Protein AF-A0A942LHF2-F1 (afdb_monomer_lite)

Structure (mmCIF, N/CA/C/O backbone):
data_AF-A0A942LHF2-F1
#
_entry.id   AF-A0A942LHF2-F1
#
loop_
_atom_site.group_PDB
_atom_site.id
_atom_site.type_symbol
_atom_site.label_atom_id
_atom_site.label_alt_id
_atom_site.label_comp_id
_atom_site.label_asym_id
_atom_site.label_entity_id
_atom_site.label_seq_id
_atom_site.pdbx_PDB_ins_code
_atom_site.Cartn_x
_atom_site.Cartn_y
_atom_site.Cartn_z
_atom_site.occupancy
_atom_site.B_iso_or_equiv
_atom_site.auth_seq_id
_atom_site.auth_comp_id
_atom_site.auth_asym_id
_atom_site.auth_atom_id
_atom_site.pdbx_PDB_model_num
ATOM 1 N N . MET A 1 1 ? -79.479 13.205 89.781 1.00 36.03 1 MET A N 1
ATOM 2 C CA . MET A 1 1 ? -78.765 14.502 89.880 1.00 36.03 1 MET A CA 1
ATOM 3 C C . MET A 1 1 ? -77.293 14.163 90.062 1.00 36.03 1 MET A C 1
ATOM 5 O O . MET A 1 1 ? -77.019 13.463 91.015 1.00 36.03 1 MET A O 1
ATOM 9 N N . LYS A 1 2 ? -76.293 14.459 89.234 1.00 35.50 2 LYS A N 1
ATOM 10 C CA . LYS A 1 2 ? -76.011 15.293 88.049 1.00 35.50 2 LYS A CA 1
ATOM 11 C C . LYS A 1 2 ? -74.837 14.526 87.379 1.00 35.50 2 LYS A C 1
ATOM 13 O O . LYS A 1 2 ? -73.895 14.210 88.088 1.00 35.50 2 LYS A O 1
ATOM 18 N N . LYS A 1 3 ? -74.863 13.949 86.172 1.00 40.94 3 LYS A N 1
ATOM 19 C CA . LYS A 1 3 ? -74.930 14.523 84.814 1.00 40.94 3 LYS A CA 1
ATOM 20 C C . LYS A 1 3 ? -74.325 15.930 84.676 1.00 40.94 3 LYS A C 1
ATOM 22 O O . LYS A 1 3 ? -74.848 16.863 85.268 1.00 40.94 3 LYS A O 1
ATOM 27 N N . ILE A 1 4 ? -73.338 16.020 83.771 1.00 46.66 4 ILE A N 1
ATOM 28 C CA . ILE A 1 4 ? -72.829 17.214 83.062 1.00 46.66 4 ILE A CA 1
ATOM 29 C C . ILE A 1 4 ? -71.682 17.964 83.762 1.00 46.66 4 ILE A C 1
ATOM 31 O O . ILE A 1 4 ? -71.952 18.967 84.402 1.00 46.66 4 ILE A O 1
ATOM 35 N N . THR A 1 5 ? -70.434 17.489 83.585 1.00 41.34 5 THR A N 1
ATOM 36 C CA . THR A 1 5 ? -69.207 18.286 83.269 1.00 41.34 5 THR A CA 1
ATOM 37 C C . THR A 1 5 ? -67.936 17.412 83.279 1.00 41.34 5 THR A C 1
ATOM 39 O O . THR A 1 5 ? -66.993 17.652 84.021 1.00 41.34 5 THR A O 1
ATOM 42 N N . LEU A 1 6 ? -67.881 16.370 82.439 1.00 36.94 6 LEU A N 1
ATOM 43 C CA . LEU A 1 6 ? -66.626 15.630 82.173 1.00 36.94 6 LEU A CA 1
ATOM 44 C C . LEU A 1 6 ? -66.351 15.447 80.667 1.00 36.94 6 LEU A C 1
ATOM 46 O O . LEU A 1 6 ? -65.514 14.647 80.275 1.00 36.94 6 LEU A O 1
ATOM 50 N N . TYR A 1 7 ? -67.046 16.209 79.815 1.00 37.47 7 TYR A N 1
ATOM 51 C CA . TYR A 1 7 ? -66.886 16.163 78.354 1.00 37.47 7 TYR A CA 1
ATOM 52 C C . TYR A 1 7 ? -66.283 17.439 77.749 1.00 37.47 7 TYR A C 1
ATOM 54 O O . TYR A 1 7 ? -66.156 17.530 76.534 1.00 37.47 7 TYR A O 1
ATOM 62 N N . THR A 1 8 ? -65.856 18.407 78.566 1.00 40.94 8 THR A N 1
ATOM 63 C CA . THR A 1 8 ? -65.300 19.679 78.065 1.00 40.94 8 THR A CA 1
ATOM 64 C C . THR A 1 8 ? -63.773 19.770 78.162 1.00 40.94 8 THR A C 1
ATOM 66 O O . THR A 1 8 ? -63.185 20.657 77.554 1.00 40.94 8 THR A O 1
ATOM 69 N N . THR A 1 9 ? -63.107 18.835 78.849 1.00 40.41 9 THR A N 1
ATOM 70 C CA . THR A 1 9 ? -61.642 18.882 79.057 1.00 40.41 9 THR A CA 1
ATOM 71 C C . THR A 1 9 ? -60.857 17.920 78.156 1.00 40.41 9 THR A C 1
ATOM 73 O O . THR A 1 9 ? -59.652 18.078 78.004 1.00 40.41 9 THR A O 1
ATOM 76 N N . ILE A 1 10 ? -61.521 16.965 77.490 1.00 39.34 10 ILE A N 1
ATOM 77 C CA . ILE A 1 10 ? -60.867 16.042 76.536 1.00 39.34 10 ILE A CA 1
ATOM 78 C C . ILE A 1 10 ? -60.871 16.605 75.101 1.00 39.34 10 ILE A C 1
ATOM 80 O O . ILE A 1 10 ? -59.998 16.276 74.301 1.00 39.34 10 ILE A O 1
ATOM 84 N N . THR A 1 11 ? -61.755 17.555 74.786 1.00 36.84 11 THR A N 1
ATOM 85 C CA . THR A 1 11 ? -61.827 18.172 73.450 1.00 36.84 11 THR A CA 1
ATOM 86 C C . THR A 1 11 ? -60.779 19.272 73.228 1.00 36.84 11 THR A C 1
ATOM 88 O O . THR A 1 11 ? -60.462 19.575 72.085 1.00 36.84 11 THR A O 1
ATOM 91 N N . PHE A 1 12 ? -60.173 19.830 74.286 1.00 36.25 12 PHE A N 1
ATOM 92 C CA . PHE A 1 12 ? -59.134 20.868 74.154 1.00 36.25 12 PHE A CA 1
ATOM 93 C C . PHE A 1 12 ? -57.696 20.328 74.075 1.00 36.25 12 PHE A C 1
ATOM 95 O O . PHE A 1 12 ? -56.811 21.039 73.611 1.00 36.25 12 PHE A O 1
ATOM 102 N N . ILE A 1 13 ? -57.454 19.063 74.443 1.00 37.62 13 ILE A N 1
ATOM 103 C CA . ILE A 1 13 ? -56.135 18.420 74.271 1.00 37.62 13 ILE A CA 1
ATOM 104 C C . ILE A 1 13 ? -56.047 17.674 72.925 1.00 37.62 13 ILE A C 1
ATOM 106 O O . ILE A 1 13 ? -54.969 17.573 72.345 1.00 37.62 13 ILE A O 1
ATOM 110 N N . LEU A 1 14 ? -57.180 17.269 72.339 1.00 33.53 14 LEU A N 1
ATOM 111 C CA . LEU A 1 14 ? -57.230 16.715 70.978 1.00 33.53 14 LEU A CA 1
ATOM 112 C C . LEU A 1 14 ? -57.236 17.776 69.859 1.00 33.53 14 LEU A C 1
ATOM 114 O O . LEU A 1 14 ? -56.939 17.438 68.717 1.00 33.53 14 LEU A O 1
ATOM 118 N N . LEU A 1 15 ? -57.471 19.057 70.174 1.00 34.94 15 LEU A N 1
ATOM 119 C CA . LEU A 1 15 ? -57.353 20.170 69.215 1.00 34.94 15 LEU A CA 1
ATOM 120 C C . LEU A 1 15 ? -55.996 20.895 69.236 1.00 34.94 15 LEU A C 1
ATOM 122 O O . LEU A 1 15 ? -55.750 21.727 68.370 1.00 34.94 15 LEU A O 1
ATOM 126 N N . LEU A 1 16 ? -55.089 20.543 70.154 1.00 33.97 16 LEU A N 1
ATOM 127 C CA . LEU A 1 16 ? -53.717 21.077 70.193 1.00 33.97 16 LEU A CA 1
ATOM 128 C C . LEU A 1 16 ? -52.648 20.092 69.691 1.00 33.97 16 LEU A C 1
ATOM 130 O O . LEU A 1 16 ? -51.502 20.485 69.506 1.00 33.97 16 LEU A O 1
ATOM 134 N N . ILE A 1 17 ? -53.024 18.846 69.377 1.00 38.19 17 ILE A N 1
ATOM 135 C CA . ILE A 1 17 ? -52.145 17.863 68.709 1.00 38.19 17 ILE A CA 1
ATOM 136 C C . ILE A 1 17 ? -52.539 17.655 67.230 1.00 38.19 17 ILE A C 1
ATOM 138 O O . ILE A 1 17 ? -51.742 17.170 66.433 1.00 38.19 17 ILE A O 1
ATOM 142 N N . ALA A 1 18 ? -53.709 18.140 66.801 1.00 35.12 18 ALA A N 1
ATOM 143 C CA . ALA A 1 18 ? -54.131 18.147 65.394 1.00 35.12 18 ALA A CA 1
ATOM 144 C C . ALA A 1 18 ? -53.635 19.374 64.585 1.00 35.12 18 ALA A C 1
ATOM 146 O O . ALA A 1 18 ? -54.043 19.558 63.442 1.00 35.12 18 ALA A O 1
ATOM 147 N N . GLY A 1 19 ? -52.764 20.214 65.163 1.00 34.31 19 GLY A N 1
ATOM 148 C CA . GLY A 1 19 ? -52.288 21.472 64.564 1.00 34.31 19 GLY A CA 1
ATOM 149 C C . GLY A 1 19 ? -50.821 21.505 64.113 1.00 34.31 19 GLY A C 1
ATOM 150 O O . GLY A 1 19 ? -50.377 22.537 63.627 1.00 34.31 19 GLY A O 1
ATOM 151 N N . LEU A 1 20 ? -50.058 20.415 64.255 1.00 33.50 20 LEU A N 1
ATOM 152 C CA . LEU A 1 20 ? -48.628 20.365 63.879 1.00 33.50 20 LEU A CA 1
ATOM 153 C C . LEU A 1 20 ? -48.296 19.284 62.833 1.00 33.50 20 LEU A C 1
ATOM 155 O O . LEU A 1 20 ? -47.133 18.974 62.598 1.00 33.50 20 LEU A O 1
ATOM 159 N N . GLY A 1 21 ? -49.316 18.716 62.185 1.00 35.62 21 GLY A N 1
ATOM 160 C CA . GLY A 1 21 ? -49.168 17.690 61.145 1.00 35.62 21 GLY A CA 1
ATOM 161 C C . GLY A 1 21 ? -49.349 18.191 59.711 1.00 35.62 21 GLY A C 1
ATOM 162 O O . GLY A 1 21 ? -49.484 17.373 58.807 1.00 35.62 21 GLY A O 1
ATOM 163 N N . ALA A 1 22 ? -49.395 19.506 59.486 1.00 33.06 22 ALA A N 1
ATOM 164 C CA . ALA A 1 22 ? -49.555 20.082 58.157 1.00 33.06 22 ALA A CA 1
ATOM 165 C C . ALA A 1 22 ? -48.278 20.818 57.739 1.00 33.06 22 ALA A C 1
ATOM 167 O O . ALA A 1 22 ? -47.868 21.786 58.369 1.00 33.06 22 ALA A O 1
ATOM 168 N N . ASN A 1 23 ? -47.705 20.364 56.625 1.00 36.78 23 ASN A N 1
ATOM 169 C CA . ASN A 1 23 ? -46.767 21.111 55.791 1.00 36.78 23 ASN A CA 1
ATOM 170 C C . ASN A 1 23 ? -45.390 21.416 56.402 1.00 36.78 23 ASN A C 1
ATOM 172 O O . ASN A 1 23 ? -44.942 22.554 56.423 1.00 36.78 23 ASN A O 1
ATOM 176 N N . ALA A 1 24 ? -44.641 20.365 56.729 1.00 32.06 24 ALA A N 1
ATOM 177 C CA . ALA A 1 24 ? -43.242 20.323 56.300 1.00 32.06 24 ALA A CA 1
ATOM 178 C C . ALA A 1 24 ? -43.142 19.383 55.092 1.00 32.06 24 ALA A C 1
ATOM 180 O O . ALA A 1 24 ? -42.414 18.392 55.075 1.00 32.06 24 ALA A O 1
ATOM 181 N N . GLN A 1 25 ? -43.929 19.688 54.056 1.00 34.88 25 GLN A N 1
ATOM 182 C CA . GLN A 1 25 ? -43.488 19.394 52.706 1.00 34.88 25 GLN A CA 1
ATOM 183 C C . GLN A 1 25 ? -42.197 20.201 52.600 1.00 34.88 25 GLN A C 1
ATOM 185 O O . GLN A 1 25 ? -42.257 21.427 52.546 1.00 34.88 25 GLN A O 1
ATOM 190 N N . ASN A 1 26 ? -41.043 19.539 52.734 1.00 34.00 26 ASN A N 1
ATOM 191 C CA . ASN A 1 26 ? -39.771 20.150 52.385 1.00 34.00 26 ASN A CA 1
ATOM 192 C C . ASN A 1 26 ? -39.926 20.543 50.919 1.00 34.00 26 ASN A C 1
ATOM 194 O O . ASN A 1 26 ? -39.781 19.718 50.019 1.00 34.00 26 ASN A O 1
ATOM 198 N N . SER A 1 27 ? -40.364 21.783 50.719 1.00 33.72 27 SER A N 1
ATOM 199 C CA . SER A 1 27 ? -40.361 22.491 49.463 1.00 33.72 27 SER A CA 1
ATOM 200 C C . SER A 1 27 ? -38.899 22.539 49.083 1.00 33.72 27 SER A C 1
ATOM 202 O O . SER A 1 27 ? -38.141 23.362 49.590 1.00 33.72 27 SER A O 1
ATOM 204 N N . ILE A 1 28 ? -38.485 21.564 48.279 1.00 42.47 28 ILE A N 1
ATOM 205 C CA . ILE A 1 28 ? -37.205 21.622 47.602 1.00 42.47 28 ILE A CA 1
ATOM 206 C C . ILE A 1 28 ? -37.380 22.776 46.625 1.00 42.47 28 ILE A C 1
ATOM 208 O O . ILE A 1 28 ? -38.063 22.634 45.613 1.00 42.47 28 ILE A O 1
ATOM 212 N N . ASP A 1 29 ? -36.865 23.938 47.016 1.00 38.31 29 ASP A N 1
ATOM 213 C CA . ASP A 1 29 ? -36.745 25.112 46.165 1.00 38.31 29 ASP A CA 1
ATOM 214 C C . ASP A 1 29 ? -35.969 24.685 44.914 1.00 38.31 29 ASP A C 1
ATOM 216 O O . ASP A 1 29 ? -34.765 24.424 44.958 1.00 38.31 29 ASP A O 1
ATOM 220 N N . ASN A 1 30 ? -36.709 24.455 43.828 1.00 49.75 30 ASN A N 1
ATOM 221 C CA . ASN A 1 30 ? -36.185 23.949 42.570 1.00 49.75 30 ASN A CA 1
ATOM 222 C C . ASN A 1 30 ? -36.137 25.070 41.537 1.00 49.75 30 ASN A C 1
ATOM 224 O O . ASN A 1 30 ? -36.862 25.080 40.541 1.00 49.75 30 ASN A O 1
ATOM 228 N N . THR A 1 31 ? -35.241 26.011 41.795 1.00 41.28 31 THR A N 1
ATOM 229 C CA . THR A 1 31 ? -34.761 26.990 40.826 1.00 41.28 31 THR A CA 1
ATOM 230 C C . THR A 1 31 ? -33.403 26.528 40.279 1.00 41.28 31 THR A C 1
ATOM 232 O O . THR A 1 31 ? -32.370 27.126 40.549 1.00 41.28 31 THR A O 1
ATOM 235 N N . GLY A 1 32 ? -33.376 25.403 39.547 1.00 53.78 32 GLY A N 1
ATOM 236 C CA . GLY A 1 32 ? -32.216 24.994 38.728 1.00 53.78 32 GLY A CA 1
ATOM 237 C C . GLY A 1 32 ? -30.899 24.739 39.483 1.00 53.78 32 GLY A C 1
ATOM 238 O O . GLY A 1 32 ? -29.825 24.853 38.900 1.00 53.78 32 GLY A O 1
ATOM 239 N N . GLY A 1 33 ? -30.968 24.434 40.783 1.00 72.75 33 GLY A N 1
ATOM 240 C CA . GLY A 1 33 ? -29.803 24.281 41.660 1.00 72.75 33 GLY A CA 1
ATOM 241 C C . GLY A 1 33 ? -29.285 22.845 41.806 1.00 72.75 33 GLY A C 1
ATOM 242 O O . GLY A 1 33 ? -29.669 21.940 41.072 1.00 72.75 33 GLY A O 1
ATOM 243 N N . ALA A 1 34 ? -28.419 22.627 42.801 1.00 80.44 34 ALA A N 1
ATOM 244 C CA . ALA A 1 34 ? -27.945 21.309 43.224 1.00 80.44 34 ALA A CA 1
ATOM 245 C C . ALA A 1 34 ? -28.567 20.918 44.575 1.00 80.44 34 ALA A C 1
ATOM 247 O O . ALA A 1 34 ? -28.451 21.660 45.553 1.00 80.44 34 ALA A O 1
ATOM 248 N N . LEU A 1 35 ? -29.171 19.731 44.672 1.00 84.44 35 LEU A N 1
ATOM 249 C CA . LEU A 1 35 ? -29.637 19.185 45.946 1.00 84.44 35 LEU A CA 1
ATOM 250 C C . LEU A 1 35 ? -28.464 18.567 46.706 1.00 84.44 35 LEU A C 1
ATOM 252 O O . LEU A 1 35 ? -27.988 17.480 46.371 1.00 84.44 35 LEU A O 1
ATOM 256 N N . LYS A 1 36 ? -28.036 19.225 47.783 1.00 83.31 36 LYS A N 1
ATOM 257 C CA . LYS A 1 36 ? -27.069 18.653 48.726 1.00 83.31 36 LYS A CA 1
ATOM 258 C C . LYS A 1 36 ? -27.771 17.646 49.635 1.00 83.31 36 LYS A C 1
ATOM 260 O O . LYS A 1 36 ? -28.398 18.013 50.622 1.00 83.31 36 LYS A O 1
ATOM 265 N N . ASN A 1 37 ? -27.655 16.371 49.291 1.00 83.25 37 ASN A N 1
ATOM 266 C CA . ASN A 1 37 ? -28.136 15.242 50.079 1.00 83.25 37 ASN A CA 1
ATOM 267 C C . ASN A 1 37 ? -26.976 14.261 50.307 1.00 83.25 37 ASN A C 1
ATOM 269 O O . ASN A 1 37 ? -26.164 14.056 49.412 1.00 83.25 37 ASN A O 1
ATOM 273 N N . SER A 1 38 ? -26.893 13.656 51.490 1.00 87.44 38 SER A N 1
ATOM 274 C CA . SER A 1 38 ? -25.941 12.577 51.805 1.00 87.44 38 SER A CA 1
ATOM 275 C C . SER A 1 38 ? -26.630 11.228 52.044 1.00 87.44 38 SER A C 1
ATOM 277 O O . SER A 1 38 ? -25.958 10.211 52.186 1.00 87.44 38 SER A O 1
ATOM 279 N N . GLY A 1 39 ? -27.967 11.206 52.080 1.00 92.00 39 GLY A N 1
ATOM 280 C CA . GLY A 1 39 ? -28.779 10.010 52.282 1.00 92.00 39 GLY A CA 1
ATOM 281 C C . GLY A 1 39 ? -29.207 9.327 50.981 1.00 92.00 39 GLY A C 1
ATOM 282 O O . GLY A 1 39 ? -28.657 9.569 49.903 1.00 92.00 39 GLY A O 1
ATOM 283 N N . ILE A 1 40 ? -30.233 8.479 51.089 1.00 95.62 40 ILE A N 1
ATOM 284 C CA . ILE A 1 40 ? -30.789 7.701 49.975 1.00 95.62 40 ILE A CA 1
ATOM 285 C C . ILE A 1 40 ? -32.086 8.343 49.473 1.00 95.62 40 ILE A C 1
ATOM 287 O O . ILE A 1 40 ? -33.036 8.503 50.239 1.00 95.62 40 ILE A O 1
ATOM 291 N N . ILE A 1 41 ? -32.157 8.630 48.175 1.00 93.50 41 ILE A N 1
ATOM 292 C CA . ILE A 1 41 ? -33.367 9.065 47.473 1.00 93.50 41 ILE A CA 1
ATOM 293 C C . ILE A 1 41 ? -33.881 7.888 46.648 1.00 93.50 41 ILE A C 1
ATOM 295 O O . ILE A 1 41 ? -33.225 7.442 45.712 1.00 93.50 41 ILE A O 1
ATOM 299 N N . ARG A 1 42 ? -35.075 7.387 46.972 1.00 94.25 42 ARG A N 1
ATOM 300 C CA . ARG A 1 42 ? -35.744 6.345 46.179 1.00 94.25 42 ARG A CA 1
ATOM 301 C C . ARG A 1 42 ? -36.800 6.977 45.299 1.00 94.25 42 ARG A C 1
ATOM 303 O O . ARG A 1 42 ? -37.783 7.513 45.808 1.00 94.25 42 ARG A O 1
ATOM 310 N N . VAL A 1 43 ? -36.608 6.887 43.991 1.00 91.44 43 VAL A N 1
ATOM 311 C CA . VAL A 1 43 ? -37.509 7.493 43.013 1.00 91.44 43 VAL A CA 1
ATOM 312 C C . VAL A 1 43 ? -38.577 6.472 42.634 1.00 91.44 43 VAL A C 1
ATOM 314 O O . VAL A 1 43 ? -38.255 5.366 42.193 1.00 91.44 43 VAL A O 1
ATOM 317 N N . LYS A 1 44 ? -39.858 6.815 42.809 1.00 86.50 44 LYS A N 1
ATOM 318 C CA . LYS A 1 44 ? -40.969 6.004 42.282 1.00 86.50 44 LYS A CA 1
ATOM 319 C C . LYS A 1 44 ? -41.283 6.403 40.843 1.00 86.50 44 LYS A C 1
ATOM 321 O O . LYS A 1 44 ? -40.951 7.501 40.398 1.00 86.50 44 LYS A O 1
ATOM 326 N N . ASN A 1 45 ? -41.956 5.516 40.112 1.00 78.88 45 ASN A N 1
ATOM 327 C CA . ASN A 1 45 ? -42.407 5.828 38.760 1.00 78.88 45 ASN A CA 1
ATOM 328 C C . ASN A 1 45 ? -43.262 7.115 38.740 1.00 78.88 45 ASN A C 1
ATOM 330 O O . ASN A 1 45 ? -44.079 7.335 39.634 1.00 78.88 45 ASN A O 1
ATOM 334 N N . GLY A 1 46 ? -43.042 7.975 37.744 1.00 74.69 46 GLY A N 1
ATOM 335 C CA . GLY A 1 46 ? -43.718 9.269 37.599 1.00 74.69 46 GLY A CA 1
ATOM 336 C C . GLY A 1 46 ? -43.193 10.410 38.486 1.00 74.69 46 GLY A C 1
ATOM 337 O O . GLY A 1 46 ? -43.595 11.551 38.274 1.00 74.69 46 GLY A O 1
ATOM 338 N N . GLN A 1 47 ? -42.274 10.155 39.428 1.00 80.38 47 GLN A N 1
ATOM 339 C CA . GLN A 1 47 ? -41.720 11.174 40.342 1.00 80.38 47 GLN A CA 1
ATOM 340 C C . GLN A 1 47 ? -40.451 11.869 39.821 1.00 80.38 47 GLN A C 1
ATOM 342 O O . GLN A 1 47 ? -39.657 12.366 40.608 1.00 80.38 47 GLN A O 1
ATOM 347 N N . VAL A 1 48 ? -40.247 11.898 38.504 1.00 77.81 48 VAL A N 1
ATOM 348 C CA . VAL A 1 48 ? -39.067 12.518 37.868 1.00 77.81 48 VAL A CA 1
ATOM 349 C C . VAL A 1 48 ? -39.328 13.930 37.340 1.00 77.81 48 VAL A C 1
ATOM 351 O O . VAL A 1 48 ? -38.459 14.529 36.716 1.00 77.81 48 VAL A O 1
ATOM 354 N N . LYS A 1 49 ? -40.531 14.474 37.566 1.00 73.94 49 LYS A N 1
ATOM 355 C CA . LYS A 1 49 ? -40.858 15.856 37.196 1.00 73.94 49 LYS A CA 1
ATOM 356 C C . LYS A 1 49 ? -40.199 16.819 38.178 1.00 73.94 49 LYS A C 1
ATOM 358 O O . LYS A 1 49 ? -40.315 16.627 39.386 1.00 73.94 49 LYS A O 1
ATOM 363 N N . SER A 1 50 ? -39.570 17.866 37.648 1.00 75.81 50 SER A N 1
ATOM 364 C CA . SER A 1 50 ? -38.967 18.940 38.443 1.00 75.81 50 SER A CA 1
ATOM 365 C C . SER A 1 50 ? -37.882 18.438 39.400 1.00 75.81 50 SER A C 1
ATOM 367 O O . SER A 1 50 ? -37.904 18.759 40.588 1.00 75.81 50 SER A O 1
ATOM 369 N N . PHE A 1 51 ? -36.926 17.655 38.896 1.00 81.44 51 PHE A N 1
ATOM 370 C CA . PHE A 1 51 ? -35.661 17.456 39.603 1.00 81.44 51 PHE A CA 1
ATOM 371 C C . PHE A 1 51 ? -34.715 18.646 39.382 1.00 81.44 51 PHE A C 1
ATOM 373 O O . PHE A 1 51 ? -34.819 19.312 38.353 1.00 81.44 51 PHE A O 1
ATOM 380 N N . PRO A 1 52 ? -33.835 18.937 40.353 1.00 85.94 52 PRO A N 1
ATOM 381 C CA . PRO A 1 52 ? -32.714 19.848 40.157 1.00 85.94 52 PRO A CA 1
ATOM 382 C C . PRO A 1 52 ? -31.693 19.260 39.172 1.00 85.94 52 PRO A C 1
ATOM 384 O O . PRO A 1 52 ? -31.643 18.045 38.972 1.00 85.94 52 PRO A O 1
ATOM 387 N N . ASP A 1 53 ? -30.823 20.110 38.629 1.00 86.81 53 ASP A N 1
ATOM 388 C CA . ASP A 1 53 ? -29.766 19.721 37.683 1.00 86.81 53 ASP A CA 1
ATOM 389 C C . ASP A 1 53 ? -28.730 18.769 38.305 1.00 86.81 53 ASP A C 1
ATOM 391 O O . ASP A 1 53 ? -28.011 18.060 37.598 1.00 86.81 53 ASP A O 1
ATOM 395 N N . THR A 1 54 ? -28.616 18.754 39.637 1.00 91.06 54 THR A N 1
ATOM 396 C CA . THR A 1 54 ? -27.702 17.869 40.368 1.00 91.06 54 THR A CA 1
ATOM 397 C C . THR A 1 54 ? -28.352 17.294 41.623 1.00 91.06 54 THR A C 1
ATOM 399 O O . THR A 1 54 ? -28.914 18.030 42.436 1.00 91.06 54 THR A O 1
ATOM 402 N N . LEU A 1 55 ? -28.218 15.982 41.825 1.00 92.44 55 LEU A N 1
ATOM 403 C CA . LEU A 1 55 ? -28.672 15.253 43.008 1.00 92.44 55 LEU A CA 1
ATOM 404 C C . LEU A 1 55 ? -27.494 14.632 43.768 1.00 92.44 55 LEU A C 1
ATOM 406 O O . LEU A 1 55 ? -26.818 13.728 43.275 1.00 92.44 55 LEU A O 1
ATOM 410 N N . GLY A 1 56 ? -27.280 15.089 45.001 1.00 90.50 56 GLY A N 1
ATOM 411 C CA . GLY A 1 56 ? -26.324 14.500 45.935 1.00 90.50 56 GLY A CA 1
ATOM 412 C C . GLY A 1 56 ? -26.797 13.179 46.554 1.00 90.50 56 GLY A C 1
ATOM 413 O O . GLY A 1 56 ? -27.988 12.849 46.565 1.00 90.50 56 GLY A O 1
ATOM 414 N N . GLY A 1 57 ? -25.851 12.444 47.138 1.00 93.69 57 GLY A N 1
ATOM 415 C CA . GLY A 1 57 ? -26.112 11.203 47.865 1.00 93.69 57 GLY A CA 1
ATOM 416 C C . GLY A 1 57 ? -26.328 10.020 46.927 1.00 93.69 57 GLY A C 1
ATOM 417 O O . GLY A 1 57 ? -25.786 9.989 45.821 1.00 93.69 57 GLY A O 1
ATOM 418 N N . ARG A 1 58 ? -27.096 9.030 47.383 1.00 97.06 58 ARG A N 1
ATOM 419 C CA . ARG A 1 58 ? -27.423 7.819 46.620 1.00 97.06 58 ARG A CA 1
ATOM 420 C C . ARG A 1 58 ? -28.836 7.918 46.070 1.00 97.06 58 ARG A C 1
ATOM 422 O O . ARG A 1 58 ? -29.779 8.030 46.847 1.00 97.06 58 ARG A O 1
ATOM 429 N N . VAL A 1 59 ? -28.998 7.828 44.755 1.00 97.44 59 VAL A N 1
ATOM 430 C CA . VAL A 1 59 ? -30.310 7.844 44.099 1.00 97.44 59 VAL A CA 1
ATOM 431 C C . VAL A 1 59 ? -30.616 6.473 43.512 1.00 97.44 59 VAL A C 1
ATOM 433 O O . VAL A 1 59 ? -29.808 5.919 42.774 1.00 97.44 59 VAL A O 1
ATOM 436 N N . GLU A 1 60 ? -31.779 5.915 43.846 1.00 97.62 60 GLU A N 1
ATOM 437 C CA . GLU A 1 60 ? -32.170 4.558 43.464 1.00 97.62 60 GLU A CA 1
ATOM 438 C C . GLU A 1 60 ? -33.437 4.540 42.595 1.00 97.62 60 GLU A C 1
ATOM 440 O O . GLU A 1 60 ? -34.492 5.057 42.983 1.00 97.62 60 GLU A O 1
ATOM 445 N N . PHE A 1 61 ? -33.343 3.855 41.454 1.00 97.19 61 PHE A N 1
ATOM 446 C CA . PHE A 1 61 ? -34.434 3.551 40.527 1.00 97.19 61 PHE A CA 1
ATOM 447 C C . PHE A 1 61 ? -34.706 2.040 40.556 1.00 97.19 61 PHE A C 1
ATOM 449 O O . PHE A 1 61 ? -34.053 1.251 39.871 1.00 97.19 61 PHE A O 1
ATOM 456 N N . LEU A 1 62 ? -35.650 1.630 41.410 1.00 96.12 62 LEU A N 1
ATOM 457 C CA . LEU A 1 62 ? -35.855 0.229 41.814 1.00 96.12 62 LEU A CA 1
ATOM 458 C C . LEU A 1 62 ? -37.222 -0.340 41.404 1.00 96.12 62 LEU A C 1
ATOM 460 O O . LEU A 1 62 ? -37.719 -1.265 42.051 1.00 96.12 62 LEU A O 1
ATOM 464 N N . GLN A 1 63 ? -37.868 0.196 40.366 1.00 93.56 63 GLN A N 1
ATOM 465 C CA . GLN A 1 63 ? -39.168 -0.306 39.913 1.00 93.56 63 GLN A CA 1
ATOM 466 C C . GLN A 1 63 ? -39.090 -1.803 39.544 1.00 93.56 63 GLN A C 1
ATOM 468 O O . GLN A 1 63 ? -38.217 -2.214 38.775 1.00 93.56 63 GLN A O 1
ATOM 473 N N . LYS A 1 64 ? -40.003 -2.611 40.107 1.00 93.38 64 LYS A N 1
ATOM 474 C CA . LYS A 1 64 ? -39.937 -4.085 40.072 1.00 93.38 64 LYS A CA 1
ATOM 475 C C . LYS A 1 64 ? -40.691 -4.757 38.932 1.00 93.38 64 LYS A C 1
ATOM 477 O O . LYS A 1 64 ? -40.332 -5.862 38.559 1.00 93.38 64 LYS A O 1
ATOM 482 N N . VAL A 1 65 ? -41.740 -4.123 38.418 1.00 90.88 65 VAL A N 1
ATOM 483 C CA . VAL A 1 65 ? -42.649 -4.756 37.454 1.00 90.88 65 VAL A CA 1
ATOM 484 C C . VAL A 1 65 ? -41.996 -4.772 36.072 1.00 90.88 65 VAL A C 1
ATOM 486 O O . VAL A 1 65 ? -41.772 -3.704 35.509 1.00 90.88 65 VAL A O 1
ATOM 489 N N . GLU A 1 66 ? -41.705 -5.956 35.532 1.00 87.19 66 GLU A N 1
ATOM 490 C CA . GLU A 1 66 ? -41.029 -6.154 34.237 1.00 87.19 66 GLU A CA 1
ATOM 491 C C . GLU A 1 66 ? -41.726 -5.429 33.075 1.00 87.19 66 GLU A C 1
ATOM 493 O O . GLU A 1 66 ? -41.080 -4.742 32.290 1.00 87.19 66 GLU A O 1
ATOM 498 N N . SER A 1 67 ? -43.061 -5.485 33.023 1.00 88.12 67 SER A N 1
ATOM 499 C CA . SER A 1 67 ? -43.871 -4.791 32.009 1.00 88.12 67 SER A CA 1
ATOM 500 C C . SER A 1 67 ? -43.954 -3.274 32.202 1.00 88.12 67 SER A C 1
ATOM 502 O O . SER A 1 67 ? -44.548 -2.577 31.380 1.00 88.12 67 SER A O 1
ATOM 504 N N . SER A 1 68 ? -43.391 -2.743 33.291 1.00 91.62 68 SER A N 1
ATOM 505 C CA . SER A 1 68 ? -43.377 -1.310 33.563 1.00 91.62 68 SER A CA 1
ATOM 506 C C . SER A 1 68 ? -42.069 -0.663 33.128 1.00 91.62 68 SER A C 1
ATOM 508 O O . SER A 1 68 ? -41.027 -1.302 32.979 1.00 91.62 68 SER A O 1
ATOM 510 N N . GLN A 1 69 ? -42.130 0.653 32.982 1.00 92.44 69 GLN A N 1
ATOM 511 C CA . GLN A 1 69 ? -40.986 1.487 32.669 1.00 92.44 69 GLN A CA 1
ATOM 512 C C . GLN A 1 69 ? -40.753 2.508 33.772 1.00 92.44 69 GLN A C 1
ATOM 514 O O . GLN A 1 69 ? -41.686 2.929 34.462 1.00 92.44 69 GLN A O 1
ATOM 519 N N . GLN A 1 70 ? -39.503 2.922 33.912 1.00 94.75 70 GLN A N 1
ATOM 520 C CA . GLN A 1 70 ? -39.102 3.988 34.804 1.00 94.75 70 GLN A CA 1
ATOM 521 C C . GLN A 1 70 ? -38.130 4.904 34.068 1.00 94.75 70 GLN A C 1
ATOM 523 O O . GLN A 1 70 ? -37.070 4.477 33.624 1.00 94.75 70 GLN A O 1
ATOM 528 N N . VAL A 1 71 ? -38.500 6.170 33.927 1.00 94.06 71 VAL A N 1
ATOM 529 C CA . VAL A 1 71 ? -37.632 7.163 33.294 1.00 94.06 71 VAL A CA 1
ATOM 530 C C . VAL A 1 71 ? -36.554 7.600 34.285 1.00 94.06 71 VAL A C 1
ATOM 532 O O . VAL A 1 71 ? -36.835 7.751 35.474 1.00 94.06 71 VAL A O 1
ATOM 535 N N . ILE A 1 72 ? -35.333 7.790 33.796 1.00 95.69 72 ILE A N 1
ATOM 536 C CA . ILE A 1 72 ? -34.194 8.355 34.511 1.00 95.69 72 ILE A CA 1
ATOM 537 C C . ILE A 1 72 ? -33.863 9.695 33.843 1.00 95.69 72 ILE A C 1
ATOM 539 O O . ILE A 1 72 ? -33.511 9.702 32.663 1.00 95.69 72 ILE A O 1
ATOM 543 N N . PRO A 1 73 ? -33.981 10.830 34.549 1.00 93.56 73 PRO A N 1
ATOM 544 C CA . PRO A 1 73 ? -33.635 12.126 33.982 1.00 93.56 73 PRO A CA 1
ATOM 545 C C . PRO A 1 73 ? -32.125 12.219 33.721 1.00 93.56 73 PRO A C 1
ATOM 547 O O . PRO A 1 73 ? -31.317 11.764 34.530 1.00 93.56 73 PRO A O 1
ATOM 550 N N . ASN A 1 74 ? -31.747 12.829 32.604 1.00 93.50 74 ASN A N 1
ATOM 551 C CA . ASN A 1 74 ? -30.373 13.125 32.188 1.00 93.50 74 ASN A CA 1
ATOM 552 C C . ASN A 1 74 ? -29.808 14.351 32.924 1.00 93.50 74 ASN A C 1
ATOM 554 O O . ASN A 1 74 ? -29.569 15.411 32.352 1.00 93.50 74 ASN A O 1
ATOM 558 N N . ILE A 1 75 ? -29.629 14.182 34.230 1.00 93.50 75 ILE A N 1
ATOM 559 C CA . ILE A 1 75 ? -29.035 15.159 35.146 1.00 93.50 75 ILE A CA 1
ATOM 560 C C . ILE A 1 75 ? -27.760 14.585 35.774 1.00 93.50 75 ILE A C 1
ATOM 562 O O . ILE A 1 75 ? -27.335 13.469 35.456 1.00 93.50 75 ILE A O 1
ATOM 566 N N . VAL A 1 76 ? -27.152 15.337 36.692 1.00 95.94 76 VAL A N 1
ATOM 567 C CA . VAL A 1 76 ? -25.979 14.887 37.444 1.00 95.94 76 VAL A CA 1
ATOM 568 C C . VAL A 1 76 ? -26.411 14.162 38.719 1.00 95.94 76 VAL A C 1
ATOM 570 O O . VAL A 1 76 ? -27.075 14.730 39.584 1.00 95.94 76 VAL A O 1
ATOM 573 N N . PHE A 1 77 ? -25.989 12.915 38.881 1.00 97.25 77 PHE A N 1
ATOM 574 C CA . PHE A 1 77 ? -26.136 12.138 40.107 1.00 97.25 77 PHE A CA 1
ATOM 575 C C . PHE A 1 77 ? -24.782 12.000 40.795 1.00 97.25 77 PHE A C 1
ATOM 577 O O . PHE A 1 77 ? -23.770 11.744 40.146 1.00 97.25 77 PHE A O 1
ATOM 584 N N . ASN A 1 78 ? -24.751 12.094 42.123 1.00 96.12 78 ASN A N 1
ATOM 585 C CA . ASN A 1 78 ? -23.563 11.689 42.863 1.00 96.12 78 ASN A CA 1
ATOM 586 C C . ASN A 1 78 ? -23.364 10.166 42.754 1.00 96.12 78 ASN A C 1
ATOM 588 O O . ASN A 1 78 ? -22.427 9.721 42.104 1.00 96.12 78 ASN A O 1
ATOM 592 N N . GLN A 1 79 ? -24.286 9.363 43.290 1.00 97.94 79 GLN A N 1
ATOM 593 C CA . GLN A 1 79 ? -24.320 7.910 43.096 1.00 97.94 79 GLN A CA 1
ATOM 594 C C . GLN A 1 79 ? -25.679 7.493 42.521 1.00 97.94 79 GLN A C 1
ATOM 596 O O . GLN A 1 79 ? -26.720 7.903 43.041 1.00 97.94 79 GLN A O 1
ATOM 601 N N . LEU A 1 80 ? -25.674 6.663 41.475 1.00 98.50 80 LEU A N 1
ATOM 602 C CA . LEU A 1 80 ? -26.878 6.195 40.785 1.00 98.50 80 LEU A CA 1
ATOM 603 C C . LEU A 1 80 ? -26.976 4.669 40.846 1.00 98.50 80 LEU A C 1
ATOM 605 O O . LEU A 1 80 ? -26.079 3.965 40.387 1.00 98.50 80 LEU A O 1
ATOM 609 N N . VAL A 1 81 ? -28.087 4.165 41.382 1.00 98.44 81 VAL A N 1
ATOM 610 C CA . VAL A 1 81 ? -28.383 2.733 41.499 1.00 98.44 81 VAL A CA 1
ATOM 611 C C . VAL A 1 81 ? -29.626 2.384 40.696 1.00 98.44 81 VAL A C 1
ATOM 613 O O . VAL A 1 81 ? -30.701 2.951 40.898 1.00 98.44 81 VAL A O 1
ATOM 616 N N . ILE A 1 82 ? -29.486 1.408 39.811 1.00 98.06 82 ILE A N 1
ATOM 617 C CA . ILE A 1 82 ? -30.528 0.909 38.923 1.00 98.06 82 ILE A CA 1
ATOM 618 C C . ILE A 1 82 ? -30.683 -0.587 39.184 1.00 98.06 82 ILE A C 1
ATOM 620 O O . ILE A 1 82 ? -29.730 -1.349 39.043 1.00 98.06 82 ILE A O 1
ATOM 624 N N . GLY A 1 83 ? -31.881 -1.005 39.587 1.00 96.38 83 GLY A N 1
ATOM 625 C CA . GLY A 1 83 ? -32.150 -2.383 40.009 1.00 96.38 83 GLY A CA 1
ATOM 626 C C . GLY A 1 83 ? -33.535 -2.866 39.594 1.00 96.38 83 GLY A C 1
ATOM 627 O O . GLY A 1 83 ? -34.387 -2.066 39.201 1.00 96.38 83 GLY A O 1
ATOM 628 N N . ASN A 1 84 ? -33.783 -4.168 39.742 1.00 95.69 84 ASN A N 1
ATOM 629 C CA . ASN A 1 84 ? -35.033 -4.870 39.406 1.00 95.69 84 ASN A CA 1
ATOM 630 C C . ASN A 1 84 ? -35.475 -4.805 37.923 1.00 95.69 84 ASN A C 1
ATOM 632 O O . ASN A 1 84 ? -34.994 -3.992 37.143 1.00 95.69 84 ASN A O 1
ATOM 636 N N . GLN A 1 85 ? -36.461 -5.630 37.553 1.00 92.94 85 GLN A N 1
ATOM 637 C CA . GLN A 1 85 ? -36.798 -5.989 36.163 1.00 92.94 85 GLN A CA 1
ATOM 638 C C . GLN A 1 85 ? -37.409 -4.896 35.276 1.00 92.94 85 GLN A C 1
ATOM 640 O O . GLN A 1 85 ? -37.382 -5.034 34.058 1.00 92.94 85 GLN A O 1
ATOM 645 N N . ALA A 1 86 ? -37.974 -3.818 35.832 1.00 93.31 86 ALA A N 1
ATOM 646 C CA . ALA A 1 86 ? -38.570 -2.779 34.985 1.00 93.31 86 ALA A CA 1
ATOM 647 C C . ALA A 1 86 ? -37.522 -2.158 34.051 1.00 93.31 86 ALA A C 1
ATOM 649 O O . ALA A 1 86 ? -36.361 -2.008 34.443 1.00 93.31 86 ALA A O 1
ATOM 650 N N . LYS A 1 87 ? -37.926 -1.718 32.861 1.00 94.62 87 LYS A N 1
ATOM 651 C CA . LYS A 1 87 ? -37.021 -1.025 31.938 1.00 94.62 87 LYS A CA 1
ATOM 652 C C . LYS A 1 87 ? -36.727 0.391 32.439 1.00 94.62 87 LYS A C 1
ATOM 654 O O . LYS A 1 87 ? -37.653 1.141 32.752 1.00 94.62 87 LYS A O 1
ATOM 659 N N . LYS A 1 88 ? -35.449 0.758 32.538 1.00 96.88 88 LYS A N 1
ATOM 660 C CA . LYS A 1 88 ? -34.980 2.073 32.990 1.00 96.88 88 LYS A CA 1
ATOM 661 C C . LYS A 1 88 ? -34.503 2.867 31.787 1.00 96.88 88 LYS A C 1
ATOM 663 O O . LYS A 1 88 ? -33.522 2.489 31.160 1.00 96.88 88 LYS A O 1
ATOM 668 N N . ILE A 1 89 ? -35.219 3.929 31.452 1.00 96.56 89 ILE A N 1
ATOM 669 C CA . ILE A 1 89 ? -35.036 4.671 30.204 1.00 96.56 89 ILE A CA 1
ATOM 670 C C . ILE A 1 89 ? -34.350 5.993 30.515 1.00 96.56 89 ILE A C 1
ATOM 672 O O . ILE A 1 89 ? -34.894 6.778 31.289 1.00 96.56 89 ILE A O 1
ATOM 676 N N . VAL A 1 90 ? -33.196 6.257 29.912 1.00 97.06 90 VAL A N 1
ATOM 677 C CA . VAL A 1 90 ? -32.548 7.572 30.007 1.00 97.06 90 VAL A CA 1
ATOM 678 C C . VAL A 1 90 ? -33.355 8.590 29.194 1.00 97.06 90 VAL A C 1
ATOM 680 O O . VAL A 1 90 ? -33.684 8.337 28.037 1.00 97.06 90 VAL A O 1
ATOM 683 N N . HIS A 1 91 ? -33.706 9.714 29.816 1.00 94.00 91 HIS A N 1
ATOM 684 C CA . HIS A 1 91 ? -34.399 10.832 29.171 1.00 94.00 91 HIS A CA 1
ATOM 685 C C . HIS A 1 91 ? -33.415 11.712 28.384 1.00 94.00 91 HIS A C 1
ATOM 687 O O . HIS A 1 91 ? -32.213 11.683 28.610 1.00 94.00 91 HIS A O 1
ATOM 693 N N . ASP A 1 92 ? -33.947 12.543 27.502 1.00 93.75 92 ASP A N 1
ATOM 694 C CA . ASP A 1 92 ? -33.284 13.585 26.718 1.00 93.75 92 ASP A CA 1
ATOM 695 C C . ASP A 1 92 ? -33.736 15.022 27.078 1.00 93.75 92 ASP A C 1
ATOM 697 O O . ASP A 1 92 ? -33.938 15.865 26.202 1.00 93.75 92 ASP A O 1
ATOM 701 N N . LEU A 1 93 ? -33.930 15.326 28.369 1.00 89.69 93 LEU A N 1
ATOM 702 C CA . LEU A 1 93 ? -34.295 16.675 28.821 1.00 89.69 93 LEU A CA 1
ATOM 703 C C . LEU A 1 93 ? -33.312 17.711 28.273 1.00 89.69 93 LEU A C 1
ATOM 705 O O . LEU A 1 93 ? -32.090 17.539 28.331 1.00 89.69 93 LEU A O 1
ATOM 709 N N . ARG A 1 94 ? -33.879 18.801 27.765 1.00 89.06 94 ARG A N 1
ATOM 710 C CA . ARG A 1 94 ? -33.133 19.904 27.173 1.00 89.06 94 ARG A CA 1
ATOM 711 C C . ARG A 1 94 ? -32.922 21.006 28.194 1.00 89.06 94 ARG A C 1
ATOM 713 O O . ARG A 1 94 ? -33.796 21.274 29.018 1.00 89.06 94 ARG A O 1
ATOM 720 N N . ASP A 1 95 ? -31.760 21.633 28.135 1.00 84.31 95 ASP A N 1
ATOM 721 C CA . ASP A 1 95 ? -31.461 22.809 28.937 1.00 84.31 95 ASP A CA 1
ATOM 722 C C . ASP A 1 95 ? -32.098 24.086 28.357 1.00 84.31 95 ASP A C 1
ATOM 724 O O . ASP A 1 95 ? -32.821 24.057 27.357 1.00 84.31 95 ASP A O 1
ATOM 728 N N . ALA A 1 96 ? -31.824 25.230 28.990 1.00 85.75 96 ALA A N 1
ATOM 729 C CA . ALA A 1 96 ? -32.332 26.531 28.550 1.00 85.75 96 ALA A CA 1
ATOM 730 C C . ALA A 1 96 ? -31.878 26.926 27.129 1.00 85.75 96 ALA A C 1
ATOM 732 O O . ALA A 1 96 ? -32.522 27.764 26.502 1.00 85.75 96 ALA A O 1
ATOM 733 N N . ASN A 1 97 ? -30.809 26.309 26.614 1.00 88.44 97 ASN A N 1
ATOM 734 C CA . ASN A 1 97 ? -30.271 26.527 25.272 1.00 88.44 97 ASN A CA 1
ATOM 735 C C . ASN A 1 97 ? -30.754 25.468 24.267 1.00 88.44 97 ASN A C 1
ATOM 737 O O . ASN A 1 97 ? -30.229 25.390 23.158 1.00 88.44 97 ASN A O 1
ATOM 741 N N . ASN A 1 98 ? -31.756 24.660 24.632 1.00 90.81 98 ASN A N 1
ATOM 742 C CA . ASN A 1 98 ? -32.318 23.592 23.807 1.00 90.81 98 ASN A CA 1
ATOM 743 C C . ASN A 1 98 ? -31.337 22.432 23.516 1.00 90.81 98 ASN A C 1
ATOM 745 O O . ASN A 1 98 ? -31.576 21.634 22.601 1.00 90.81 98 ASN A O 1
ATOM 749 N N . LEU A 1 99 ? -30.264 22.302 24.304 1.00 91.75 99 LEU A N 1
ATOM 750 C CA . LEU A 1 99 ? -29.278 21.227 24.187 1.00 91.75 99 LEU A CA 1
ATOM 751 C C . LEU A 1 99 ? -29.625 20.073 25.128 1.00 91.75 99 LEU A C 1
ATOM 753 O O . LEU A 1 99 ? -29.992 20.284 26.285 1.00 91.75 99 LEU A O 1
ATOM 757 N N . ILE A 1 100 ? -29.501 18.841 24.634 1.00 92.44 100 ILE A N 1
ATOM 758 C CA . ILE A 1 100 ? -29.683 17.637 25.448 1.00 92.44 100 ILE A CA 1
ATOM 759 C C . ILE A 1 100 ? -28.427 17.462 26.301 1.00 92.44 100 ILE A C 1
ATOM 761 O O . ILE A 1 100 ? -27.319 17.369 25.779 1.00 92.44 100 ILE A O 1
ATOM 765 N N . LYS A 1 101 ? -28.589 17.430 27.625 1.00 91.44 101 LYS A N 1
ATOM 766 C CA . LYS A 1 101 ? -27.475 17.155 28.543 1.00 91.44 101 LYS A CA 1
ATOM 767 C C . LYS A 1 101 ? -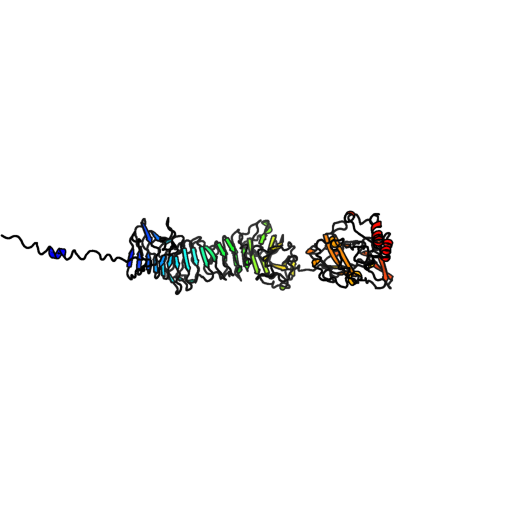27.224 15.643 28.651 1.00 91.44 101 LYS A C 1
ATOM 769 O O . LYS A 1 101 ? -28.179 14.869 28.586 1.00 91.44 101 LYS A O 1
ATOM 774 N N . PRO A 1 102 ? -25.978 15.195 28.863 1.00 95.50 102 PRO A N 1
ATOM 775 C CA . PRO A 1 102 ? -25.706 13.804 29.209 1.00 95.50 102 PRO A CA 1
ATOM 776 C C . PRO A 1 102 ? -26.189 13.483 30.626 1.00 95.50 102 PRO A C 1
ATOM 778 O O . PRO A 1 102 ? -26.205 14.342 31.509 1.00 95.50 102 PRO A O 1
ATOM 781 N N . LEU A 1 103 ? -26.519 12.214 30.868 1.00 97.56 103 LEU A N 1
ATOM 782 C CA . LEU A 1 103 ? -26.639 11.704 32.232 1.00 97.56 103 LEU A CA 1
ATOM 783 C C . LEU A 1 103 ? -25.229 11.554 32.810 1.00 97.56 103 LEU A C 1
ATOM 785 O O . LEU A 1 103 ? -24.404 10.853 32.226 1.00 97.56 103 LEU A O 1
ATOM 789 N N . VAL A 1 104 ? -24.949 12.179 33.954 1.00 98.12 104 VAL A N 1
ATOM 790 C CA . VAL A 1 104 ? -23.611 12.158 34.571 1.00 98.12 104 VAL A CA 1
ATOM 791 C C . VAL A 1 104 ? -23.679 11.521 35.953 1.00 98.12 104 VAL A C 1
ATOM 793 O O . VAL A 1 104 ? -24.543 11.868 36.752 1.00 98.12 104 VAL A O 1
ATOM 796 N N . VAL A 1 105 ? -22.750 10.619 36.263 1.00 98.50 105 VAL A N 1
ATOM 797 C CA . VAL A 1 105 ? -22.621 9.973 37.574 1.00 98.50 105 VAL A CA 1
ATOM 798 C C . VAL A 1 105 ? -21.227 10.223 38.138 1.00 98.50 105 VAL A C 1
ATOM 800 O O . VAL A 1 105 ? -20.232 9.831 37.528 1.00 98.50 105 VAL A O 1
ATOM 803 N N . LEU A 1 106 ? -21.145 10.889 39.290 1.00 97.25 106 LEU A N 1
ATOM 804 C CA . LEU A 1 106 ? -19.877 11.387 39.836 1.00 97.25 106 LEU A CA 1
ATOM 805 C C . LEU A 1 106 ? -19.071 10.321 40.596 1.00 97.25 106 LEU A C 1
ATOM 807 O O . LEU A 1 106 ? -17.857 10.245 40.431 1.00 97.25 106 LEU A O 1
ATOM 811 N N . ASP A 1 107 ? -19.734 9.513 41.424 1.00 96.69 107 ASP A N 1
ATOM 812 C CA . ASP A 1 107 ? -19.108 8.588 42.381 1.00 96.69 107 ASP A CA 1
ATOM 813 C C . ASP A 1 107 ? -19.241 7.114 41.982 1.00 96.69 107 ASP A C 1
ATOM 815 O O . ASP A 1 107 ? -18.251 6.386 41.947 1.00 96.69 107 ASP A O 1
ATOM 819 N N . SER A 1 108 ? -20.451 6.640 41.686 1.00 97.44 108 SER A N 1
ATOM 820 C CA . SER A 1 108 ? -20.652 5.249 41.263 1.00 97.44 108 SER A CA 1
ATOM 821 C C . SER A 1 108 ? -21.939 5.068 40.468 1.00 97.44 108 SER A C 1
ATOM 823 O O . SER A 1 108 ? -23.020 5.432 40.943 1.00 97.44 108 SER A O 1
ATOM 825 N N . LEU A 1 109 ? -21.825 4.459 39.285 1.00 98.62 109 LEU A N 1
ATOM 826 C CA . LEU A 1 109 ? -22.952 3.953 38.498 1.00 98.62 109 LEU A CA 1
ATOM 827 C C . LEU A 1 109 ? -23.103 2.456 38.772 1.00 98.62 109 LEU A C 1
ATOM 829 O O . LEU A 1 109 ? -22.207 1.675 38.465 1.00 98.62 109 LEU A O 1
ATOM 833 N N . ILE A 1 110 ? -24.230 2.058 39.355 1.00 98.44 110 ILE A N 1
ATOM 834 C CA . ILE A 1 110 ? -24.475 0.687 39.808 1.00 98.44 110 ILE A CA 1
ATOM 835 C C . ILE A 1 110 ? -25.735 0.155 39.122 1.00 98.44 110 ILE A C 1
ATOM 837 O O . ILE A 1 110 ? -26.840 0.603 39.418 1.00 98.44 110 ILE A O 1
ATOM 841 N N . VAL A 1 111 ? -25.579 -0.825 38.235 1.00 97.75 111 VAL A N 1
ATOM 842 C CA . VAL A 1 111 ? -26.668 -1.518 37.531 1.00 97.75 111 VAL A CA 1
ATOM 843 C C . VAL A 1 111 ? -26.666 -2.979 37.983 1.00 97.75 111 VAL A C 1
ATOM 845 O O . VAL A 1 111 ? -25.684 -3.693 37.787 1.00 97.75 111 VAL A O 1
ATOM 848 N N . ILE A 1 112 ? -27.721 -3.413 38.672 1.00 95.69 112 ILE A N 1
ATOM 849 C CA . ILE A 1 112 ? -27.744 -4.678 39.429 1.00 95.69 112 ILE A CA 1
ATOM 850 C C . ILE A 1 112 ? -29.057 -5.448 39.262 1.00 95.69 112 ILE A C 1
ATOM 852 O O . ILE A 1 112 ? -30.011 -4.974 38.643 1.00 95.69 112 ILE A O 1
ATOM 856 N N . ASP A 1 113 ? -29.102 -6.640 39.859 1.00 90.31 113 ASP A N 1
ATOM 857 C CA . ASP A 1 113 ? -30.220 -7.580 39.797 1.00 90.31 113 ASP A CA 1
ATOM 858 C C . ASP A 1 113 ? -30.571 -7.915 38.335 1.00 90.31 113 ASP A C 1
ATOM 860 O O . ASP A 1 113 ? -29.694 -8.085 37.497 1.00 90.31 113 ASP A O 1
ATOM 864 N N . SER A 1 114 ? -31.858 -7.990 38.004 1.00 90.62 114 SER A N 1
ATOM 865 C CA . SER A 1 114 ? -32.347 -8.175 36.633 1.00 90.62 114 SER A CA 1
ATOM 866 C C . SER A 1 114 ? -32.623 -6.845 35.918 1.00 90.62 114 SER A C 1
ATOM 868 O O . SER A 1 114 ? -33.576 -6.754 35.146 1.00 90.62 114 SER A O 1
ATOM 870 N N . ALA A 1 115 ? -31.878 -5.778 36.222 1.00 94.56 115 ALA A N 1
ATOM 871 C CA . ALA A 1 115 ? -32.155 -4.471 35.635 1.00 94.56 115 ALA A CA 1
ATOM 872 C C . ALA A 1 115 ? -31.902 -4.398 34.126 1.00 94.56 115 ALA A C 1
ATOM 874 O O . ALA A 1 115 ? -30.983 -5.007 33.583 1.00 94.56 115 ALA A O 1
ATOM 875 N N . HIS A 1 116 ? -32.706 -3.569 33.460 1.00 96.31 116 HIS A N 1
ATOM 876 C CA . HIS A 1 116 ? -32.520 -3.209 32.060 1.00 96.31 116 HIS A CA 1
ATOM 877 C C . HIS A 1 116 ? -32.422 -1.690 31.929 1.00 96.31 116 HIS A C 1
ATOM 879 O O . HIS A 1 116 ? -33.443 -1.010 31.846 1.00 96.31 116 HIS A O 1
ATOM 885 N N . LEU A 1 117 ? -31.202 -1.153 31.925 1.00 97.94 117 LEU A N 1
ATOM 886 C CA . LEU A 1 117 ? -30.932 0.248 31.596 1.00 97.94 117 LEU A CA 1
ATOM 887 C C . LEU A 1 117 ? -30.880 0.417 30.076 1.00 97.94 117 LEU A C 1
ATOM 889 O O . LEU A 1 117 ? -30.248 -0.374 29.376 1.00 97.94 117 LEU A O 1
ATOM 893 N N . THR A 1 118 ? -31.524 1.453 29.545 1.00 97.88 118 THR A N 1
ATOM 894 C CA . THR A 1 118 ? -31.500 1.714 28.113 1.00 97.88 118 THR A CA 1
ATOM 895 C C . THR A 1 118 ? -31.520 3.186 27.732 1.00 97.88 118 THR A C 1
ATOM 897 O O . THR A 1 118 ? -32.216 3.999 28.336 1.00 97.88 118 THR A O 1
ATOM 900 N N . THR A 1 119 ? -30.783 3.497 26.669 1.00 97.88 119 THR A N 1
ATOM 901 C CA . THR A 1 119 ? -30.806 4.775 25.941 1.00 97.88 119 THR A CA 1
ATOM 902 C C . THR A 1 119 ? -31.634 4.693 24.653 1.00 97.88 119 THR A C 1
ATOM 904 O O . THR A 1 119 ? -31.632 5.619 23.853 1.00 97.88 119 THR A O 1
ATOM 907 N N . ARG A 1 120 ? -32.356 3.582 24.428 1.00 96.19 120 ARG A N 1
ATOM 908 C CA . ARG A 1 120 ? -33.239 3.381 23.272 1.00 96.19 120 ARG A CA 1
ATOM 909 C C . ARG A 1 120 ? -34.699 3.419 23.709 1.00 96.19 120 ARG A C 1
ATOM 911 O O . ARG A 1 120 ? -35.191 2.476 24.335 1.00 96.19 120 ARG A O 1
ATOM 918 N N . TRP A 1 121 ? -35.407 4.472 23.317 1.00 94.94 121 TRP A N 1
ATOM 919 C CA . TRP A 1 121 ? -36.843 4.593 23.539 1.00 94.94 121 TRP A CA 1
ATOM 920 C C . TRP A 1 121 ? -37.510 5.441 22.460 1.00 94.94 121 TRP A C 1
ATOM 922 O O . TRP A 1 121 ? -36.918 6.389 21.956 1.00 94.94 121 TRP A O 1
ATOM 932 N N . ILE A 1 122 ? -38.746 5.095 22.096 1.00 93.06 122 ILE A N 1
ATOM 933 C CA . ILE A 1 122 ? -39.501 5.845 21.088 1.00 93.06 122 ILE A CA 1
ATOM 934 C C . ILE A 1 122 ? -39.721 7.273 21.594 1.00 93.06 122 ILE A C 1
ATOM 936 O O . ILE A 1 122 ? -40.289 7.473 22.667 1.00 93.06 122 ILE A O 1
ATOM 940 N N . GLY A 1 123 ? -39.294 8.247 20.791 1.00 92.56 123 GLY A N 1
ATOM 941 C CA . GLY A 1 123 ? -39.455 9.669 21.083 1.00 92.56 123 GLY A CA 1
ATOM 942 C C . GLY A 1 123 ? -38.393 10.273 22.001 1.00 92.56 123 GLY A C 1
ATOM 943 O O . GLY A 1 123 ? -38.551 11.440 22.337 1.00 92.56 123 GLY A O 1
ATOM 944 N N . TYR A 1 124 ? -37.349 9.524 22.388 1.00 93.81 124 TYR A N 1
ATOM 945 C CA . TYR A 1 124 ? -36.194 10.066 23.111 1.00 93.81 124 TYR A CA 1
ATOM 946 C C . TYR A 1 124 ? -34.888 9.848 22.352 1.00 93.81 124 TYR A C 1
ATOM 948 O O . TYR A 1 124 ? -34.633 8.754 21.843 1.00 93.81 124 TYR A O 1
ATOM 956 N N . GLU A 1 125 ? -34.031 10.866 22.370 1.00 95.56 125 GLU A N 1
ATOM 957 C CA . GLU A 1 125 ? -32.684 10.830 21.788 1.00 95.56 125 GLU A CA 1
ATOM 958 C C . GLU A 1 125 ? -31.625 11.251 22.821 1.00 95.56 125 GLU A C 1
ATOM 960 O O . GLU A 1 125 ? -30.952 12.265 22.641 1.00 95.56 125 GLU A O 1
ATOM 965 N N . PRO A 1 126 ? -31.465 10.508 23.935 1.00 96.81 126 PRO A N 1
ATOM 966 C CA . PRO A 1 126 ? -30.543 10.903 24.995 1.00 96.81 126 PRO A CA 1
ATOM 967 C C . PRO A 1 126 ? -29.100 10.959 24.483 1.00 96.81 126 PRO A C 1
ATOM 969 O O . PRO A 1 126 ? -28.747 10.272 23.522 1.00 96.81 126 PRO A O 1
ATOM 972 N N . GLU A 1 127 ? -28.262 11.737 25.163 1.00 97.50 127 GLU A N 1
ATOM 973 C CA . GLU A 1 127 ? -26.805 11.702 25.002 1.00 97.50 127 GLU A CA 1
ATOM 974 C C . GLU A 1 127 ? -26.177 10.499 25.731 1.00 97.50 127 GLU A C 1
ATOM 976 O O . GLU A 1 127 ? -26.863 9.709 26.390 1.00 97.50 127 GLU A O 1
ATOM 981 N N . ASP A 1 128 ? -24.857 10.352 25.610 1.00 97.94 128 ASP A N 1
ATOM 982 C CA . ASP A 1 128 ? -24.093 9.318 26.309 1.00 97.94 128 ASP A CA 1
ATOM 983 C C . ASP A 1 128 ? -24.190 9.414 27.844 1.00 97.94 128 ASP A C 1
ATOM 985 O O . ASP A 1 128 ? -24.369 10.485 28.435 1.00 97.94 128 ASP A O 1
ATOM 989 N N . VAL A 1 129 ? -24.036 8.265 28.506 1.00 98.56 129 VAL A N 1
ATOM 990 C CA . VAL A 1 129 ? -24.011 8.152 29.968 1.00 98.56 129 VAL A CA 1
ATOM 991 C C . VAL A 1 129 ? -22.570 8.293 30.449 1.00 98.56 129 VAL A C 1
ATOM 993 O O . VAL A 1 129 ? -21.744 7.417 30.208 1.00 98.56 129 VAL A O 1
ATOM 996 N N . GLN A 1 130 ? -22.261 9.371 31.163 1.00 98.62 130 GLN A N 1
ATOM 997 C CA . GLN A 1 130 ? -20.914 9.645 31.662 1.00 98.62 130 GLN A CA 1
ATOM 998 C C . GLN A 1 130 ? -20.744 9.175 33.106 1.00 98.62 130 GLN A C 1
ATOM 1000 O O . GLN A 1 130 ? -21.382 9.698 34.018 1.00 98.62 130 GLN A O 1
ATOM 1005 N N . ALA A 1 131 ? -19.830 8.240 33.339 1.00 98.50 131 ALA A N 1
ATOM 1006 C CA . ALA A 1 131 ? -19.387 7.838 34.665 1.00 98.50 131 ALA A CA 1
ATOM 1007 C C . ALA A 1 131 ? -18.008 8.448 34.957 1.00 98.50 131 ALA A C 1
ATOM 1009 O O . ALA A 1 131 ? -17.042 8.208 34.232 1.00 98.50 131 ALA A O 1
ATOM 1010 N N . LYS A 1 132 ? -17.903 9.219 36.045 1.00 98.06 132 LYS A N 1
ATOM 1011 C CA . LYS A 1 132 ? -16.662 9.885 36.493 1.00 98.06 132 LYS A CA 1
ATOM 1012 C C . LYS A 1 132 ? -15.881 9.094 37.549 1.00 98.06 132 LYS A C 1
ATOM 1014 O O . LYS A 1 132 ? -14.857 9.556 38.049 1.00 98.06 132 LYS A O 1
ATOM 1019 N N . SER A 1 133 ? -16.373 7.916 37.919 1.00 97.69 133 SER A N 1
ATOM 1020 C CA . SER A 1 133 ? -15.773 7.027 38.915 1.00 97.69 133 SER A CA 1
ATOM 1021 C C . SER A 1 133 ? -16.237 5.583 38.641 1.00 97.69 133 SER A C 1
ATOM 1023 O O . SER A 1 133 ? -16.421 5.239 37.472 1.00 97.69 133 SER A O 1
ATOM 1025 N N . THR A 1 134 ? -16.389 4.724 39.647 1.00 97.75 134 THR A N 1
ATOM 1026 C CA . THR A 1 134 ? -16.649 3.287 39.473 1.00 97.75 134 THR A CA 1
ATOM 1027 C C . THR A 1 134 ? -17.935 2.983 38.696 1.00 97.75 134 THR A C 1
ATOM 1029 O O . THR A 1 134 ? -19.004 3.534 38.976 1.00 97.75 134 THR A O 1
ATOM 1032 N N . VAL A 1 135 ? -17.854 2.037 37.759 1.00 98.56 135 VAL A N 1
ATOM 1033 C CA . VAL A 1 135 ? -19.015 1.429 37.099 1.00 98.56 135 VAL A CA 1
ATOM 1034 C C . VAL A 1 135 ? -19.132 -0.020 37.552 1.00 98.56 135 VAL A C 1
ATOM 1036 O O . VAL A 1 135 ? -18.245 -0.835 37.308 1.00 98.56 135 VAL A O 1
ATOM 1039 N N . LYS A 1 136 ? -20.253 -0.355 38.193 1.00 98.06 136 LYS A N 1
ATOM 1040 C CA . LYS A 1 136 ? -20.631 -1.729 38.521 1.00 98.06 136 LYS A CA 1
ATOM 1041 C C . LYS A 1 136 ? -21.833 -2.140 37.684 1.00 98.06 136 LYS A C 1
ATOM 1043 O O . LYS A 1 136 ? -22.918 -1.605 37.896 1.00 98.06 136 LYS A O 1
ATOM 1048 N N . ASN A 1 137 ? -21.670 -3.102 36.784 1.00 97.94 137 ASN A N 1
ATOM 1049 C CA . ASN A 1 137 ? -22.755 -3.608 35.945 1.00 97.94 137 ASN A CA 1
ATOM 1050 C C . ASN A 1 137 ? -22.861 -5.134 36.046 1.00 97.94 137 ASN A C 1
ATOM 1052 O O . ASN A 1 137 ? -22.051 -5.855 35.476 1.00 97.94 137 ASN A O 1
ATOM 1056 N N . ASN A 1 138 ? -23.893 -5.614 36.739 1.00 96.94 138 ASN A N 1
ATOM 1057 C CA . ASN A 1 138 ? -24.261 -7.032 36.855 1.00 96.94 138 ASN A CA 1
ATOM 1058 C C . ASN A 1 138 ? -25.546 -7.361 36.073 1.00 96.94 138 ASN A C 1
ATOM 1060 O O . ASN A 1 138 ? -26.199 -8.367 36.334 1.00 96.94 138 ASN A O 1
ATOM 1064 N N . ALA A 1 139 ? -25.972 -6.462 35.188 1.00 96.81 139 ALA A N 1
ATOM 1065 C CA . ALA A 1 139 ? -27.283 -6.489 34.558 1.00 96.81 139 ALA A CA 1
ATOM 1066 C C . ALA A 1 139 ? -27.170 -6.025 33.095 1.00 96.81 139 ALA A C 1
ATOM 1068 O O . ALA A 1 139 ? -26.112 -6.161 32.482 1.00 96.81 139 ALA A O 1
ATOM 1069 N N . LYS A 1 140 ? -28.252 -5.535 32.483 1.00 97.44 140 LYS A N 1
ATOM 1070 C CA . LYS A 1 140 ? -28.276 -5.230 31.047 1.00 97.44 140 LYS A CA 1
ATOM 1071 C C . LYS A 1 140 ? -28.270 -3.729 30.768 1.00 97.44 140 LYS A C 1
ATOM 1073 O O . LYS A 1 140 ? -29.175 -3.019 31.213 1.00 97.44 140 LYS A O 1
ATOM 1078 N N . TYR A 1 141 ? -27.316 -3.269 29.959 1.00 98.19 141 TYR A N 1
ATOM 1079 C CA . TYR A 1 141 ? -27.326 -1.955 29.314 1.00 98.19 141 TYR A CA 1
ATOM 1080 C C . TYR A 1 141 ? -27.520 -2.098 27.798 1.00 98.19 141 TYR A C 1
ATOM 1082 O O . TYR A 1 141 ? -26.749 -2.796 27.147 1.00 98.19 141 TYR A O 1
ATOM 1090 N N . THR A 1 142 ? -28.523 -1.423 27.221 1.00 97.94 142 THR A N 1
ATOM 1091 C CA . THR A 1 142 ? -28.738 -1.411 25.759 1.00 97.94 142 THR A CA 1
ATOM 1092 C C . THR A 1 142 ? -29.041 -0.036 25.192 1.00 97.94 142 THR A C 1
ATOM 1094 O O . THR A 1 142 ? -29.845 0.707 25.751 1.00 97.94 142 THR A O 1
ATOM 1097 N N . GLY A 1 143 ? -28.592 0.229 23.978 1.00 96.75 143 GLY A N 1
ATOM 1098 C CA . GLY A 1 143 ? -29.009 1.382 23.194 1.00 96.75 143 GLY A CA 1
ATOM 1099 C C . GLY A 1 143 ? -27.873 1.932 22.340 1.00 96.75 143 GLY A C 1
ATOM 1100 O O . GLY A 1 143 ? -26.763 1.408 22.391 1.00 96.75 143 GLY A O 1
ATOM 1101 N N . PRO A 1 144 ? -28.161 2.967 21.534 1.00 96.56 144 PRO A N 1
ATOM 1102 C CA . PRO A 1 144 ? -27.210 3.499 20.559 1.00 96.56 144 PRO A CA 1
ATOM 1103 C C . PRO A 1 144 ? -26.091 4.346 21.185 1.00 96.56 144 PRO A C 1
ATOM 1105 O O . PRO A 1 144 ? -25.152 4.711 20.484 1.00 96.56 144 PRO A O 1
ATOM 1108 N N . ARG A 1 145 ? -26.200 4.680 22.475 1.00 98.12 145 ARG A N 1
ATOM 1109 C CA . ARG A 1 145 ? -25.263 5.538 23.209 1.00 98.12 145 ARG A CA 1
ATOM 1110 C C . ARG A 1 145 ? -24.288 4.732 24.056 1.00 98.12 145 ARG A C 1
ATOM 1112 O O . ARG A 1 145 ? -24.593 3.603 24.444 1.00 98.12 145 ARG A O 1
ATOM 1119 N N . TYR A 1 146 ? -23.155 5.322 24.400 1.00 98.69 146 TYR A N 1
ATOM 1120 C CA . TYR A 1 146 ? -22.138 4.708 25.246 1.00 98.69 146 TYR A CA 1
ATOM 1121 C C . TYR A 1 146 ? -22.448 4.881 26.733 1.00 98.69 146 TYR A C 1
ATOM 1123 O O . TYR A 1 146 ? -22.963 5.915 27.165 1.00 98.69 146 TYR A O 1
ATOM 1131 N N . ILE A 1 147 ? -22.043 3.893 27.532 1.00 98.62 147 ILE A N 1
ATOM 1132 C CA . ILE A 1 147 ? -21.544 4.188 28.879 1.00 98.62 147 ILE A CA 1
ATOM 1133 C C . ILE A 1 147 ? -20.072 4.574 28.728 1.00 98.62 147 ILE A C 1
ATOM 1135 O O . ILE A 1 147 ? -19.287 3.808 28.175 1.00 98.62 147 ILE A O 1
ATOM 1139 N N . ILE A 1 148 ? -19.709 5.762 29.204 1.00 98.75 148 ILE A N 1
ATOM 1140 C CA . ILE A 1 148 ? -18.363 6.322 29.094 1.00 98.75 148 ILE A CA 1
ATOM 1141 C C . ILE A 1 148 ? -17.714 6.351 30.472 1.00 98.75 148 ILE A C 1
ATOM 1143 O O . ILE A 1 148 ? -18.277 6.928 31.404 1.00 98.75 148 ILE A O 1
ATOM 1147 N N . LEU A 1 149 ? -16.507 5.804 30.588 1.00 98.75 149 LEU A N 1
ATOM 1148 C CA . LEU A 1 149 ? -15.621 6.054 31.724 1.00 98.75 149 LEU A CA 1
ATOM 1149 C C . LEU A 1 149 ? -14.635 7.166 31.344 1.00 98.75 149 LEU A C 1
ATOM 1151 O O . LEU A 1 149 ? -13.710 6.916 30.573 1.00 98.75 149 LEU A O 1
ATOM 1155 N N . ASN A 1 150 ? -14.876 8.389 31.835 1.00 98.25 150 ASN A N 1
ATOM 1156 C CA . ASN A 1 150 ? -14.119 9.594 31.464 1.00 98.25 150 ASN A CA 1
ATOM 1157 C C . ASN A 1 150 ? -13.751 10.514 32.642 1.00 98.25 150 ASN A C 1
ATOM 1159 O O . ASN A 1 150 ? -14.051 11.716 32.653 1.00 98.25 150 ASN A O 1
ATOM 1163 N N . ALA A 1 151 ? -13.128 9.949 33.675 1.00 97.25 151 ALA A N 1
ATOM 1164 C CA . ALA A 1 151 ? -12.430 10.740 34.682 1.00 97.25 151 ALA A CA 1
ATOM 1165 C C . ALA A 1 151 ? -11.134 11.336 34.100 1.00 97.25 151 ALA A C 1
ATOM 1167 O O . ALA A 1 151 ? -10.385 10.657 33.408 1.00 97.25 151 ALA A O 1
ATOM 1168 N N . GLU A 1 152 ? -10.855 12.601 34.420 1.00 96.75 152 GLU A N 1
ATOM 1169 C CA . GLU A 1 152 ? -9.727 13.367 33.850 1.00 96.75 152 GLU A CA 1
ATOM 1170 C C . GLU A 1 152 ? -8.528 13.490 34.803 1.00 96.75 152 GLU A C 1
ATOM 1172 O O . GLU A 1 152 ? -7.589 14.226 34.527 1.00 96.75 152 GLU A O 1
ATOM 1177 N N . ASN A 1 153 ? -8.565 12.847 35.972 1.00 96.62 153 ASN A N 1
ATOM 1178 C CA . ASN A 1 153 ? -7.553 13.049 37.017 1.00 96.62 153 ASN A CA 1
ATOM 1179 C C . ASN A 1 153 ? -7.208 11.796 37.834 1.00 96.62 153 ASN A C 1
ATOM 1181 O O . ASN A 1 153 ? -6.451 11.892 38.800 1.00 96.62 153 ASN A O 1
ATOM 1185 N N . LYS A 1 154 ? -7.789 10.639 37.501 1.00 97.50 154 LYS A N 1
ATOM 1186 C CA . LYS A 1 154 ? -7.577 9.375 38.216 1.00 97.50 154 LYS A CA 1
ATOM 1187 C C . LYS A 1 154 ? -8.019 8.176 37.371 1.00 97.50 154 LYS A C 1
ATOM 1189 O O . LYS A 1 154 ? -8.928 8.331 36.549 1.00 97.50 154 LYS A O 1
ATOM 1194 N N . PRO A 1 155 ? -7.449 6.981 37.604 1.00 98.12 155 PRO A N 1
ATOM 1195 C CA . PRO A 1 155 ? -7.996 5.757 37.034 1.00 98.12 155 PRO A CA 1
ATOM 1196 C C . PRO A 1 155 ? -9.412 5.485 37.565 1.00 98.12 155 PRO A C 1
ATOM 1198 O O . PRO A 1 155 ? -9.781 5.938 38.655 1.00 98.12 155 PRO A O 1
ATOM 1201 N N . GLN A 1 156 ? -10.207 4.743 36.795 1.00 98.31 156 GLN A N 1
ATOM 1202 C CA . GLN A 1 156 ? -11.539 4.279 37.201 1.00 98.31 156 GLN A CA 1
ATOM 1203 C C . GLN A 1 156 ? -11.602 2.763 37.290 1.00 98.31 156 GLN A C 1
ATOM 1205 O O . GLN A 1 156 ? -10.850 2.068 36.617 1.00 98.31 156 GLN A O 1
ATOM 1210 N N . ASP A 1 157 ? -12.565 2.265 38.057 1.00 98.44 157 ASP A N 1
ATOM 1211 C CA . ASP A 1 157 ? -12.811 0.836 38.181 1.00 98.44 157 ASP A CA 1
ATOM 1212 C C . ASP A 1 157 ? -14.079 0.433 37.427 1.00 98.44 157 ASP A C 1
ATOM 1214 O O . ASP A 1 157 ? -15.128 1.077 37.536 1.00 98.44 157 ASP A O 1
ATOM 1218 N N . LEU A 1 158 ? -13.985 -0.672 36.699 1.00 98.50 158 LEU A N 1
ATOM 1219 C CA . LEU A 1 158 ? -15.086 -1.358 36.043 1.00 98.50 158 LEU A CA 1
ATOM 1220 C C . LEU A 1 158 ? -15.230 -2.751 36.659 1.00 98.50 158 LEU A C 1
ATOM 1222 O O . LEU A 1 158 ? -14.249 -3.474 36.836 1.00 98.50 158 LEU A O 1
ATOM 1226 N N . MET A 1 159 ? -16.453 -3.131 37.016 1.00 97.25 159 MET A N 1
ATOM 1227 C CA . MET A 1 159 ? -16.710 -4.427 37.636 1.00 97.25 159 MET A CA 1
ATOM 1228 C C . MET A 1 159 ? -18.089 -4.987 37.297 1.00 97.25 159 MET A C 1
ATOM 1230 O O . MET A 1 159 ? -19.065 -4.243 37.182 1.00 97.25 159 MET A O 1
ATOM 1234 N N . GLY A 1 160 ? -18.176 -6.312 37.231 1.00 94.31 160 GLY A N 1
ATOM 1235 C CA . GLY A 1 160 ? -19.429 -7.051 37.146 1.00 94.31 160 GLY A CA 1
ATOM 1236 C C . GLY A 1 160 ? -19.527 -7.972 35.936 1.00 94.31 160 GLY A C 1
ATOM 1237 O O . GLY A 1 160 ? -18.645 -8.009 35.086 1.00 94.31 160 GLY A O 1
ATOM 1238 N N . ASN A 1 161 ? -20.626 -8.720 35.877 1.00 95.44 161 ASN A N 1
ATOM 1239 C CA . ASN A 1 161 ? -20.896 -9.762 34.879 1.00 95.44 161 ASN A CA 1
ATOM 1240 C C . ASN A 1 161 ? -22.093 -9.440 33.964 1.00 95.44 161 ASN A C 1
ATOM 1242 O O . ASN A 1 161 ? -22.742 -10.336 33.427 1.00 95.44 161 ASN A O 1
ATOM 1246 N N . GLY A 1 162 ? -22.438 -8.157 33.852 1.00 97.00 162 GLY A N 1
ATOM 1247 C CA . GLY A 1 162 ? -23.531 -7.667 33.022 1.00 97.00 162 GLY A CA 1
ATOM 1248 C C . GLY A 1 162 ? -23.196 -7.607 31.530 1.00 97.00 162 GLY A C 1
ATOM 1249 O O . GLY A 1 162 ? -22.214 -8.163 31.056 1.00 97.00 162 GLY A O 1
ATOM 1250 N N . SER A 1 163 ? -24.013 -6.886 30.773 1.00 97.94 163 SER A N 1
ATOM 1251 C CA . SER A 1 163 ? -23.802 -6.621 29.344 1.00 97.94 163 SER A CA 1
ATOM 1252 C C . SER A 1 163 ? -23.865 -5.129 29.052 1.00 97.94 163 SER A C 1
ATOM 1254 O O . SER A 1 163 ? -24.647 -4.394 29.669 1.00 97.94 163 SER A O 1
ATOM 1256 N N . PHE A 1 164 ? -23.047 -4.698 28.099 1.00 98.56 164 PHE A N 1
ATOM 1257 C CA . PHE A 1 164 ? -23.044 -3.363 27.525 1.00 98.56 164 PHE A CA 1
ATOM 1258 C C . PHE A 1 164 ? -23.287 -3.479 26.023 1.00 98.56 164 PHE A C 1
ATOM 1260 O O . PHE A 1 164 ? -22.504 -4.131 25.342 1.00 98.56 164 PHE A O 1
ATOM 1267 N N . SER A 1 165 ? -24.306 -2.809 25.476 1.00 98.38 165 SER A N 1
ATOM 1268 C CA . SER A 1 165 ? -24.361 -2.617 24.019 1.00 98.38 165 SER A CA 1
ATOM 1269 C C . SER A 1 165 ? -23.131 -1.862 23.539 1.00 98.38 165 SER A C 1
ATOM 1271 O O . SER A 1 165 ? -22.405 -2.350 22.681 1.00 98.38 165 SER A O 1
ATOM 1273 N N . LYS A 1 166 ? -22.859 -0.707 24.154 1.00 98.81 166 LYS A N 1
ATOM 1274 C CA . LYS A 1 166 ? -21.717 0.138 23.822 1.00 98.81 166 LYS A CA 1
ATOM 1275 C C . LYS A 1 166 ? -20.995 0.637 25.068 1.00 98.81 166 LYS A C 1
ATOM 1277 O O . LYS A 1 166 ? -21.622 1.224 25.956 1.00 98.81 166 LYS A O 1
ATOM 1282 N N . LEU A 1 167 ? -19.682 0.434 25.112 1.00 98.81 167 LEU A N 1
ATOM 1283 C CA . LEU A 1 167 ? -18.796 0.875 26.191 1.00 98.81 167 LEU A CA 1
ATOM 1284 C C . LEU A 1 167 ? -17.663 1.722 25.608 1.00 98.81 167 LEU A C 1
ATOM 1286 O O . LEU A 1 167 ? -17.041 1.320 24.627 1.00 98.81 167 LEU A O 1
ATOM 1290 N N . MET A 1 168 ? -17.386 2.881 26.206 1.00 98.88 168 MET A N 1
ATOM 1291 C CA . MET A 1 168 ? -16.254 3.723 25.821 1.00 98.88 168 MET A CA 1
ATOM 1292 C C . MET A 1 168 ? -15.309 3.961 26.997 1.00 98.88 168 MET A C 1
ATOM 1294 O O . MET A 1 168 ? -15.721 4.390 28.077 1.00 98.88 168 MET A O 1
ATOM 1298 N N . ILE A 1 169 ? -14.025 3.724 26.745 1.00 98.75 169 ILE A N 1
ATOM 1299 C CA . ILE A 1 169 ? -12.916 4.034 27.640 1.00 98.75 169 ILE A CA 1
ATOM 1300 C C . ILE A 1 169 ? -12.293 5.340 27.161 1.00 98.75 169 ILE A C 1
ATOM 1302 O O . ILE A 1 169 ? -11.667 5.392 26.104 1.00 98.75 169 ILE A O 1
ATOM 1306 N N . ASP A 1 170 ? -12.512 6.409 27.916 1.00 98.62 170 ASP A N 1
ATOM 1307 C CA . ASP A 1 170 ? -12.040 7.749 27.584 1.00 98.62 170 ASP A CA 1
ATOM 1308 C C . ASP A 1 170 ? -11.373 8.392 28.803 1.00 98.62 170 ASP A C 1
ATOM 1310 O O . ASP A 1 170 ? -11.754 9.467 29.259 1.00 98.62 170 ASP A O 1
ATOM 1314 N N . ASN A 1 171 ? -10.396 7.685 29.372 1.00 98.44 171 ASN A N 1
ATOM 1315 C CA . ASN A 1 171 ? -9.727 8.076 30.605 1.00 98.44 171 ASN A CA 1
ATOM 1316 C C . ASN A 1 171 ? -8.204 8.012 30.408 1.00 98.44 171 ASN A C 1
ATOM 1318 O O . ASN A 1 171 ? -7.660 6.910 30.336 1.00 98.44 171 ASN A O 1
ATOM 1322 N N . PRO A 1 172 ? -7.486 9.151 30.388 1.00 98.06 172 PRO A N 1
ATOM 1323 C CA . PRO A 1 172 ? -6.037 9.166 30.167 1.00 98.06 172 PRO A CA 1
ATOM 1324 C C . PRO A 1 172 ? -5.222 8.434 31.252 1.00 98.06 172 PRO A C 1
ATOM 1326 O O . PRO A 1 172 ? -4.077 8.068 31.008 1.00 98.06 172 PRO A O 1
ATOM 1329 N N . TYR A 1 173 ? -5.799 8.172 32.429 1.00 98.19 173 TYR A N 1
ATOM 1330 C CA . TYR A 1 173 ? -5.183 7.400 33.517 1.00 98.19 173 TYR A CA 1
ATOM 1331 C C . TYR A 1 173 ? -5.559 5.905 33.489 1.00 98.19 173 TYR A C 1
ATOM 1333 O O . TYR A 1 173 ? -5.030 5.113 34.280 1.00 98.19 173 TYR A O 1
ATOM 1341 N N . GLY A 1 174 ? -6.432 5.505 32.563 1.00 98.44 174 GLY A N 1
ATOM 1342 C CA . GLY A 1 174 ? -6.875 4.132 32.331 1.00 98.44 174 GLY A CA 1
ATOM 1343 C C . GLY A 1 174 ? -8.060 3.680 33.189 1.00 98.44 174 GLY A C 1
ATOM 1344 O O . GLY A 1 174 ? -8.521 4.372 34.101 1.00 98.44 174 GLY A O 1
ATOM 1345 N N . VAL A 1 175 ? -8.555 2.484 32.881 1.00 98.75 175 VAL A N 1
ATOM 1346 C CA . VAL A 1 175 ? -9.686 1.831 33.553 1.00 98.75 175 VAL A CA 1
ATOM 1347 C C . VAL A 1 175 ? -9.281 0.426 33.978 1.00 98.75 175 VAL A C 1
ATOM 1349 O O . VAL A 1 175 ? -8.843 -0.357 33.145 1.00 98.75 175 VAL A O 1
ATOM 1352 N N . ASN A 1 176 ? -9.452 0.087 35.253 1.00 98.62 176 ASN A N 1
ATOM 1353 C CA . ASN A 1 176 ? -9.127 -1.227 35.799 1.00 98.62 176 ASN A CA 1
ATOM 1354 C C . ASN A 1 176 ? -10.368 -2.122 35.811 1.00 98.62 176 ASN A C 1
ATOM 1356 O O . ASN A 1 176 ? -11.398 -1.753 36.381 1.00 98.62 176 ASN A O 1
ATOM 1360 N N . VAL A 1 177 ? -10.269 -3.322 35.243 1.00 98.44 177 VAL A N 1
ATOM 1361 C CA . VAL A 1 177 ? -11.306 -4.347 35.390 1.00 98.44 177 VAL A CA 1
ATOM 1362 C C . VAL A 1 177 ? -11.055 -5.108 36.691 1.00 98.44 177 VAL A C 1
ATOM 1364 O O . VAL A 1 177 ? -10.211 -5.996 36.761 1.00 98.44 177 VAL A O 1
ATOM 1367 N N . ILE A 1 178 ? -11.784 -4.739 37.744 1.00 96.94 178 ILE A N 1
ATOM 1368 C CA . ILE A 1 178 ? -11.617 -5.310 39.094 1.00 96.94 178 ILE A CA 1
ATOM 1369 C C . ILE A 1 178 ? -12.342 -6.655 39.235 1.00 96.94 178 ILE A C 1
ATOM 1371 O O . ILE A 1 178 ? -11.928 -7.518 40.005 1.00 96.94 178 ILE A O 1
ATOM 1375 N N . SER A 1 179 ? -13.438 -6.828 38.496 1.00 93.56 179 SER A N 1
ATOM 1376 C CA . SER A 1 179 ? -14.172 -8.087 38.384 1.00 93.56 179 SER A CA 1
ATOM 1377 C C . SER A 1 179 ? -14.696 -8.205 36.959 1.00 93.56 179 SER A C 1
ATOM 1379 O O . SER A 1 179 ? -15.502 -7.375 36.536 1.00 93.56 179 SER A O 1
ATOM 1381 N N . GLY A 1 180 ? -14.190 -9.198 36.229 1.00 84.75 180 GLY A N 1
ATOM 1382 C CA . GLY A 1 180 ? -14.575 -9.471 34.845 1.00 84.75 180 GLY A CA 1
ATOM 1383 C C . GLY A 1 180 ? -15.895 -10.238 34.698 1.00 84.75 180 GLY A C 1
ATOM 1384 O O . GLY A 1 180 ? -16.678 -10.378 35.638 1.00 84.75 180 GLY A O 1
ATOM 1385 N N . GLY A 1 181 ? -16.112 -10.769 33.497 1.00 90.12 181 GLY A N 1
ATOM 1386 C CA . GLY A 1 181 ? -17.258 -11.593 33.116 1.00 90.12 181 GLY A CA 1
ATOM 1387 C C . GLY A 1 181 ? -18.371 -10.833 32.399 1.00 90.12 181 GLY A C 1
ATOM 1388 O O . GLY A 1 181 ? -19.391 -11.437 32.078 1.00 90.12 181 GLY A O 1
ATOM 1389 N N . PHE A 1 182 ? -18.210 -9.529 32.156 1.00 97.44 182 PHE A N 1
ATOM 1390 C CA . PHE A 1 182 ? -19.183 -8.764 31.383 1.00 97.44 182 PHE A CA 1
ATOM 1391 C C . PHE A 1 182 ? -19.051 -9.007 29.875 1.00 97.44 182 PHE A C 1
ATOM 1393 O O . PHE A 1 182 ? -18.009 -9.435 29.370 1.00 97.44 182 PHE A O 1
ATOM 1400 N N . LEU A 1 183 ? -20.131 -8.703 29.161 1.00 98.25 183 LEU A N 1
ATOM 1401 C CA . LEU A 1 183 ? -20.252 -8.832 27.712 1.00 98.25 183 LEU A CA 1
ATOM 1402 C C . LEU A 1 183 ? -20.285 -7.452 27.048 1.00 98.25 183 LEU A C 1
ATOM 1404 O O . LEU A 1 183 ? -20.950 -6.540 27.549 1.00 98.25 183 LEU A O 1
ATOM 1408 N N . ILE A 1 184 ? -19.634 -7.325 25.897 1.00 98.69 184 ILE A N 1
ATOM 1409 C CA . ILE A 1 184 ? -19.831 -6.222 24.955 1.00 98.69 184 ILE A CA 1
ATOM 1410 C C . ILE A 1 184 ? -20.647 -6.758 23.779 1.00 98.69 184 ILE A C 1
ATOM 1412 O O . ILE A 1 184 ? -20.160 -7.590 23.016 1.00 98.69 184 ILE A O 1
ATOM 1416 N N . ASP A 1 185 ? -21.897 -6.309 23.659 1.00 97.88 185 ASP A N 1
ATOM 1417 C CA . ASP A 1 185 ? -22.841 -6.817 22.660 1.00 97.88 185 ASP A CA 1
ATOM 1418 C C . ASP A 1 185 ? -22.632 -6.189 21.269 1.00 97.88 185 ASP A C 1
ATOM 1420 O O . ASP A 1 185 ? -22.845 -6.877 20.277 1.00 97.88 185 ASP A O 1
ATOM 1424 N N . GLU A 1 186 ? -22.258 -4.904 21.174 1.00 98.62 186 GLU A N 1
ATOM 1425 C CA . GLU A 1 186 ? -22.132 -4.199 19.884 1.00 98.62 186 GLU A CA 1
ATOM 1426 C C . GLU A 1 186 ? -20.748 -3.564 19.691 1.00 98.62 186 GLU A C 1
ATOM 1428 O O . GLU A 1 186 ? -20.084 -3.850 18.698 1.00 98.62 186 GLU A O 1
ATOM 1433 N N . GLU A 1 187 ? -20.301 -2.692 20.604 1.00 98.88 187 GLU A N 1
ATOM 1434 C CA . GLU A 1 187 ? -19.106 -1.868 20.370 1.00 98.88 187 GLU A CA 1
ATOM 1435 C C . GLU A 1 187 ? -18.309 -1.549 21.644 1.00 98.88 187 GLU A C 1
ATOM 1437 O O . GLU A 1 187 ? -18.852 -1.047 22.635 1.00 98.88 187 GLU A O 1
ATOM 1442 N N . LEU A 1 188 ? -16.995 -1.776 21.589 1.00 98.88 188 LEU A N 1
ATOM 1443 C CA . LEU A 1 188 ? -16.016 -1.261 22.544 1.00 98.88 188 LEU A CA 1
ATOM 1444 C C . LEU A 1 188 ? -15.197 -0.160 21.870 1.00 98.88 188 LEU A C 1
ATOM 1446 O O . LEU A 1 188 ? -14.478 -0.414 20.906 1.00 98.88 188 LEU A O 1
ATOM 1450 N N . LYS A 1 189 ? -15.252 1.057 22.410 1.00 98.88 189 LYS A N 1
ATOM 1451 C CA . LYS A 1 189 ? -14.427 2.172 21.945 1.00 98.88 189 LYS A CA 1
ATOM 1452 C C . LYS A 1 189 ? -13.324 2.496 22.949 1.00 98.88 189 LYS A C 1
ATOM 1454 O O . LYS A 1 189 ? -13.599 2.900 24.075 1.00 98.88 189 LYS A O 1
ATOM 1459 N N . LEU A 1 190 ? -12.073 2.366 22.528 1.00 98.88 190 LEU A N 1
ATOM 1460 C CA . LEU A 1 190 ? -10.884 2.771 23.273 1.00 98.88 190 LEU A CA 1
ATOM 1461 C C . LEU A 1 190 ? -10.445 4.140 22.746 1.00 98.88 190 LEU A C 1
ATOM 1463 O O . LEU A 1 190 ? -9.862 4.231 21.669 1.00 98.88 190 LEU A O 1
ATOM 1467 N N . ASN A 1 191 ? -10.789 5.212 23.459 1.00 98.44 191 ASN A N 1
ATOM 1468 C CA . ASN A 1 191 ? -10.560 6.584 23.007 1.00 98.44 191 ASN A CA 1
ATOM 1469 C C . ASN A 1 191 ? -9.305 7.220 23.616 1.00 98.44 191 ASN A C 1
ATOM 1471 O O . ASN A 1 191 ? -8.557 7.874 22.897 1.00 98.44 191 ASN A O 1
ATOM 1475 N N . ARG A 1 192 ? -9.071 7.035 24.921 1.00 97.81 192 ARG A N 1
ATOM 1476 C CA . ARG A 1 192 ? -7.874 7.511 25.636 1.00 97.81 192 ARG A CA 1
ATOM 1477 C C . ARG A 1 192 ? -7.517 6.553 26.770 1.00 97.81 192 ARG A C 1
ATOM 1479 O O . ARG A 1 192 ? -8.413 6.092 27.480 1.00 97.81 192 ARG A O 1
ATOM 1486 N N . GLY A 1 193 ? -6.216 6.336 26.965 1.00 98.19 193 GLY A N 1
ATOM 1487 C CA . GLY A 1 193 ? -5.662 5.495 28.025 1.00 98.19 193 GLY A CA 1
ATOM 1488 C C . GLY A 1 193 ? -5.876 3.997 27.807 1.00 98.19 193 GLY A C 1
ATOM 1489 O O . GLY A 1 193 ? -6.258 3.547 26.729 1.00 98.19 193 GLY A O 1
ATOM 1490 N N . GLU A 1 194 ? -5.594 3.221 28.848 1.00 98.62 194 GLU A N 1
ATOM 1491 C CA . GLU A 1 194 ? -5.561 1.760 28.786 1.00 98.62 194 GLU A CA 1
ATOM 1492 C C . GLU A 1 194 ? -6.760 1.129 29.504 1.00 98.62 194 GLU A C 1
ATOM 1494 O O . GLU A 1 194 ? -7.052 1.471 30.656 1.00 98.62 194 GLU A O 1
ATOM 1499 N N . LEU A 1 195 ? -7.418 0.163 28.858 1.00 98.75 195 LEU A N 1
ATOM 1500 C CA . LEU A 1 195 ? -8.322 -0.770 29.533 1.00 98.75 195 LEU A CA 1
ATOM 1501 C C . LEU A 1 195 ? -7.509 -1.934 30.118 1.00 98.75 195 LEU A C 1
ATOM 1503 O O . LEU A 1 195 ? -7.009 -2.786 29.388 1.00 98.75 195 LEU A O 1
ATOM 1507 N N . ARG A 1 196 ? -7.381 -1.968 31.445 1.00 98.69 196 ARG A N 1
ATOM 1508 C CA . ARG A 1 196 ? -6.563 -2.928 32.198 1.00 98.69 196 ARG A CA 1
ATOM 1509 C C . ARG A 1 196 ? -7.401 -4.101 32.696 1.00 98.69 196 ARG A C 1
ATOM 1511 O O . ARG A 1 196 ? -7.884 -4.093 33.829 1.00 98.69 196 ARG A O 1
ATOM 1518 N N . ASN A 1 197 ? -7.593 -5.094 31.836 1.00 98.38 197 ASN A N 1
ATOM 1519 C CA . ASN A 1 197 ? -8.107 -6.421 32.179 1.00 98.38 197 ASN A CA 1
ATOM 1520 C C . ASN A 1 197 ? -6.968 -7.407 32.497 1.00 98.38 197 ASN A C 1
ATOM 1522 O O . ASN A 1 197 ? -5.809 -7.160 32.171 1.00 98.38 197 ASN A O 1
ATOM 1526 N N . THR A 1 198 ? -7.301 -8.529 33.140 1.00 98.06 198 THR A N 1
ATOM 1527 C CA . THR A 1 198 ? -6.381 -9.666 33.350 1.00 98.06 198 THR A CA 1
ATOM 1528 C C . THR A 1 198 ? -6.986 -10.943 32.772 1.00 98.06 198 THR A C 1
ATOM 1530 O O . THR A 1 198 ? -8.131 -10.928 32.322 1.00 98.06 198 THR A O 1
ATOM 1533 N N . GLN A 1 199 ? -6.251 -12.060 32.788 1.00 96.19 199 GLN A N 1
ATOM 1534 C CA . GLN A 1 199 ? -6.811 -13.355 32.381 1.00 96.19 199 GLN A CA 1
ATOM 1535 C C . GLN A 1 199 ? -7.992 -13.771 33.278 1.00 96.19 199 GLN A C 1
ATOM 1537 O O . GLN A 1 199 ? -8.990 -14.281 32.776 1.00 96.19 199 GLN A O 1
ATOM 1542 N N . GLU A 1 200 ? -7.911 -13.503 34.585 1.00 96.31 200 GLU A N 1
ATOM 1543 C CA . GLU A 1 200 ? -8.971 -13.793 35.558 1.00 96.31 200 GLU A CA 1
ATOM 1544 C C . GLU A 1 200 ? -10.129 -12.794 35.463 1.00 96.31 200 GLU A C 1
ATOM 1546 O O . GLU A 1 200 ? -11.298 -13.173 35.527 1.00 96.31 200 GLU A O 1
ATOM 1551 N N . ASN A 1 201 ? -9.809 -11.510 35.298 1.00 97.62 201 ASN A N 1
ATOM 1552 C CA . ASN A 1 201 ? -10.772 -10.418 35.213 1.00 97.62 201 ASN A CA 1
ATOM 1553 C C . ASN A 1 201 ? -10.898 -9.924 33.771 1.00 97.62 201 ASN A C 1
ATOM 1555 O O . ASN A 1 201 ? -10.575 -8.775 33.460 1.00 97.62 201 ASN A O 1
ATOM 1559 N N . ASN A 1 202 ? -11.363 -10.815 32.897 1.00 97.75 202 ASN A N 1
ATOM 1560 C CA . ASN A 1 202 ? -11.530 -10.549 31.471 1.00 97.75 202 ASN A CA 1
ATOM 1561 C C . ASN A 1 202 ? -12.999 -10.299 31.086 1.00 97.75 202 ASN A C 1
ATOM 1563 O O . ASN A 1 202 ? -13.898 -10.425 31.913 1.00 97.75 202 ASN A O 1
ATOM 1567 N N . PHE A 1 203 ? -13.263 -9.953 29.831 1.00 98.31 203 PHE A N 1
ATOM 1568 C CA . PHE A 1 203 ? -14.601 -9.743 29.281 1.00 98.31 203 PHE A CA 1
ATOM 1569 C C . PHE A 1 203 ? -14.756 -10.456 27.939 1.00 98.31 203 PHE A C 1
ATOM 1571 O O . PHE A 1 203 ? -13.774 -10.922 27.361 1.00 98.31 203 PHE A O 1
ATOM 1578 N N . THR A 1 204 ? -15.998 -10.573 27.466 1.00 98.62 204 THR A N 1
ATOM 1579 C CA . THR A 1 204 ? -16.299 -11.206 26.175 1.00 98.62 204 THR A CA 1
ATOM 1580 C C . THR A 1 204 ? -16.844 -10.192 25.178 1.00 98.62 204 THR A C 1
ATOM 1582 O O . THR A 1 204 ? -17.772 -9.444 25.486 1.00 98.62 204 THR A O 1
ATOM 1585 N N . MET A 1 205 ? -16.286 -10.197 23.975 1.00 98.69 205 MET A N 1
ATOM 1586 C CA . MET A 1 205 ? -16.817 -9.533 22.790 1.00 98.69 205 MET A CA 1
ATOM 1587 C C . MET A 1 205 ? -17.778 -10.497 22.086 1.00 98.69 205 MET A C 1
ATOM 1589 O O . MET A 1 205 ? -17.390 -11.621 21.748 1.00 98.69 205 MET A O 1
ATOM 1593 N N . LYS A 1 206 ? -19.032 -10.081 21.887 1.00 98.31 206 LYS A N 1
ATOM 1594 C CA . LYS A 1 206 ? -20.018 -10.889 21.159 1.00 98.31 206 LYS A CA 1
ATOM 1595 C C . LYS A 1 206 ? -19.664 -11.064 19.690 1.00 98.31 206 LYS A C 1
ATOM 1597 O O . LYS A 1 206 ? -18.899 -10.278 19.129 1.00 98.31 206 LYS A O 1
ATOM 1602 N N . ASP A 1 207 ? -20.277 -12.066 19.069 1.00 98.06 207 ASP A N 1
ATOM 1603 C CA . ASP A 1 207 ? -20.149 -12.288 17.631 1.00 98.06 207 ASP A CA 1
ATOM 1604 C C . ASP A 1 207 ? -20.467 -11.019 16.821 1.00 98.06 207 ASP A C 1
ATOM 1606 O O . ASP A 1 207 ? -21.470 -10.342 17.058 1.00 98.06 207 ASP A O 1
ATOM 1610 N N . THR A 1 208 ? -19.605 -10.703 15.853 1.00 96.81 208 THR A N 1
ATOM 1611 C CA . THR A 1 208 ? -19.662 -9.539 14.948 1.00 96.81 208 THR A CA 1
ATOM 1612 C C . THR A 1 208 ? -19.542 -8.163 15.612 1.00 96.81 208 THR A C 1
ATOM 1614 O O . THR A 1 208 ? -19.731 -7.140 14.948 1.00 96.81 208 THR A O 1
ATOM 1617 N N . SER A 1 209 ? -19.198 -8.112 16.901 1.00 98.62 209 SER A N 1
ATOM 1618 C CA . SER A 1 209 ? -18.968 -6.851 17.612 1.00 98.62 209 SER A CA 1
ATOM 1619 C C . SER A 1 209 ? -17.764 -6.077 17.055 1.00 98.62 209 SER A C 1
ATOM 1621 O O . SER A 1 209 ? -16.915 -6.612 16.337 1.00 98.62 209 SER A O 1
ATOM 1623 N N . LEU A 1 210 ? -17.706 -4.782 17.365 1.00 98.88 210 LEU A N 1
ATOM 1624 C CA . LEU A 1 210 ? -16.691 -3.854 16.871 1.00 98.88 210 LEU A CA 1
ATOM 1625 C C . LEU A 1 210 ? -15.795 -3.357 18.009 1.00 98.88 210 LEU A C 1
ATOM 1627 O O . LEU A 1 210 ? -16.279 -2.897 19.043 1.00 98.88 210 LEU A O 1
ATOM 1631 N N . ILE A 1 211 ? -14.485 -3.366 17.780 1.00 98.94 211 ILE A N 1
ATOM 1632 C CA . ILE A 1 211 ? -13.519 -2.613 18.578 1.00 98.94 211 ILE A CA 1
ATOM 1633 C C . ILE A 1 211 ? -13.054 -1.409 17.759 1.00 98.94 211 ILE A C 1
ATOM 1635 O O . ILE A 1 211 ? -12.470 -1.565 16.687 1.00 98.94 211 ILE A O 1
ATOM 1639 N N . VAL A 1 212 ? -13.286 -0.202 18.271 1.00 98.94 212 VAL A N 1
ATOM 1640 C CA . VAL A 1 212 ? -12.714 1.034 17.720 1.00 98.94 212 VAL A CA 1
ATOM 1641 C C . VAL A 1 212 ? -11.597 1.495 18.638 1.00 98.94 212 VAL A C 1
ATOM 1643 O O . VAL A 1 212 ? -11.855 1.834 19.793 1.00 98.94 212 VAL A O 1
ATOM 1646 N N . ARG A 1 213 ? -10.364 1.547 18.140 1.00 98.75 213 ARG A N 1
ATOM 1647 C CA . ARG A 1 213 ? -9.204 1.997 18.913 1.00 98.75 213 ARG A CA 1
ATOM 1648 C C . ARG A 1 213 ? -8.626 3.271 18.309 1.00 98.75 213 ARG A C 1
ATOM 1650 O O . ARG A 1 213 ? -8.265 3.313 17.137 1.00 98.75 213 ARG A O 1
ATOM 1657 N N . ASN A 1 214 ? -8.577 4.313 19.129 1.00 98.50 214 ASN A N 1
ATOM 1658 C CA . ASN A 1 214 ? -7.969 5.592 18.797 1.00 98.50 214 ASN A CA 1
ATOM 1659 C C . ASN A 1 214 ? -6.463 5.562 19.112 1.00 98.50 214 ASN A C 1
ATOM 1661 O O . ASN A 1 214 ? -6.033 4.855 20.031 1.00 98.50 214 ASN A O 1
ATOM 1665 N N . VAL A 1 215 ? -5.670 6.345 18.382 1.00 98.19 215 VAL A N 1
ATOM 1666 C CA . VAL A 1 215 ? -4.249 6.561 18.692 1.00 98.19 215 VAL A CA 1
ATOM 1667 C C . VAL A 1 215 ? -4.104 7.052 20.140 1.00 98.19 215 VAL A C 1
ATOM 1669 O O . VAL A 1 215 ? -4.847 7.920 20.598 1.00 98.19 215 VAL A O 1
ATOM 1672 N N . GLY A 1 216 ? -3.161 6.465 20.883 1.00 96.06 216 GLY A N 1
ATOM 1673 C CA . GLY A 1 216 ? -2.933 6.763 22.304 1.00 96.06 216 GLY A CA 1
ATOM 1674 C C . GLY A 1 216 ? -3.827 5.999 23.294 1.00 96.06 216 GLY A C 1
ATOM 1675 O O . GLY A 1 216 ? -3.690 6.191 24.504 1.00 96.06 216 GLY A O 1
ATOM 1676 N N . ALA A 1 217 ? -4.721 5.127 22.820 1.00 98.56 217 ALA A N 1
ATOM 1677 C CA . ALA A 1 217 ? -5.451 4.178 23.660 1.00 98.56 217 ALA A CA 1
ATOM 1678 C C . ALA A 1 217 ? -4.889 2.752 23.523 1.00 98.56 217 ALA A C 1
ATOM 1680 O O . ALA A 1 217 ? -4.237 2.422 22.527 1.00 98.56 217 ALA A O 1
ATOM 1681 N N . SER A 1 218 ? -5.152 1.885 24.500 1.00 98.50 218 SER A N 1
ATOM 1682 C CA . SER A 1 218 ? -4.702 0.485 24.482 1.00 98.50 218 SER A CA 1
ATOM 1683 C C . SER A 1 218 ? -5.604 -0.451 25.293 1.00 98.50 218 SER A C 1
ATOM 1685 O O . SER A 1 218 ? -6.467 -0.024 26.066 1.00 98.50 218 SER A O 1
ATOM 1687 N N . LEU A 1 219 ? -5.397 -1.751 25.091 1.00 98.56 219 LEU A N 1
ATOM 1688 C CA . LEU A 1 219 ? -6.000 -2.845 25.844 1.00 98.56 219 LEU A CA 1
ATOM 1689 C C . LEU A 1 219 ? -4.874 -3.693 26.442 1.00 98.56 219 LEU A C 1
ATOM 1691 O O . LEU A 1 219 ? -3.896 -3.958 25.750 1.00 98.56 219 LEU A O 1
ATOM 1695 N N . ALA A 1 220 ? -4.997 -4.111 27.701 1.00 98.31 220 ALA A N 1
ATOM 1696 C CA . ALA A 1 220 ? -3.922 -4.834 28.381 1.00 98.31 220 ALA A CA 1
ATOM 1697 C C . ALA A 1 220 ? -3.876 -6.331 28.030 1.00 98.31 220 ALA A C 1
ATOM 1699 O O . ALA A 1 220 ? -2.794 -6.894 27.869 1.00 98.31 220 ALA A O 1
ATOM 1700 N N . VAL A 1 221 ? -5.034 -6.993 27.921 1.00 98.31 221 VAL A N 1
ATOM 1701 C CA . VAL A 1 221 ? -5.133 -8.441 27.665 1.00 98.31 221 VAL A CA 1
ATOM 1702 C C . VAL A 1 221 ? -6.197 -8.728 26.608 1.00 98.31 221 VAL A C 1
ATOM 1704 O O . VAL A 1 221 ? -7.219 -8.049 26.537 1.00 98.31 221 VAL A O 1
ATOM 1707 N N . GLU A 1 222 ? -5.962 -9.755 25.790 1.00 98.56 222 GLU A N 1
ATOM 1708 C CA . GLU A 1 222 ? -6.873 -10.168 24.721 1.00 98.56 222 GLU A CA 1
ATOM 1709 C C . GLU A 1 222 ? -8.233 -10.557 25.320 1.00 98.56 222 GLU A C 1
ATOM 1711 O O . GLU A 1 222 ? -8.276 -11.364 26.261 1.00 98.56 222 GLU A O 1
ATOM 1716 N N . PRO A 1 223 ? -9.348 -9.970 24.849 1.00 98.25 223 PRO A N 1
ATOM 1717 C CA . PRO A 1 223 ? -10.657 -10.316 25.364 1.00 98.25 223 PRO A CA 1
ATOM 1718 C C . PRO A 1 223 ? -11.064 -11.696 24.851 1.00 98.25 223 PRO A C 1
ATOM 1720 O O . PRO A 1 223 ? -10.514 -12.220 23.886 1.00 98.25 223 PRO A O 1
ATOM 1723 N N . GLN A 1 224 ? -12.050 -12.304 25.498 1.00 98.25 224 GLN A N 1
ATOM 1724 C CA . GLN A 1 224 ? -12.660 -13.505 24.940 1.00 98.25 224 GLN A CA 1
ATOM 1725 C C . GLN A 1 224 ? -13.532 -13.099 23.751 1.00 98.25 224 GLN A C 1
ATOM 1727 O O . GLN A 1 224 ? -14.300 -12.145 23.843 1.00 98.25 224 GLN A O 1
ATOM 1732 N N . PHE A 1 225 ? -13.439 -13.817 22.640 1.00 98.44 225 PHE A N 1
ATOM 1733 C CA . PHE A 1 225 ? -14.294 -13.593 21.477 1.00 98.44 225 PHE A CA 1
ATOM 1734 C C . PHE A 1 225 ? -15.267 -14.760 21.348 1.00 98.44 225 PHE A C 1
ATOM 1736 O O . PHE A 1 225 ? -14.847 -15.914 21.395 1.00 98.44 225 PHE A O 1
ATOM 1743 N N . GLU A 1 226 ? -16.560 -14.473 21.198 1.00 97.44 226 GLU A N 1
ATOM 1744 C CA . GLU A 1 226 ? -17.577 -15.521 21.046 1.00 97.44 226 GLU A CA 1
ATOM 1745 C C . GLU A 1 226 ? -17.416 -16.283 19.721 1.00 97.44 226 GLU A C 1
ATOM 1747 O O . GLU A 1 226 ? -17.417 -17.512 19.711 1.00 97.44 226 GLU A O 1
ATOM 1752 N N . ALA A 1 227 ? -17.246 -15.556 18.613 1.00 96.88 227 ALA A N 1
ATOM 1753 C CA . ALA A 1 227 ? -16.986 -16.142 17.300 1.00 96.88 227 ALA A CA 1
ATOM 1754 C C . ALA A 1 227 ? -16.146 -15.208 16.421 1.00 96.88 227 ALA A C 1
ATOM 1756 O O . ALA A 1 227 ? -15.018 -15.556 16.077 1.00 96.88 227 ALA A O 1
ATOM 1757 N N . SER A 1 228 ? -16.664 -14.017 16.099 1.00 97.75 228 SER A N 1
ATOM 1758 C CA . SER A 1 228 ? -15.963 -13.034 15.265 1.00 97.75 228 SER A CA 1
ATOM 1759 C C . SER A 1 228 ? -15.937 -11.621 15.851 1.00 97.75 228 SER A C 1
ATOM 1761 O O . SER A 1 228 ? -16.805 -11.254 16.643 1.00 97.75 228 SER A O 1
ATOM 1763 N N . VAL A 1 229 ? -14.951 -10.820 15.436 1.00 98.75 229 VAL A N 1
ATOM 1764 C CA . VAL A 1 229 ? -14.824 -9.397 15.791 1.00 98.75 229 VAL A CA 1
ATOM 1765 C C . VAL A 1 229 ? -14.361 -8.574 14.593 1.00 98.75 229 VAL A C 1
ATOM 1767 O O . VAL A 1 229 ? -13.641 -9.071 13.725 1.00 98.75 229 VAL A O 1
ATOM 1770 N N . ASN A 1 230 ? -14.740 -7.300 14.579 1.00 98.88 230 ASN A N 1
ATOM 1771 C CA . ASN A 1 230 ? -14.240 -6.294 13.650 1.00 98.88 230 ASN A CA 1
ATOM 1772 C C . ASN A 1 230 ? -13.368 -5.285 14.397 1.00 98.88 230 ASN A C 1
ATOM 1774 O O . ASN A 1 230 ? -13.683 -4.913 15.530 1.00 98.88 230 ASN A O 1
ATOM 1778 N N . ILE A 1 231 ? -12.307 -4.799 13.760 1.00 98.88 231 ILE A N 1
ATOM 1779 C CA . ILE A 1 231 ? -11.395 -3.816 14.355 1.00 98.88 231 ILE A CA 1
ATOM 1780 C C . ILE A 1 231 ? -11.287 -2.595 13.452 1.00 98.88 231 ILE A C 1
ATOM 1782 O O . ILE A 1 231 ? -11.144 -2.707 12.233 1.00 98.88 231 ILE A O 1
ATOM 1786 N N . ARG A 1 232 ? -11.325 -1.411 14.064 1.00 98.88 232 ARG A N 1
ATOM 1787 C CA . ARG A 1 232 ? -11.073 -0.138 13.393 1.00 98.88 232 ARG A CA 1
ATOM 1788 C C . ARG A 1 232 ? -10.074 0.708 14.174 1.00 98.88 232 ARG A C 1
ATOM 1790 O O . ARG A 1 232 ? -10.351 1.102 15.308 1.00 98.88 232 ARG A O 1
ATOM 1797 N N . TYR A 1 233 ? -8.963 1.046 13.532 1.00 98.75 233 TYR A N 1
ATOM 1798 C CA . TYR A 1 233 ? -7.980 2.008 14.020 1.00 98.75 233 TYR A CA 1
ATOM 1799 C C . TYR A 1 233 ? -8.277 3.397 13.460 1.00 98.75 233 TYR A C 1
ATOM 1801 O O . TYR A 1 233 ? -8.486 3.549 12.259 1.00 98.75 233 TYR A O 1
ATOM 1809 N N . ILE A 1 234 ? -8.328 4.404 14.330 1.00 98.31 234 ILE A N 1
ATOM 1810 C CA . ILE A 1 234 ? -8.586 5.810 13.979 1.00 98.31 234 ILE A CA 1
ATOM 1811 C C . ILE A 1 234 ? -7.654 6.733 14.764 1.00 98.31 234 ILE A C 1
ATOM 1813 O O . ILE A 1 234 ? -7.028 6.306 15.729 1.00 98.31 234 ILE A O 1
ATOM 1817 N N . GLY A 1 235 ? -7.627 8.015 14.403 1.00 97.44 235 GLY A N 1
ATOM 1818 C CA . GLY A 1 235 ? -6.909 9.046 15.154 1.00 97.44 235 GLY A CA 1
ATOM 1819 C C . GLY A 1 235 ? -5.665 9.557 14.451 1.00 97.44 235 GLY A C 1
ATOM 1820 O O . GLY A 1 235 ? -5.326 9.127 13.353 1.00 97.44 235 GLY A O 1
ATOM 1821 N N . THR A 1 236 ? -4.993 10.507 15.092 1.00 96.81 236 THR A N 1
ATOM 1822 C CA . THR A 1 236 ? -3.797 11.146 14.540 1.00 96.81 236 THR A CA 1
ATOM 1823 C C . THR A 1 236 ? -2.543 10.573 15.182 1.00 96.81 236 THR A C 1
ATOM 1825 O O . THR A 1 236 ? -2.418 10.622 16.403 1.00 96.81 236 THR A O 1
ATOM 1828 N N . GLY A 1 237 ? -1.616 10.090 14.354 1.00 96.50 237 GLY A N 1
ATOM 1829 C CA . GLY A 1 237 ? -0.320 9.551 14.776 1.00 96.50 237 GLY A CA 1
ATOM 1830 C C . GLY A 1 237 ? -0.195 8.036 14.628 1.00 96.50 237 GLY A C 1
ATOM 1831 O O . GLY A 1 237 ? -1.071 7.376 14.056 1.00 96.50 237 GLY A O 1
ATOM 1832 N N . ASP A 1 238 ? 0.921 7.523 15.137 1.00 97.25 238 ASP A N 1
ATOM 1833 C CA . ASP A 1 238 ? 1.323 6.125 14.992 1.00 97.25 238 ASP A CA 1
ATOM 1834 C C . ASP A 1 238 ? 0.667 5.229 16.050 1.00 97.25 238 ASP A C 1
ATOM 1836 O O . ASP A 1 238 ? 0.319 5.667 17.154 1.00 97.25 238 ASP A O 1
ATOM 1840 N N . LEU A 1 239 ? 0.488 3.954 15.714 1.00 97.06 239 LEU A N 1
ATOM 1841 C CA . LEU A 1 239 ? -0.153 2.958 16.563 1.00 97.06 239 LEU A CA 1
ATOM 1842 C C . LEU A 1 239 ? 0.545 1.606 16.416 1.00 97.06 239 LEU A C 1
ATOM 1844 O O . LEU A 1 239 ? 0.789 1.144 15.314 1.00 97.06 239 LEU A O 1
ATOM 1848 N N . VAL A 1 240 ? 0.777 0.918 17.531 1.00 98.12 240 VAL A N 1
ATOM 1849 C CA . VAL A 1 240 ? 1.144 -0.505 17.523 1.00 98.12 240 VAL A CA 1
ATOM 1850 C C . VAL A 1 240 ? -0.107 -1.312 17.844 1.00 98.12 240 VAL A C 1
ATOM 1852 O O . VAL A 1 240 ? -0.769 -1.044 18.857 1.00 98.12 240 VAL A O 1
ATOM 1855 N N . THR A 1 241 ? -0.463 -2.270 16.989 1.00 98.38 241 THR A N 1
ATOM 1856 C CA . THR A 1 241 ? -1.598 -3.180 17.223 1.00 98.38 241 THR A CA 1
ATOM 1857 C C . THR A 1 241 ? -1.427 -3.922 18.549 1.00 98.38 241 THR A C 1
ATOM 1859 O O . THR A 1 241 ? -0.314 -4.231 18.966 1.00 98.38 241 THR A O 1
ATOM 1862 N N . GLY A 1 242 ? -2.521 -4.174 19.262 1.00 97.81 242 GLY A N 1
ATOM 1863 C CA . GLY A 1 242 ? -2.475 -4.701 20.624 1.00 97.81 242 GLY A CA 1
ATOM 1864 C C . GLY A 1 242 ? -3.294 -5.975 20.821 1.00 97.81 242 GLY A C 1
ATOM 1865 O O . GLY A 1 242 ? -3.683 -6.636 19.854 1.00 97.81 242 GLY A O 1
ATOM 1866 N N . PRO A 1 243 ? -3.585 -6.326 22.082 1.00 98.19 243 PRO A N 1
ATOM 1867 C CA . PRO A 1 243 ? -4.406 -7.475 22.449 1.00 98.19 243 PRO A CA 1
ATOM 1868 C C . PRO A 1 243 ? -5.822 -7.483 21.862 1.00 98.19 243 PRO A C 1
ATOM 1870 O O . PRO A 1 243 ? -6.473 -8.521 21.872 1.00 98.19 243 PRO A O 1
ATOM 1873 N N . GLU A 1 244 ? -6.312 -6.364 21.324 1.00 98.31 244 GLU A N 1
ATOM 1874 C CA . GLU A 1 244 ? -7.568 -6.336 20.574 1.00 98.31 244 GLU A CA 1
ATOM 1875 C C . GLU A 1 244 ? -7.530 -7.172 19.288 1.00 98.31 244 GLU A C 1
ATOM 1877 O O . GLU A 1 244 ? -8.588 -7.571 18.811 1.00 98.31 244 GLU A O 1
ATOM 1882 N N . THR A 1 245 ? -6.342 -7.456 18.739 1.00 98.12 245 THR A N 1
ATOM 1883 C CA . THR A 1 245 ? -6.171 -8.357 17.593 1.00 98.12 245 THR A CA 1
ATOM 1884 C C . THR A 1 245 ? -6.245 -9.814 18.068 1.00 98.12 245 THR A C 1
ATOM 1886 O O . THR A 1 245 ? -5.455 -10.218 18.912 1.00 98.12 245 THR A O 1
ATOM 1889 N N . PRO A 1 246 ? -7.189 -10.643 17.603 1.00 97.94 246 PRO A N 1
ATOM 1890 C CA . PRO A 1 246 ? -7.299 -12.020 18.076 1.00 97.94 246 PRO A CA 1
ATOM 1891 C C . PRO A 1 246 ? -6.064 -12.865 17.743 1.00 97.94 246 PRO A C 1
ATOM 1893 O O . PRO A 1 246 ? -5.587 -12.869 16.609 1.00 97.94 246 PRO A O 1
ATOM 1896 N N . SER A 1 247 ? -5.599 -13.658 18.706 1.00 96.81 247 SER A N 1
ATOM 1897 C CA . SER A 1 247 ? -4.570 -14.686 18.501 1.00 96.81 247 SER A CA 1
ATOM 1898 C C . SER A 1 247 ? -5.067 -15.855 17.642 1.00 96.81 247 SER A C 1
ATOM 1900 O O . SER A 1 247 ? -4.291 -16.487 16.922 1.00 96.81 247 SER A O 1
ATOM 1902 N N . ASN A 1 248 ? -6.371 -16.146 17.692 1.00 97.94 248 ASN A N 1
ATOM 1903 C CA . ASN A 1 248 ? -7.001 -17.144 16.840 1.00 97.94 248 ASN A CA 1
ATOM 1904 C C . ASN A 1 248 ? -7.277 -16.569 15.440 1.00 97.94 248 ASN A C 1
ATOM 1906 O O . ASN A 1 248 ? -8.092 -15.660 15.269 1.00 97.94 248 ASN A O 1
ATOM 1910 N N . LYS A 1 249 ? -6.652 -17.179 14.427 1.00 97.94 249 LYS A N 1
ATOM 1911 C CA . LYS A 1 249 ? -6.704 -16.763 13.019 1.00 97.94 249 LYS A CA 1
ATOM 1912 C C . LYS A 1 249 ? -8.104 -16.753 12.398 1.00 97.94 249 LYS A C 1
ATOM 1914 O O . LYS A 1 249 ? -8.267 -16.151 11.346 1.00 97.94 249 LYS A O 1
ATOM 1919 N N . THR A 1 250 ? -9.104 -17.395 13.007 1.00 97.88 250 THR A N 1
ATOM 1920 C CA . THR A 1 250 ? -10.475 -17.459 12.464 1.00 97.88 250 THR A CA 1
ATOM 1921 C C . THR A 1 250 ? -11.407 -16.360 12.983 1.00 97.88 250 THR A C 1
ATOM 1923 O O . THR A 1 250 ? -12.565 -16.319 12.581 1.00 97.88 250 THR A O 1
ATOM 1926 N N . VAL A 1 251 ? -10.952 -15.524 13.923 1.00 98.56 251 VAL A N 1
ATOM 1927 C CA . VAL A 1 251 ? -11.834 -14.627 14.693 1.00 98.56 251 VAL A CA 1
ATOM 1928 C C . VAL A 1 251 ? -11.921 -13.225 14.091 1.00 98.56 251 VAL A C 1
ATOM 1930 O O . VAL A 1 251 ? -13.002 -12.639 14.052 1.00 98.56 251 VAL A O 1
ATOM 1933 N N . LEU A 1 252 ? -10.806 -12.659 13.620 1.00 98.81 252 LEU A N 1
ATOM 1934 C CA . LEU A 1 252 ? -10.823 -11.314 13.045 1.00 98.81 252 LEU A CA 1
ATOM 1935 C C . LEU A 1 252 ? -11.479 -11.347 11.667 1.00 98.81 252 LEU A C 1
ATOM 1937 O O . LEU A 1 252 ? -10.956 -11.944 10.724 1.00 98.81 252 LEU A O 1
ATOM 1941 N N . LYS A 1 253 ? -12.636 -10.702 11.560 1.00 98.62 253 LYS A N 1
ATOM 1942 C CA . LYS A 1 253 ? -13.412 -10.657 10.328 1.00 98.62 253 LYS A CA 1
ATOM 1943 C C . LYS A 1 253 ? -12.974 -9.486 9.458 1.00 98.62 253 LYS A C 1
ATOM 1945 O O . LYS A 1 253 ? -12.401 -9.723 8.397 1.00 98.62 253 LYS A O 1
ATOM 1950 N N . ASP A 1 254 ? -13.166 -8.263 9.947 1.00 98.81 254 ASP A N 1
ATOM 1951 C CA . ASP A 1 254 ? -12.778 -7.045 9.238 1.00 98.81 254 ASP A CA 1
ATOM 1952 C C . ASP A 1 254 ? -11.701 -6.250 9.987 1.00 98.81 254 ASP A C 1
ATOM 1954 O O . ASP A 1 254 ? -11.767 -6.084 11.211 1.00 98.81 254 ASP A O 1
ATOM 1958 N N . LEU A 1 255 ? -10.747 -5.695 9.234 1.00 98.88 255 LEU A N 1
ATOM 1959 C CA . LEU A 1 255 ? -9.726 -4.773 9.733 1.00 98.88 255 LEU A CA 1
ATOM 1960 C C . LEU A 1 255 ? -9.741 -3.471 8.927 1.00 98.88 255 LEU A C 1
ATOM 1962 O O . LEU A 1 255 ? -9.513 -3.469 7.718 1.00 98.88 255 LEU A O 1
ATOM 1966 N N . TYR A 1 256 ? -9.971 -2.356 9.619 1.00 98.75 256 TYR A N 1
ATOM 1967 C CA . TYR A 1 256 ? -9.937 -1.011 9.053 1.00 98.75 256 TYR A CA 1
ATOM 1968 C C . TYR A 1 256 ? -8.809 -0.199 9.684 1.00 98.75 256 TYR A C 1
ATOM 1970 O O . TYR A 1 256 ? -8.896 0.176 10.853 1.00 98.75 256 TYR A O 1
ATOM 1978 N N . VAL A 1 257 ? -7.782 0.123 8.904 1.00 98.50 257 VAL A N 1
ATOM 1979 C CA . VAL A 1 257 ? -6.685 1.003 9.327 1.00 98.50 257 VAL A CA 1
ATOM 1980 C C . VAL A 1 257 ? -6.952 2.403 8.785 1.00 98.50 257 VAL A C 1
ATOM 1982 O O . VAL A 1 257 ? -6.883 2.617 7.581 1.00 98.50 257 VAL A O 1
ATOM 1985 N N . GLN A 1 258 ? -7.352 3.339 9.647 1.00 97.38 258 GLN A N 1
ATOM 1986 C CA . GLN A 1 258 ? -7.790 4.692 9.261 1.00 97.38 258 GLN A CA 1
ATOM 1987 C C . GLN A 1 258 ? -7.207 5.789 10.167 1.00 97.38 258 GLN A C 1
ATOM 1989 O O . GLN A 1 258 ? -7.735 6.903 10.216 1.00 97.38 258 GLN A O 1
ATOM 1994 N N . ASN A 1 259 ? -6.161 5.482 10.937 1.00 96.75 259 ASN A N 1
ATOM 1995 C CA . ASN A 1 259 ? -5.352 6.509 11.583 1.00 96.75 259 ASN A CA 1
ATOM 1996 C C . ASN A 1 259 ? -4.508 7.250 10.529 1.00 96.75 259 ASN A C 1
ATOM 1998 O O . ASN A 1 259 ? -4.410 6.812 9.387 1.00 96.75 259 ASN A O 1
ATOM 2002 N N . THR A 1 260 ? -3.925 8.393 10.887 1.00 93.88 260 THR A N 1
ATOM 2003 C CA . THR A 1 260 ? -3.126 9.190 9.937 1.00 93.88 260 THR A CA 1
ATOM 2004 C C . THR A 1 260 ? -1.633 8.853 9.934 1.00 93.88 260 THR A C 1
ATOM 2006 O O . THR A 1 260 ? -0.929 9.344 9.060 1.00 93.88 260 THR A O 1
ATOM 2009 N N . GLY A 1 261 ? -1.137 8.120 10.935 1.00 93.31 261 GLY A N 1
ATOM 2010 C CA . GLY A 1 261 ? 0.262 7.686 11.030 1.00 93.31 261 GLY A CA 1
ATOM 2011 C C . GLY A 1 261 ? 0.437 6.207 10.690 1.00 93.31 261 GLY A C 1
ATOM 2012 O O . GLY A 1 261 ? -0.469 5.565 10.157 1.00 93.31 261 GLY A O 1
ATOM 2013 N N . GLU A 1 262 ? 1.590 5.653 11.032 1.00 95.81 262 GLU A N 1
ATOM 2014 C CA . GLU A 1 262 ? 1.916 4.248 10.787 1.00 95.81 262 GLU A CA 1
ATOM 2015 C C . GLU A 1 262 ? 1.182 3.320 11.768 1.00 95.81 262 GLU A C 1
ATOM 2017 O O . GLU A 1 262 ? 1.061 3.623 12.956 1.00 95.81 262 GLU A O 1
ATOM 2022 N N . THR A 1 263 ? 0.669 2.187 11.281 1.00 98.25 263 THR A N 1
ATOM 2023 C CA . THR A 1 263 ? 0.184 1.087 12.127 1.00 98.25 263 THR A CA 1
ATOM 2024 C C . THR A 1 263 ? 1.164 -0.080 12.076 1.00 98.25 263 THR A C 1
ATOM 2026 O O . THR A 1 263 ? 1.220 -0.796 11.080 1.00 98.25 263 THR A O 1
ATOM 2029 N N . GLU A 1 264 ? 1.895 -0.303 13.162 1.00 98.56 264 GLU A N 1
ATOM 2030 C CA . GLU A 1 264 ? 2.829 -1.419 13.314 1.00 98.56 264 GLU A CA 1
ATOM 2031 C C . GLU A 1 264 ? 2.109 -2.672 13.839 1.00 98.56 264 GLU A C 1
ATOM 2033 O O . GLU A 1 264 ? 1.329 -2.627 14.805 1.00 98.56 264 GLU A O 1
ATOM 2038 N N . LEU A 1 265 ? 2.369 -3.819 13.215 1.00 98.44 265 LEU A N 1
ATOM 2039 C CA . LEU A 1 265 ? 1.914 -5.107 13.722 1.00 98.44 265 LEU A CA 1
ATOM 2040 C C . LEU A 1 265 ? 2.785 -5.569 14.892 1.00 98.44 265 LEU A C 1
ATOM 2042 O O . LEU A 1 265 ? 4.002 -5.555 14.805 1.00 98.44 265 LEU A O 1
ATOM 2046 N N . SER A 1 266 ? 2.155 -6.019 15.979 1.00 96.81 266 SER A N 1
ATOM 2047 C CA . SER A 1 266 ? 2.857 -6.626 17.124 1.00 96.81 266 SER A CA 1
ATOM 2048 C C . SER A 1 266 ? 2.942 -8.152 17.052 1.00 96.81 266 SER A C 1
ATOM 2050 O O . SER A 1 266 ? 3.496 -8.785 17.954 1.00 96.81 266 SER A O 1
ATOM 2052 N N . ARG A 1 267 ? 2.284 -8.742 16.049 1.00 97.25 267 ARG A N 1
ATOM 2053 C CA . ARG A 1 267 ? 2.228 -10.176 15.752 1.00 97.25 267 ARG A CA 1
ATOM 2054 C C . ARG A 1 267 ? 1.607 -10.401 14.377 1.00 97.25 267 ARG A C 1
ATOM 2056 O O . ARG A 1 267 ? 0.917 -9.531 13.848 1.00 97.25 267 ARG A O 1
ATOM 2063 N N . ASN A 1 268 ? 1.734 -11.621 13.864 1.00 98.44 268 ASN A N 1
ATOM 2064 C CA . ASN A 1 268 ? 0.946 -12.104 12.730 1.00 98.44 268 ASN A CA 1
ATOM 2065 C C . ASN A 1 268 ? -0.566 -11.897 12.940 1.00 98.44 268 ASN A C 1
ATOM 2067 O O . ASN A 1 268 ? -1.115 -12.303 13.969 1.00 98.44 268 ASN A O 1
ATOM 2071 N N . ILE A 1 269 ? -1.249 -11.352 11.932 1.00 98.56 269 ILE A N 1
ATOM 2072 C CA . ILE A 1 269 ? -2.698 -11.105 11.944 1.00 98.56 269 ILE A CA 1
ATOM 2073 C C . ILE A 1 269 ? -3.341 -11.770 10.731 1.00 98.56 269 ILE A C 1
ATOM 2075 O O . ILE A 1 269 ? -2.846 -11.655 9.616 1.00 98.56 269 ILE A O 1
ATOM 2079 N N . THR A 1 270 ? -4.483 -12.430 10.927 1.00 98.75 270 THR A N 1
ATOM 2080 C CA . THR A 1 270 ? -5.285 -13.007 9.839 1.00 98.75 270 THR A CA 1
ATOM 2081 C C . THR A 1 270 ? -6.655 -12.342 9.782 1.00 98.75 270 THR A C 1
ATOM 2083 O O . THR A 1 270 ? -7.404 -12.406 10.750 1.00 98.75 270 THR A O 1
ATOM 2086 N N . VAL A 1 271 ? -6.979 -11.722 8.648 1.00 98.88 271 VAL A N 1
ATOM 2087 C CA . VAL A 1 271 ? -8.258 -11.062 8.357 1.00 98.88 271 VAL A CA 1
ATOM 2088 C C . VAL A 1 271 ? -9.082 -11.964 7.442 1.00 98.88 271 VAL A C 1
ATOM 2090 O O . VAL A 1 271 ? -8.585 -12.416 6.408 1.00 98.88 271 VAL A O 1
ATOM 2093 N N . ASN A 1 272 ? -10.333 -12.235 7.819 1.00 98.69 272 ASN A N 1
ATOM 2094 C CA . ASN A 1 272 ? -11.139 -13.273 7.169 1.00 98.69 272 ASN A CA 1
ATOM 2095 C C . ASN A 1 272 ? -12.191 -12.777 6.170 1.00 98.69 272 ASN A C 1
ATOM 2097 O O . ASN A 1 272 ? -12.744 -13.596 5.439 1.00 98.69 272 ASN A O 1
ATOM 2101 N N . ASP A 1 273 ? -12.476 -11.474 6.106 1.00 98.38 273 ASP A N 1
ATOM 2102 C CA . ASP A 1 273 ? -13.489 -10.936 5.189 1.00 98.38 273 ASP A CA 1
ATOM 2103 C C . ASP A 1 273 ? -13.020 -9.665 4.464 1.00 98.38 273 ASP A C 1
ATOM 2105 O O . ASP A 1 273 ? -12.762 -9.725 3.258 1.00 98.38 273 ASP A O 1
ATOM 2109 N N . SER A 1 274 ? -12.868 -8.535 5.164 1.00 98.56 274 SER A N 1
ATOM 2110 C CA . SER A 1 274 ? -12.527 -7.250 4.530 1.00 98.56 274 SER A CA 1
ATOM 2111 C C . SER A 1 274 ? -11.316 -6.574 5.173 1.00 98.56 274 SER A C 1
ATOM 2113 O O . SER A 1 274 ? -11.234 -6.430 6.392 1.00 98.56 274 SER A O 1
ATOM 2115 N N . LEU A 1 275 ? -10.397 -6.088 4.337 1.00 98.88 275 LEU A N 1
ATOM 2116 C CA . LEU A 1 275 ? -9.228 -5.314 4.752 1.00 98.88 275 LEU A CA 1
ATOM 2117 C C . LEU A 1 275 ? -9.260 -3.937 4.085 1.00 98.88 275 LEU A C 1
ATOM 2119 O O . LEU A 1 275 ? -9.259 -3.840 2.858 1.00 98.88 275 LEU A O 1
ATOM 2123 N N . PHE A 1 276 ? -9.279 -2.881 4.893 1.00 98.69 276 PHE A N 1
ATOM 2124 C CA . PHE A 1 276 ? -9.128 -1.502 4.437 1.00 98.69 276 PHE A CA 1
ATOM 2125 C C . PHE A 1 276 ? -7.820 -0.920 4.969 1.00 98.69 276 PHE A C 1
ATOM 2127 O O . PHE A 1 276 ? -7.593 -0.897 6.182 1.00 98.69 276 PHE A O 1
ATOM 2134 N N . VAL A 1 277 ? -6.995 -0.409 4.060 1.00 98.44 277 VAL A N 1
ATOM 2135 C CA . VAL A 1 277 ? -5.684 0.178 4.335 1.00 98.44 277 VAL A CA 1
ATOM 2136 C C . VAL A 1 277 ? -5.737 1.656 3.964 1.00 98.44 277 VAL A C 1
ATOM 2138 O O . VAL A 1 277 ? -5.647 2.039 2.800 1.00 98.44 277 VAL A O 1
ATOM 2141 N N . GLY A 1 278 ? -5.946 2.494 4.973 1.00 96.44 278 GLY A N 1
ATOM 2142 C CA . GLY A 1 278 ? -6.007 3.946 4.838 1.00 96.44 278 GLY A CA 1
ATOM 2143 C C . GLY A 1 278 ? -4.718 4.671 5.195 1.00 96.44 278 GLY A C 1
ATOM 2144 O O . GLY A 1 278 ? -4.679 5.878 5.010 1.00 96.44 278 GLY A O 1
ATOM 2145 N N . ALA A 1 279 ? -3.705 3.969 5.701 1.00 94.31 279 ALA A N 1
ATOM 2146 C CA . ALA A 1 279 ? -2.375 4.470 6.053 1.00 94.31 279 ALA A CA 1
ATOM 2147 C C . ALA A 1 279 ? -1.356 3.322 5.951 1.00 94.31 279 ALA A C 1
ATOM 2149 O O . ALA A 1 279 ? -1.746 2.203 5.609 1.00 94.31 279 ALA A O 1
ATOM 2150 N N . VAL A 1 280 ? -0.079 3.581 6.248 1.00 96.19 280 VAL A N 1
ATOM 2151 C CA . VAL A 1 280 ? 0.954 2.535 6.243 1.00 96.19 280 VAL A CA 1
ATOM 2152 C C . VAL A 1 280 ? 0.622 1.488 7.303 1.00 96.19 280 VAL A C 1
ATOM 2154 O O . VAL A 1 280 ? 0.446 1.819 8.477 1.00 96.19 280 VAL A O 1
ATOM 2157 N N . VAL A 1 281 ? 0.572 0.221 6.897 1.00 98.50 281 VAL A N 1
ATOM 2158 C CA . VAL A 1 281 ? 0.603 -0.925 7.809 1.00 98.50 281 VAL A CA 1
ATOM 2159 C C . VAL A 1 281 ? 1.986 -1.542 7.731 1.00 98.50 281 VAL A C 1
ATOM 2161 O O . VAL A 1 281 ? 2.316 -2.173 6.729 1.00 98.50 281 VAL A O 1
ATOM 2164 N N . ASN A 1 282 ? 2.793 -1.355 8.768 1.00 98.06 282 ASN A N 1
ATOM 2165 C CA . ASN A 1 282 ? 4.122 -1.936 8.844 1.00 98.06 282 ASN A CA 1
ATOM 2166 C C . ASN A 1 282 ? 4.047 -3.294 9.533 1.00 98.06 282 ASN A C 1
ATOM 2168 O O . ASN A 1 282 ? 3.622 -3.401 10.684 1.00 98.06 282 ASN A O 1
ATOM 2172 N N . THR A 1 283 ? 4.434 -4.345 8.821 1.00 97.88 283 THR A N 1
ATOM 2173 C CA . THR A 1 283 ? 4.425 -5.697 9.375 1.00 97.88 283 THR A CA 1
ATOM 2174 C C . THR A 1 283 ? 5.769 -6.094 9.970 1.00 97.88 283 THR A C 1
ATOM 2176 O O . THR A 1 283 ? 5.818 -7.122 10.627 1.00 97.88 283 THR A O 1
ATOM 2179 N N . LEU A 1 284 ? 6.845 -5.325 9.763 1.00 92.38 284 LEU A N 1
ATOM 2180 C CA . LEU A 1 284 ? 8.206 -5.692 10.169 1.00 92.38 284 LEU A CA 1
ATOM 2181 C C . LEU A 1 284 ? 8.552 -7.137 9.741 1.00 92.38 284 LEU A C 1
ATOM 2183 O O . LEU A 1 284 ? 8.609 -7.434 8.545 1.00 92.38 284 LEU A O 1
ATOM 2187 N N . ASP A 1 285 ? 8.755 -8.030 10.713 1.00 92.12 285 ASP A N 1
ATOM 2188 C CA . ASP A 1 285 ? 8.995 -9.464 10.516 1.00 92.12 285 ASP A CA 1
ATOM 2189 C C . ASP A 1 285 ? 7.709 -10.315 10.626 1.00 92.12 285 ASP A C 1
ATOM 2191 O O . ASP A 1 285 ? 7.712 -11.499 10.281 1.00 92.12 285 ASP A O 1
ATOM 2195 N N . ASP A 1 286 ? 6.596 -9.728 11.070 1.00 97.88 286 ASP A N 1
ATOM 2196 C CA . ASP A 1 286 ? 5.272 -10.347 11.093 1.00 97.88 286 ASP A CA 1
ATOM 2197 C C . ASP A 1 286 ? 4.607 -10.335 9.707 1.00 97.88 286 ASP A C 1
ATOM 2199 O O . ASP A 1 286 ? 5.096 -9.751 8.736 1.00 97.88 286 ASP A O 1
ATOM 2203 N N . THR A 1 287 ? 3.471 -11.026 9.607 1.00 98.38 287 THR A N 1
ATOM 2204 C CA . THR A 1 287 ? 2.672 -11.198 8.392 1.00 98.38 287 THR A CA 1
ATOM 2205 C C . THR A 1 287 ? 1.231 -10.755 8.610 1.00 98.38 287 THR A C 1
ATOM 2207 O O . THR A 1 287 ? 0.557 -11.202 9.546 1.00 98.38 287 THR A O 1
ATOM 2210 N N . LEU A 1 288 ? 0.732 -9.928 7.692 1.00 98.88 288 LEU A N 1
ATOM 2211 C CA . LEU A 1 288 ? -0.696 -9.679 7.533 1.00 98.88 288 LEU A CA 1
ATOM 2212 C C . LEU A 1 288 ? -1.263 -10.658 6.500 1.00 98.88 288 LEU A C 1
ATOM 2214 O O . LEU A 1 288 ? -0.881 -10.612 5.337 1.00 98.88 288 LEU A O 1
ATOM 2218 N N . SER A 1 289 ? -2.187 -11.528 6.893 1.00 98.75 289 SER A N 1
ATOM 2219 C CA . SER A 1 289 ? -2.851 -12.469 5.985 1.00 98.75 289 SER A CA 1
ATOM 2220 C C . SER A 1 289 ? -4.279 -12.025 5.692 1.00 98.75 289 SER A C 1
ATOM 2222 O O . SER A 1 289 ? -5.041 -11.755 6.620 1.00 98.75 289 SER A O 1
ATOM 2224 N N . LEU A 1 290 ? -4.679 -12.033 4.421 1.00 98.75 290 LEU A N 1
ATOM 2225 C CA . LEU A 1 290 ? -6.072 -11.897 3.998 1.00 98.75 290 LEU A CA 1
ATOM 2226 C C . LEU A 1 290 ? -6.548 -13.214 3.375 1.00 98.75 290 LEU A C 1
ATOM 2228 O O . LEU A 1 290 ? -6.085 -13.622 2.306 1.00 98.75 290 LEU A O 1
ATOM 2232 N N . THR A 1 291 ? -7.487 -13.878 4.048 1.00 97.81 291 THR A N 1
ATOM 2233 C CA . THR A 1 291 ? -8.051 -15.161 3.592 1.00 97.81 291 THR A CA 1
ATOM 2234 C C . THR A 1 291 ? -9.300 -14.975 2.738 1.00 97.81 291 THR A C 1
ATOM 2236 O O . THR A 1 291 ? -9.828 -15.940 2.214 1.00 97.81 291 THR A O 1
ATOM 2239 N N . SER A 1 292 ? -9.790 -13.754 2.548 1.00 96.81 292 SER A N 1
ATOM 2240 C CA . SER A 1 292 ? -10.923 -13.486 1.662 1.00 96.81 292 SER A CA 1
ATOM 2241 C C . SER A 1 292 ? -10.514 -13.491 0.185 1.00 96.81 292 SER A C 1
ATOM 2243 O O . SER A 1 292 ? -9.371 -13.188 -0.168 1.00 96.81 292 SER A O 1
ATOM 2245 N N . THR A 1 293 ? -11.471 -13.790 -0.697 1.00 96.19 293 THR A N 1
ATOM 2246 C CA . THR A 1 293 ? -11.320 -13.578 -2.146 1.00 96.19 293 THR A CA 1
ATOM 2247 C C . THR A 1 293 ? -11.400 -12.099 -2.519 1.00 96.19 293 THR A C 1
ATOM 2249 O O . THR A 1 293 ? -10.913 -11.707 -3.576 1.00 96.19 293 THR A O 1
ATOM 2252 N N . LYS A 1 294 ? -11.985 -11.258 -1.653 1.00 97.44 294 LYS A N 1
ATOM 2253 C CA . LYS A 1 294 ? -12.015 -9.805 -1.841 1.00 97.44 294 LYS A CA 1
ATOM 2254 C C . LYS A 1 294 ? -10.595 -9.250 -1.787 1.00 97.44 294 LYS A C 1
ATOM 2256 O O . LYS A 1 294 ? -9.795 -9.649 -0.943 1.00 97.44 294 LYS A O 1
ATOM 2261 N N . ASN A 1 295 ? -10.299 -8.295 -2.657 1.00 97.94 295 ASN A N 1
ATOM 2262 C CA . ASN A 1 295 ? -9.060 -7.540 -2.555 1.00 97.94 295 ASN A CA 1
ATOM 2263 C C . ASN A 1 295 ? -9.081 -6.572 -1.364 1.00 97.94 295 ASN A C 1
ATOM 2265 O O . ASN A 1 295 ? -10.159 -6.098 -0.985 1.00 97.94 295 ASN A O 1
ATOM 2269 N N . PRO A 1 296 ? -7.905 -6.250 -0.793 1.00 98.06 296 PRO A N 1
ATOM 2270 C CA . PRO A 1 296 ? -7.792 -5.112 0.104 1.00 98.06 296 PRO A CA 1
ATOM 2271 C C . PRO A 1 296 ? -8.216 -3.826 -0.613 1.00 98.06 296 PRO A C 1
ATOM 2273 O O . PRO A 1 296 ? -7.989 -3.660 -1.813 1.00 98.06 296 PRO A O 1
ATOM 2276 N N . VAL A 1 297 ? -8.815 -2.908 0.140 1.00 98.12 297 VAL A N 1
ATOM 2277 C CA . VAL A 1 297 ? -9.143 -1.563 -0.339 1.00 98.12 297 VAL A CA 1
ATOM 2278 C C . VAL A 1 297 ? -8.094 -0.598 0.195 1.00 98.12 297 VAL A C 1
ATOM 2280 O O . VAL A 1 297 ? -8.003 -0.397 1.406 1.00 98.12 297 VAL A O 1
ATOM 2283 N N . PHE A 1 298 ? -7.323 0.005 -0.705 1.00 96.81 298 PHE A N 1
ATOM 2284 C CA . PHE A 1 298 ? -6.394 1.088 -0.385 1.00 96.81 298 PHE A CA 1
ATOM 2285 C C . PHE A 1 298 ? -7.097 2.438 -0.557 1.00 96.81 298 PHE A C 1
ATOM 2287 O O . PHE A 1 298 ? -7.889 2.608 -1.483 1.00 96.81 298 PHE A O 1
ATOM 2294 N N . ALA A 1 299 ? -6.842 3.399 0.330 1.00 93.44 299 ALA A N 1
ATOM 2295 C CA . ALA A 1 299 ? -7.445 4.726 0.218 1.00 93.44 299 ALA A CA 1
ATOM 2296 C C . ALA A 1 299 ? -6.928 5.483 -1.023 1.00 93.44 299 ALA A C 1
ATOM 2298 O O . ALA A 1 299 ? -5.758 5.846 -1.083 1.00 93.44 299 ALA A O 1
ATOM 2299 N N . GLU A 1 300 ? -7.826 5.782 -1.969 1.00 78.88 300 GLU A N 1
ATOM 2300 C CA . GLU A 1 300 ? -7.526 6.357 -3.299 1.00 78.88 300 GLU A CA 1
ATOM 2301 C C . GLU A 1 300 ? -6.847 7.740 -3.287 1.00 78.88 300 GLU A C 1
ATOM 2303 O O . GLU A 1 300 ? -6.314 8.163 -4.303 1.00 78.88 300 GLU A O 1
ATOM 2308 N N . TYR A 1 301 ? -6.841 8.446 -2.153 1.00 78.00 301 TYR A N 1
ATOM 2309 C CA . TYR A 1 301 ? -6.249 9.787 -2.022 1.00 78.00 301 TYR A CA 1
ATOM 2310 C C . TYR A 1 301 ? -5.217 9.889 -0.898 1.00 78.00 301 TYR A C 1
ATOM 2312 O O . TYR A 1 301 ? -4.876 10.994 -0.478 1.00 78.00 301 TYR A O 1
ATOM 2320 N N . ASN A 1 302 ? -4.759 8.753 -0.366 1.00 83.06 302 ASN A N 1
ATOM 2321 C CA . ASN A 1 302 ? -3.675 8.743 0.605 1.00 83.06 302 ASN A CA 1
ATOM 2322 C C . ASN A 1 302 ? -2.429 8.106 -0.010 1.00 83.06 302 ASN A C 1
ATOM 2324 O O . ASN A 1 302 ? -2.336 6.885 -0.145 1.00 83.06 302 ASN A O 1
ATOM 2328 N N . ASP A 1 303 ? -1.436 8.943 -0.296 1.00 81.38 303 ASP A N 1
ATOM 2329 C CA . ASP A 1 303 ? -0.113 8.532 -0.743 1.00 81.38 303 ASP A CA 1
ATOM 2330 C C . ASP A 1 303 ? 0.745 7.926 0.385 1.00 81.38 303 ASP A C 1
ATOM 2332 O O . ASP A 1 303 ? 1.954 7.817 0.242 1.00 81.38 303 ASP A O 1
ATOM 2336 N N . ALA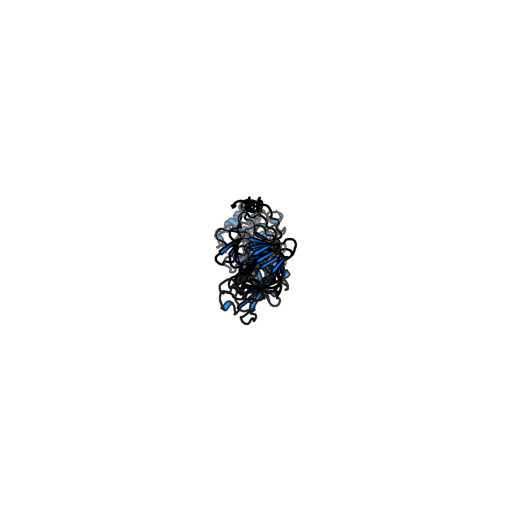 A 1 304 ? 0.156 7.457 1.475 1.00 86.62 304 ALA A N 1
ATOM 2337 C CA . ALA A 1 304 ? 0.805 6.602 2.463 1.00 86.62 304 ALA A CA 1
ATOM 2338 C C . ALA A 1 304 ? 0.106 5.234 2.590 1.00 86.62 304 ALA A C 1
ATOM 2340 O O . ALA A 1 304 ? 0.579 4.367 3.312 1.00 86.62 304 ALA A O 1
ATOM 2341 N N . ALA A 1 305 ? -1.018 5.000 1.899 1.00 93.75 305 ALA A N 1
ATOM 2342 C CA . ALA A 1 305 ? -1.769 3.749 2.015 1.00 93.75 305 ALA A CA 1
ATOM 2343 C C . ALA A 1 305 ? -1.045 2.573 1.332 1.00 93.75 305 ALA A C 1
ATOM 2345 O O . ALA A 1 305 ? -1.167 2.368 0.125 1.00 93.75 305 ALA A O 1
ATOM 2346 N N . GLU A 1 306 ? -0.311 1.784 2.115 1.00 96.50 306 GLU A N 1
ATOM 2347 C CA . GLU A 1 306 ? 0.320 0.533 1.687 1.00 96.50 306 GLU A CA 1
ATOM 2348 C C . GLU A 1 306 ? 0.585 -0.403 2.875 1.00 96.50 306 GLU A C 1
ATOM 2350 O O . GLU A 1 306 ? 0.593 0.013 4.033 1.00 96.50 306 GLU A O 1
ATOM 2355 N N . ILE A 1 307 ? 0.806 -1.681 2.586 1.00 98.62 307 ILE A N 1
ATOM 2356 C CA . ILE A 1 307 ? 1.297 -2.675 3.541 1.00 98.62 307 ILE A CA 1
ATOM 2357 C C . ILE A 1 307 ? 2.808 -2.794 3.329 1.00 98.62 307 ILE A C 1
ATOM 2359 O O . ILE A 1 307 ? 3.257 -3.427 2.370 1.00 98.62 307 ILE A O 1
ATOM 2363 N N . ALA A 1 308 ? 3.591 -2.181 4.212 1.00 97.81 308 ALA A N 1
ATOM 2364 C CA . ALA A 1 308 ? 5.045 -2.268 4.216 1.00 97.81 308 ALA A CA 1
ATOM 2365 C C . ALA A 1 308 ? 5.475 -3.530 4.982 1.00 97.81 308 ALA A C 1
ATOM 2367 O O . ALA A 1 308 ? 5.351 -3.607 6.200 1.00 97.81 308 ALA A O 1
ATOM 2368 N N . GLY A 1 309 ? 5.961 -4.538 4.264 1.00 98.06 309 GLY A N 1
ATOM 2369 C CA . GLY A 1 309 ? 6.390 -5.825 4.804 1.00 98.06 309 GLY A CA 1
ATOM 2370 C C . GLY A 1 309 ? 5.664 -7.004 4.158 1.00 98.06 309 GLY A C 1
ATOM 2371 O O . GLY A 1 309 ? 5.334 -6.965 2.972 1.00 98.06 309 GLY A O 1
ATOM 2372 N N . ASN A 1 310 ? 5.466 -8.072 4.927 1.00 98.56 310 ASN A N 1
ATOM 2373 C CA . ASN A 1 310 ? 4.913 -9.346 4.477 1.00 98.56 310 ASN A CA 1
ATOM 2374 C C . ASN A 1 310 ? 3.380 -9.305 4.427 1.00 98.56 310 ASN A C 1
ATOM 2376 O O . ASN A 1 310 ? 2.702 -9.162 5.450 1.00 98.56 310 ASN A O 1
ATOM 2380 N N . PHE A 1 311 ? 2.831 -9.527 3.238 1.00 98.81 311 PHE A N 1
ATOM 2381 C CA . PHE A 1 311 ? 1.401 -9.669 3.007 1.00 98.81 311 PHE A CA 1
ATOM 2382 C C . PHE A 1 311 ? 1.085 -11.024 2.371 1.00 98.81 311 PHE A C 1
ATOM 2384 O O . PHE A 1 311 ? 1.663 -11.396 1.351 1.00 98.81 311 PHE A O 1
ATOM 2391 N N . GLU A 1 312 ? 0.159 -11.768 2.968 1.00 98.75 312 GLU A N 1
ATOM 2392 C CA . GLU A 1 312 ? -0.209 -13.118 2.544 1.00 98.75 312 GLU A CA 1
ATOM 2393 C C . GLU A 1 312 ? -1.638 -13.180 1.983 1.00 98.75 312 GLU A C 1
ATOM 2395 O O . GLU A 1 312 ? -2.586 -12.647 2.566 1.00 98.75 312 GLU A O 1
ATOM 2400 N N . ARG A 1 313 ? -1.809 -13.912 0.875 1.00 98.19 313 ARG A N 1
ATOM 2401 C CA . ARG A 1 313 ? -3.103 -14.247 0.253 1.00 98.19 313 ARG A CA 1
ATOM 2402 C C . ARG A 1 313 ? -3.249 -15.771 0.137 1.00 98.19 313 ARG A C 1
ATOM 2404 O O . ARG A 1 313 ? -2.324 -16.431 -0.325 1.00 98.19 313 ARG A O 1
ATOM 2411 N N . THR A 1 314 ? -4.401 -16.341 0.511 1.00 94.94 314 THR A N 1
ATOM 2412 C CA . THR A 1 314 ? -4.650 -17.811 0.491 1.00 94.94 314 THR A CA 1
ATOM 2413 C C . THR A 1 314 ? -5.872 -18.265 -0.318 1.00 94.94 314 THR A C 1
ATOM 2415 O O . THR A 1 314 ? -5.922 -19.411 -0.745 1.00 94.94 314 THR A O 1
ATOM 2418 N N . ASN A 1 315 ? -6.852 -17.395 -0.576 1.00 92.56 315 ASN A N 1
ATOM 2419 C CA . ASN A 1 315 ? -8.005 -17.700 -1.437 1.00 92.56 315 ASN A CA 1
ATOM 2420 C C . ASN A 1 315 ? -7.891 -16.919 -2.749 1.00 92.56 315 ASN A C 1
ATOM 2422 O O . ASN A 1 315 ? -8.559 -15.907 -2.966 1.00 92.56 315 ASN A O 1
ATOM 2426 N N . LEU A 1 316 ? -6.962 -17.375 -3.586 1.00 95.56 316 LEU A N 1
ATOM 2427 C CA . LEU A 1 316 ? -6.600 -16.744 -4.853 1.00 95.56 316 LEU A CA 1
ATOM 2428 C C . LEU A 1 316 ? -7.723 -16.915 -5.888 1.00 95.56 316 LEU A C 1
ATOM 2430 O O . LEU A 1 316 ? -8.324 -17.985 -5.986 1.00 95.56 316 LEU A O 1
ATOM 2434 N N . VAL A 1 317 ? -7.994 -15.867 -6.667 1.00 94.62 317 VAL A N 1
ATOM 2435 C CA . VAL A 1 317 ? -9.045 -15.857 -7.696 1.00 94.62 317 VAL A CA 1
ATOM 2436 C C . VAL A 1 317 ? -8.399 -15.930 -9.079 1.00 94.62 317 VAL A C 1
ATOM 2438 O O . VAL A 1 317 ? -7.450 -15.206 -9.361 1.00 94.62 317 VAL A O 1
ATOM 2441 N N . ILE A 1 318 ? -8.904 -16.819 -9.935 1.00 95.75 318 ILE A N 1
ATOM 2442 C CA . ILE A 1 318 ? -8.459 -16.965 -11.329 1.00 95.75 318 ILE A CA 1
ATOM 2443 C C . ILE A 1 318 ? -9.249 -16.010 -12.215 1.00 95.75 318 ILE A C 1
ATOM 2445 O O . ILE A 1 318 ? -10.462 -15.876 -12.052 1.00 95.75 318 ILE A O 1
ATOM 2449 N N . GLY A 1 319 ? -8.572 -15.398 -13.183 1.00 95.44 319 GLY A N 1
ATOM 2450 C CA . GLY A 1 319 ? -9.174 -14.468 -14.136 1.00 95.44 319 GLY A CA 1
ATOM 2451 C C . GLY A 1 319 ? -9.495 -13.094 -13.547 1.00 95.44 319 GLY A C 1
ATOM 2452 O O . GLY A 1 319 ? -10.101 -12.282 -14.239 1.00 95.44 319 GLY A O 1
ATOM 2453 N N . ASP A 1 320 ? -9.090 -12.834 -12.302 1.00 96.00 320 ASP A N 1
ATOM 2454 C CA . ASP A 1 320 ? -9.217 -11.540 -11.637 1.00 96.00 320 ASP A CA 1
ATOM 2455 C C . ASP A 1 320 ? -7.894 -11.146 -10.973 1.00 96.00 320 ASP A C 1
ATOM 2457 O O . ASP A 1 320 ? -7.051 -11.988 -10.648 1.00 96.00 320 ASP A O 1
ATOM 2461 N N . THR A 1 321 ? -7.706 -9.847 -10.797 1.00 96.69 321 THR A N 1
ATOM 2462 C CA . THR A 1 321 ? -6.503 -9.270 -10.215 1.00 96.69 321 THR A CA 1
ATOM 2463 C C . THR A 1 321 ? -6.455 -9.561 -8.719 1.00 96.69 321 THR A C 1
ATOM 2465 O O . THR A 1 321 ? -7.397 -9.289 -7.978 1.00 96.69 321 THR A O 1
ATOM 2468 N N . ILE A 1 322 ? -5.320 -10.055 -8.241 1.00 98.06 322 ILE A N 1
ATOM 2469 C CA . ILE A 1 322 ? -5.023 -10.292 -6.830 1.00 98.06 322 ILE A CA 1
ATOM 2470 C C . ILE A 1 322 ? -4.148 -9.133 -6.353 1.00 98.06 322 ILE A C 1
ATOM 2472 O O . ILE A 1 322 ? -2.938 -9.128 -6.579 1.00 98.06 322 ILE A O 1
ATOM 2476 N N . LEU A 1 323 ? -4.760 -8.141 -5.703 1.00 98.19 323 LEU A N 1
ATOM 2477 C CA . LEU A 1 323 ? -4.043 -6.996 -5.133 1.00 98.19 323 LEU A CA 1
ATOM 2478 C C . LEU A 1 323 ? -3.184 -7.418 -3.936 1.00 98.19 323 LEU A C 1
ATOM 2480 O O . LEU A 1 323 ? -3.615 -8.198 -3.082 1.00 98.19 323 LEU A O 1
ATOM 2484 N N . LEU A 1 324 ? -1.966 -6.891 -3.876 1.00 98.38 324 LEU A N 1
ATOM 2485 C CA . LEU A 1 324 ? -0.980 -7.224 -2.856 1.00 98.38 324 LEU A CA 1
ATOM 2486 C C . LEU A 1 324 ? -0.780 -6.026 -1.921 1.00 98.38 324 LEU A C 1
ATOM 2488 O O . LEU A 1 324 ? -1.732 -5.588 -1.284 1.00 98.38 324 LEU A O 1
ATOM 2492 N N . ASN A 1 325 ? 0.444 -5.518 -1.801 1.00 98.38 325 ASN A N 1
ATOM 2493 C CA . ASN A 1 325 ? 0.834 -4.554 -0.774 1.00 98.38 325 ASN A CA 1
ATOM 2494 C C . ASN A 1 325 ? 0.329 -3.123 -1.010 1.00 98.38 325 ASN A C 1
ATOM 2496 O O . ASN A 1 325 ? 0.332 -2.324 -0.081 1.00 98.38 325 ASN A O 1
ATOM 2500 N N . ASN A 1 326 ? -0.078 -2.771 -2.228 1.00 96.44 326 ASN A N 1
ATOM 2501 C CA . ASN A 1 326 ? -0.605 -1.449 -2.575 1.00 96.44 326 ASN A CA 1
ATOM 2502 C C . ASN A 1 326 ? -1.507 -1.555 -3.818 1.00 96.44 326 ASN A C 1
ATOM 2504 O O . ASN A 1 326 ? -1.665 -2.637 -4.386 1.00 96.44 326 ASN A O 1
ATOM 2508 N N . HIS A 1 327 ? -2.090 -0.437 -4.252 1.00 93.50 327 HIS A N 1
ATOM 2509 C CA . HIS A 1 327 ? -3.044 -0.409 -5.365 1.00 93.50 327 HIS A CA 1
ATOM 2510 C C . HIS A 1 327 ? -2.426 -0.684 -6.752 1.00 93.50 327 HIS A C 1
ATOM 2512 O O . HIS A 1 327 ? -3.163 -0.979 -7.690 1.00 93.50 327 HIS A O 1
ATOM 2518 N N . HIS A 1 328 ? -1.098 -0.637 -6.888 1.00 95.75 328 HIS A N 1
ATOM 2519 C CA . HIS A 1 328 ? -0.379 -0.906 -8.138 1.00 95.75 328 HIS A CA 1
ATOM 2520 C C . HIS A 1 328 ? 0.393 -2.231 -8.142 1.00 95.75 328 HIS A C 1
ATOM 2522 O O . HIS A 1 328 ? 0.804 -2.683 -9.207 1.00 95.75 328 HIS A O 1
ATOM 2528 N N . THR A 1 329 ? 0.576 -2.878 -6.988 1.00 97.75 329 THR A N 1
ATOM 2529 C CA . THR A 1 329 ? 1.236 -4.185 -6.891 1.00 97.75 329 THR A CA 1
ATOM 2530 C C . THR A 1 329 ? 0.199 -5.302 -6.872 1.00 97.75 329 THR A C 1
ATOM 2532 O O . THR A 1 329 ? -0.550 -5.447 -5.903 1.00 97.75 329 THR A O 1
ATOM 2535 N N . TRP A 1 330 ? 0.157 -6.111 -7.929 1.00 98.31 330 TRP A N 1
ATOM 2536 C CA . TRP A 1 330 ? -0.853 -7.156 -8.101 1.00 98.31 330 TRP A CA 1
ATOM 2537 C C . TRP A 1 330 ? -0.396 -8.299 -9.000 1.00 98.31 330 TRP A C 1
ATOM 2539 O O . TRP A 1 330 ? 0.459 -8.114 -9.858 1.00 98.31 330 TRP A O 1
ATOM 2549 N N . LEU A 1 331 ? -1.021 -9.468 -8.851 1.00 97.94 331 LEU A N 1
ATOM 2550 C CA . LEU A 1 331 ? -0.847 -10.622 -9.739 1.00 97.94 331 LEU A CA 1
ATOM 2551 C C . LEU A 1 331 ? -2.165 -11.001 -10.415 1.00 97.94 331 LEU A C 1
ATOM 2553 O O . LEU A 1 331 ? -3.222 -10.903 -9.802 1.00 97.94 331 LEU A O 1
ATOM 2557 N N . LEU A 1 332 ? -2.105 -11.485 -11.650 1.00 98.06 332 LEU A N 1
ATOM 2558 C CA . LEU A 1 332 ? -3.246 -12.054 -12.365 1.00 98.06 332 LEU A CA 1
ATOM 2559 C C . LEU A 1 332 ? -2.841 -13.393 -12.976 1.00 98.06 332 LEU A C 1
ATOM 2561 O O . LEU A 1 332 ? -1.945 -13.455 -13.818 1.00 98.06 332 LEU A O 1
ATOM 2565 N N . PHE A 1 333 ? -3.551 -14.451 -12.592 1.00 97.62 333 PHE A N 1
ATOM 2566 C CA . PHE A 1 333 ? -3.497 -15.741 -13.273 1.00 97.62 333 PHE A CA 1
ATOM 2567 C C . PHE A 1 333 ? -4.704 -15.844 -14.195 1.00 97.62 333 PHE A C 1
ATOM 2569 O O . PHE A 1 333 ? -5.839 -15.879 -13.716 1.00 97.62 333 PHE A O 1
ATOM 2576 N N . ALA A 1 334 ? -4.483 -15.883 -15.507 1.00 96.50 334 ALA A N 1
ATOM 2577 C CA . ALA A 1 334 ? -5.585 -15.933 -16.464 1.00 96.50 334 ALA A CA 1
ATOM 2578 C C . ALA A 1 334 ? -6.368 -17.253 -16.354 1.00 96.50 334 ALA A C 1
ATOM 2580 O O . ALA A 1 334 ? -7.596 -17.251 -16.441 1.00 96.50 334 ALA A O 1
ATOM 2581 N N . ASN A 1 335 ? -5.671 -18.370 -16.118 1.00 96.38 335 ASN A N 1
ATOM 2582 C CA . ASN A 1 335 ? -6.255 -19.707 -16.038 1.00 96.38 335 ASN A CA 1
ATOM 2583 C C . ASN A 1 335 ? -5.684 -20.533 -14.873 1.00 96.38 335 ASN A C 1
ATOM 2585 O O . ASN A 1 335 ? -4.617 -20.256 -14.334 1.00 96.38 335 ASN A O 1
ATOM 2589 N N . GLN A 1 336 ? -6.367 -21.632 -14.534 1.00 94.94 336 GLN A N 1
ATOM 2590 C CA . GLN A 1 336 ? -5.941 -22.563 -13.478 1.00 94.94 336 GLN A CA 1
ATOM 2591 C C . GLN A 1 336 ? -4.558 -23.186 -13.731 1.00 94.94 336 GLN A C 1
ATOM 2593 O O . GLN A 1 336 ? -3.821 -23.435 -12.777 1.00 94.94 336 GLN A O 1
ATOM 2598 N N . SER A 1 337 ? -4.216 -23.462 -14.996 1.00 94.62 337 SER A N 1
ATOM 2599 C CA . SER A 1 337 ? -2.899 -23.986 -15.392 1.00 94.62 337 SER A CA 1
ATOM 2600 C C . SER A 1 337 ? -1.771 -23.030 -15.033 1.00 94.62 337 SER A C 1
ATOM 2602 O O . SER A 1 337 ? -0.682 -23.464 -14.670 1.00 94.62 337 SER A O 1
ATOM 2604 N N . ASP A 1 338 ? -2.062 -21.735 -15.093 1.00 96.56 338 ASP A N 1
ATOM 2605 C CA . ASP A 1 338 ? -1.077 -20.672 -14.981 1.00 96.56 338 ASP A CA 1
ATOM 2606 C C . ASP A 1 338 ? -0.619 -20.481 -13.531 1.00 96.56 338 ASP A C 1
ATOM 2608 O O . ASP A 1 338 ? 0.453 -19.942 -13.280 1.00 96.56 338 ASP A O 1
ATOM 2612 N N . MET A 1 339 ? -1.399 -20.979 -12.566 1.00 94.81 339 MET A N 1
ATOM 2613 C CA . MET A 1 339 ? -1.047 -20.980 -11.146 1.00 94.81 339 MET A CA 1
ATOM 2614 C C . MET A 1 339 ? -0.001 -22.036 -10.788 1.00 94.81 339 MET A C 1
ATOM 2616 O O . MET A 1 339 ? 0.505 -22.003 -9.676 1.00 94.81 339 MET A O 1
ATOM 2620 N N . ALA A 1 340 ? 0.281 -23.013 -11.658 1.00 94.69 340 ALA A N 1
ATOM 2621 C CA . ALA A 1 340 ? 1.224 -24.101 -11.373 1.00 94.69 340 ALA A CA 1
ATOM 2622 C C . ALA A 1 340 ? 0.989 -24.826 -10.020 1.00 94.69 340 ALA A C 1
ATOM 2624 O O . ALA A 1 340 ? 1.916 -25.370 -9.429 1.00 94.69 340 ALA A O 1
ATOM 2625 N N . GLY A 1 341 ? -0.255 -24.844 -9.519 1.00 94.88 341 GLY A N 1
ATOM 2626 C CA . GLY A 1 341 ? -0.613 -25.441 -8.224 1.00 94.88 341 GLY A CA 1
ATOM 2627 C C . GLY A 1 341 ? -0.434 -24.533 -6.998 1.00 94.88 341 GLY A C 1
ATOM 2628 O O . GLY A 1 341 ? -0.688 -24.987 -5.883 1.00 94.88 341 GLY A O 1
ATOM 2629 N N . ILE A 1 342 ? -0.044 -23.268 -7.181 1.00 97.44 342 ILE A N 1
ATOM 2630 C CA . ILE A 1 342 ? 0.045 -22.263 -6.115 1.00 97.44 342 ILE A CA 1
ATOM 2631 C C . ILE A 1 342 ? -1.337 -22.047 -5.497 1.00 97.44 342 ILE A C 1
ATOM 2633 O O . ILE A 1 342 ? -2.296 -21.757 -6.198 1.00 97.44 342 ILE A O 1
ATOM 2637 N N . THR A 1 343 ? -1.440 -22.129 -4.176 1.00 96.62 343 THR A N 1
ATOM 2638 C CA . THR A 1 343 ? -2.662 -21.807 -3.421 1.00 96.62 343 THR A CA 1
ATOM 2639 C C . THR A 1 343 ? -2.449 -20.720 -2.381 1.00 96.62 343 THR A C 1
ATOM 2641 O O . THR A 1 343 ? -3.412 -20.193 -1.840 1.00 96.62 343 THR A O 1
ATOM 2644 N N . ARG A 1 344 ? -1.198 -20.360 -2.097 1.00 97.56 344 ARG A N 1
ATOM 2645 C CA . ARG A 1 344 ? -0.848 -19.297 -1.157 1.00 97.56 344 ARG A CA 1
ATOM 2646 C C . ARG A 1 344 ? 0.255 -18.434 -1.749 1.00 97.56 344 ARG A C 1
ATOM 2648 O O . ARG A 1 344 ? 1.217 -18.965 -2.296 1.00 97.56 344 ARG A O 1
ATOM 2655 N N . LEU A 1 345 ? 0.106 -17.122 -1.627 1.00 98.00 345 LEU A N 1
ATOM 2656 C CA . LEU A 1 345 ? 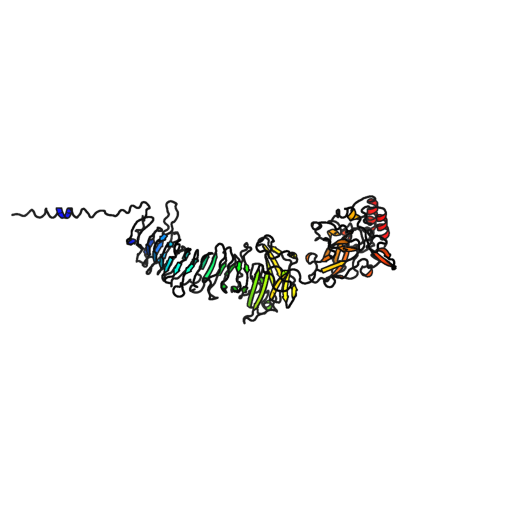1.094 -16.128 -2.027 1.00 98.00 345 LEU A CA 1
ATOM 2657 C C . LEU A 1 345 ? 1.557 -15.359 -0.800 1.00 98.00 345 LEU A C 1
ATOM 2659 O O . LEU A 1 345 ? 0.729 -14.971 0.024 1.00 98.00 345 LEU A O 1
ATOM 2663 N N . VAL A 1 346 ? 2.855 -15.101 -0.718 1.00 98.44 346 VAL A N 1
ATOM 2664 C CA . VAL A 1 346 ? 3.436 -14.118 0.196 1.00 98.44 346 VAL A CA 1
ATOM 2665 C C . VAL A 1 346 ? 4.153 -13.079 -0.652 1.00 98.44 346 VAL A C 1
ATOM 2667 O O . VAL A 1 346 ? 4.973 -13.422 -1.500 1.00 98.44 346 VAL A O 1
ATOM 2670 N N . SER A 1 347 ? 3.801 -11.817 -0.445 1.00 98.31 347 SER A N 1
ATOM 2671 C CA . SER A 1 347 ? 4.408 -10.662 -1.091 1.00 98.31 347 SER A CA 1
ATOM 2672 C C . SER A 1 347 ? 5.044 -9.788 -0.024 1.00 98.31 347 SER A C 1
ATOM 2674 O O . SER A 1 347 ? 4.359 -9.304 0.879 1.00 98.31 347 SER A O 1
ATOM 2676 N N . THR A 1 348 ? 6.352 -9.591 -0.118 1.00 98.38 348 THR A N 1
ATOM 2677 C CA . THR A 1 348 ? 7.108 -8.736 0.792 1.00 98.38 348 THR A CA 1
ATOM 2678 C C . THR A 1 348 ? 7.511 -7.472 0.056 1.00 98.38 348 THR A C 1
ATOM 2680 O O . THR A 1 348 ? 8.306 -7.529 -0.879 1.00 98.38 348 THR A O 1
ATOM 2683 N N . VAL A 1 349 ? 6.987 -6.324 0.486 1.00 97.94 349 VAL A N 1
ATOM 2684 C CA . VAL A 1 349 ? 7.364 -5.017 -0.070 1.00 97.94 349 VAL A CA 1
ATOM 2685 C C . VAL A 1 349 ? 8.009 -4.169 1.009 1.00 97.94 349 VAL A C 1
ATOM 2687 O O . VAL A 1 349 ? 7.391 -3.925 2.038 1.00 97.94 349 VAL A O 1
ATOM 2690 N N . ARG A 1 350 ? 9.238 -3.698 0.786 1.00 96.25 350 ARG A N 1
ATOM 2691 C CA . ARG A 1 350 ? 9.916 -2.768 1.705 1.00 96.25 350 ARG A CA 1
ATOM 2692 C C . ARG A 1 350 ? 10.149 -1.437 0.993 1.00 96.25 350 ARG A C 1
ATOM 2694 O O . ARG A 1 350 ? 11.056 -1.377 0.156 1.00 96.25 350 ARG A O 1
ATOM 2701 N N . PRO A 1 351 ? 9.331 -0.406 1.270 1.00 95.12 351 PRO A N 1
ATOM 2702 C CA . PRO A 1 351 ? 9.527 0.915 0.689 1.00 95.12 351 PRO A CA 1
ATOM 2703 C C . PRO A 1 351 ? 10.803 1.570 1.233 1.00 95.12 351 PRO A C 1
ATOM 2705 O O . PRO A 1 351 ? 11.342 1.148 2.262 1.00 95.12 351 PRO A O 1
ATOM 2708 N N . LEU A 1 352 ? 11.298 2.593 0.534 1.00 94.06 352 LEU A N 1
ATOM 2709 C CA . LEU A 1 352 ? 12.500 3.367 0.896 1.00 94.06 352 LEU A CA 1
ATOM 2710 C C . LEU A 1 352 ? 13.740 2.507 1.213 1.00 94.06 352 LEU A C 1
ATOM 2712 O O . LEU A 1 352 ? 14.576 2.865 2.045 1.00 94.06 352 LEU A O 1
ATOM 2716 N N . THR A 1 353 ? 13.859 1.347 0.566 1.00 95.56 353 THR A N 1
ATOM 2717 C CA . THR A 1 353 ? 14.920 0.370 0.837 1.00 95.56 353 THR A CA 1
ATOM 2718 C C . THR A 1 353 ? 15.563 -0.083 -0.468 1.00 95.56 353 THR A C 1
ATOM 2720 O O . THR A 1 353 ? 14.884 -0.599 -1.351 1.00 95.56 353 THR A O 1
ATOM 2723 N N . TYR A 1 354 ? 16.881 0.084 -0.592 1.00 95.12 354 TYR A N 1
ATOM 2724 C CA . TYR A 1 354 ? 17.633 -0.449 -1.730 1.00 95.12 354 TYR A CA 1
ATOM 2725 C C . TYR A 1 354 ? 17.758 -1.970 -1.673 1.00 95.12 354 TYR A C 1
ATOM 2727 O O . TYR A 1 354 ? 17.777 -2.579 -0.601 1.00 95.12 354 TYR A O 1
ATOM 2735 N N . GLN A 1 355 ? 17.915 -2.574 -2.846 1.00 93.44 355 GLN A N 1
ATOM 2736 C CA . GLN A 1 355 ? 18.175 -4.000 -2.965 1.00 93.44 355 GLN A CA 1
ATOM 2737 C C . GLN A 1 355 ? 19.549 -4.355 -2.367 1.00 93.44 355 GLN A C 1
ATOM 2739 O O . GLN A 1 355 ? 20.530 -3.669 -2.657 1.00 93.44 355 GLN A O 1
ATOM 2744 N N . PRO A 1 356 ? 19.666 -5.430 -1.563 1.00 93.56 356 PRO A N 1
ATOM 2745 C CA . PRO A 1 356 ? 20.924 -5.800 -0.911 1.00 93.56 356 PRO A CA 1
ATOM 2746 C C . PRO A 1 356 ? 21.921 -6.499 -1.855 1.00 93.56 356 PRO A C 1
ATOM 2748 O O . PRO A 1 356 ? 23.024 -6.854 -1.435 1.00 93.56 356 PRO A O 1
ATOM 2751 N N . TYR A 1 357 ? 21.538 -6.740 -3.110 1.00 91.88 357 TYR A N 1
ATOM 2752 C CA . TYR A 1 357 ? 22.358 -7.402 -4.124 1.00 91.88 357 TYR A CA 1
ATOM 2753 C C . TYR A 1 357 ? 23.224 -6.397 -4.909 1.00 91.88 357 TYR A C 1
ATOM 2755 O O . TYR A 1 357 ? 22.883 -5.217 -4.973 1.00 91.88 357 TYR A O 1
ATOM 2763 N N . PRO A 1 358 ? 24.334 -6.834 -5.539 1.00 88.81 358 PRO A N 1
ATOM 2764 C CA . PRO A 1 358 ? 25.168 -5.974 -6.383 1.00 88.81 358 PRO A CA 1
ATOM 2765 C C . PRO A 1 358 ? 24.373 -5.159 -7.419 1.00 88.81 358 PRO A C 1
ATOM 2767 O O . PRO A 1 358 ? 23.514 -5.703 -8.116 1.00 88.81 358 PRO A O 1
ATOM 2770 N N . GLY A 1 359 ? 24.663 -3.855 -7.517 1.00 84.44 359 GLY A N 1
ATOM 2771 C CA . GLY A 1 359 ? 23.945 -2.904 -8.380 1.00 84.44 359 GLY A CA 1
ATOM 2772 C C . GLY A 1 359 ? 22.529 -2.561 -7.902 1.00 84.44 359 GLY A C 1
ATOM 2773 O O . GLY A 1 359 ? 21.778 -1.907 -8.620 1.00 84.44 359 GLY A O 1
ATOM 2774 N N . GLY A 1 360 ? 22.134 -3.032 -6.716 1.00 88.12 360 GLY A N 1
ATOM 2775 C CA . GLY A 1 360 ? 20.831 -2.778 -6.108 1.00 88.12 360 GLY A CA 1
ATOM 2776 C C . GLY A 1 360 ? 20.639 -1.351 -5.584 1.00 88.12 360 GLY A C 1
ATOM 2777 O O . GLY A 1 360 ? 19.506 -0.892 -5.460 1.00 88.12 360 GLY A O 1
ATOM 2778 N N . ASP A 1 361 ? 21.734 -0.643 -5.316 1.00 88.06 361 ASP A N 1
ATOM 2779 C CA . ASP A 1 361 ? 21.792 0.773 -4.935 1.00 88.06 361 ASP A CA 1
ATOM 2780 C C . ASP A 1 361 ? 21.581 1.735 -6.118 1.00 88.06 361 ASP A C 1
ATOM 2782 O O . ASP A 1 361 ? 21.317 2.918 -5.920 1.00 88.06 361 ASP A O 1
ATOM 2786 N N . GLU A 1 362 ? 21.632 1.220 -7.348 1.00 87.62 362 GLU A N 1
ATOM 2787 C CA . GLU A 1 362 ? 21.324 1.948 -8.587 1.00 87.62 362 GLU A CA 1
ATOM 2788 C C . GLU A 1 362 ? 19.853 1.778 -9.025 1.00 87.62 362 GLU A C 1
ATOM 2790 O O . GLU A 1 362 ? 19.460 2.199 -10.116 1.00 87.62 362 GLU A O 1
ATOM 2795 N N . LYS A 1 363 ? 19.032 1.112 -8.204 1.00 93.62 363 LYS A N 1
ATOM 2796 C CA . LYS A 1 363 ? 17.618 0.808 -8.471 1.00 93.62 363 LYS A CA 1
ATOM 2797 C C . LYS A 1 363 ? 16.702 1.777 -7.725 1.00 93.62 363 LYS A C 1
ATOM 2799 O O . LYS A 1 363 ? 17.140 2.534 -6.863 1.00 93.62 363 LYS A O 1
ATOM 2804 N N . VAL A 1 364 ? 15.408 1.737 -8.034 1.00 96.75 364 VAL A N 1
ATOM 2805 C CA . VAL A 1 364 ? 14.379 2.369 -7.194 1.00 96.75 364 VAL A CA 1
ATOM 2806 C C . VAL A 1 364 ? 14.507 1.829 -5.765 1.00 96.75 364 VAL A C 1
ATOM 2808 O O . VAL A 1 364 ? 14.727 0.631 -5.574 1.00 96.75 364 VAL A O 1
ATOM 2811 N N . GLN A 1 365 ? 14.356 2.697 -4.760 1.00 96.50 365 GLN A N 1
ATOM 2812 C CA . GLN A 1 365 ? 14.421 2.347 -3.335 1.00 96.50 365 GLN A CA 1
ATOM 2813 C C . GLN A 1 365 ? 13.185 1.559 -2.882 1.00 96.50 365 GLN A C 1
ATOM 2815 O O . GLN A 1 365 ? 12.395 2.024 -2.064 1.00 96.50 365 GLN A O 1
ATOM 2820 N N . ARG A 1 366 ? 12.992 0.364 -3.433 1.00 96.81 366 ARG A N 1
ATOM 2821 C CA . ARG A 1 366 ? 11.886 -0.522 -3.094 1.00 96.81 366 ARG A CA 1
ATOM 2822 C C . ARG A 1 366 ? 12.280 -1.974 -3.323 1.00 96.81 366 ARG A C 1
ATOM 2824 O O . ARG A 1 366 ? 12.612 -2.365 -4.441 1.00 96.81 366 ARG A O 1
ATOM 2831 N N . ILE A 1 367 ? 12.167 -2.785 -2.276 1.00 95.94 367 ILE A N 1
ATOM 2832 C CA . ILE A 1 367 ? 12.274 -4.244 -2.392 1.00 95.94 367 ILE A CA 1
ATOM 2833 C C . ILE A 1 367 ? 10.888 -4.811 -2.668 1.00 95.94 367 ILE A C 1
ATOM 2835 O O . ILE A 1 367 ? 9.932 -4.428 -1.993 1.00 95.94 367 ILE A O 1
ATOM 2839 N N . ILE A 1 368 ? 10.791 -5.736 -3.625 1.00 98.12 368 ILE A N 1
ATOM 2840 C CA . ILE A 1 368 ? 9.592 -6.532 -3.886 1.00 98.12 368 ILE A CA 1
ATOM 2841 C C . ILE A 1 368 ? 10.014 -7.999 -3.968 1.00 98.12 368 ILE A C 1
ATOM 2843 O O . ILE A 1 368 ? 10.748 -8.368 -4.873 1.00 98.12 368 ILE A O 1
ATOM 2847 N N . ASN A 1 369 ? 9.538 -8.844 -3.062 1.00 97.75 369 ASN A N 1
ATOM 2848 C CA . ASN A 1 369 ? 9.754 -10.288 -3.116 1.00 97.75 369 ASN A CA 1
ATOM 2849 C C . ASN A 1 369 ? 8.409 -11.002 -3.213 1.00 97.75 369 ASN A C 1
ATOM 2851 O O . ASN A 1 369 ? 7.495 -10.709 -2.442 1.00 97.75 369 ASN A O 1
ATOM 2855 N N . LEU A 1 370 ? 8.291 -11.938 -4.148 1.00 98.19 370 LEU A N 1
ATOM 2856 C CA . LEU A 1 370 ? 7.121 -12.796 -4.287 1.00 98.19 370 LEU A CA 1
ATOM 2857 C C . LEU A 1 370 ? 7.497 -14.238 -3.975 1.00 98.19 370 LEU A C 1
ATOM 2859 O O . LEU A 1 370 ? 8.529 -14.726 -4.425 1.00 98.19 370 LEU A O 1
ATOM 2863 N N . GLN A 1 371 ? 6.622 -14.935 -3.257 1.00 98.12 371 GLN A N 1
ATOM 2864 C CA . GLN A 1 371 ? 6.740 -16.359 -2.966 1.00 98.12 371 GLN A CA 1
ATOM 2865 C C . GLN A 1 371 ? 5.385 -17.040 -3.158 1.00 98.12 371 GLN A C 1
ATOM 2867 O O . GLN A 1 371 ? 4.350 -16.531 -2.723 1.00 98.12 371 GLN A O 1
ATOM 2872 N N . GLY A 1 372 ? 5.394 -18.211 -3.790 1.00 97.75 372 GLY A N 1
ATOM 2873 C CA . GLY A 1 372 ? 4.215 -19.042 -4.012 1.00 97.75 372 GLY A CA 1
ATOM 2874 C C . GLY A 1 372 ? 4.346 -20.362 -3.271 1.00 97.75 372 GLY A C 1
ATOM 2875 O O . GLY A 1 372 ? 5.443 -20.898 -3.159 1.00 97.75 372 GLY A O 1
ATOM 2876 N N . PHE A 1 373 ? 3.235 -20.897 -2.773 1.00 98.19 373 PHE A N 1
ATOM 2877 C CA . PHE A 1 373 ? 3.209 -22.181 -2.078 1.00 98.19 373 PHE A CA 1
ATOM 2878 C C . PHE A 1 373 ? 2.030 -23.035 -2.529 1.00 98.19 373 PHE A C 1
ATOM 2880 O O . PHE A 1 373 ? 0.937 -22.512 -2.769 1.00 98.19 373 PHE A O 1
ATOM 2887 N N . ASP A 1 374 ? 2.242 -24.346 -2.592 1.00 96.81 374 ASP A N 1
ATOM 2888 C CA . ASP A 1 374 ? 1.180 -25.328 -2.816 1.00 96.81 374 ASP A CA 1
ATOM 2889 C C . ASP A 1 374 ? 0.318 -25.564 -1.554 1.00 96.81 374 ASP A C 1
ATOM 2891 O O . ASP A 1 374 ? 0.563 -25.011 -0.476 1.00 96.81 374 ASP A O 1
ATOM 2895 N N . LEU A 1 375 ? -0.693 -26.434 -1.671 1.00 95.25 375 LEU A N 1
ATOM 2896 C CA . LEU A 1 375 ? -1.569 -26.826 -0.554 1.00 95.25 375 LEU A CA 1
ATOM 2897 C C . LEU A 1 375 ? -0.832 -27.529 0.596 1.00 95.25 375 LEU A C 1
ATOM 2899 O O . LEU A 1 375 ? -1.327 -27.550 1.722 1.00 95.25 375 LEU A O 1
ATOM 2903 N N . SER A 1 376 ? 0.322 -28.135 0.313 1.00 96.50 376 SER A N 1
ATOM 2904 C CA . SER A 1 376 ? 1.180 -28.802 1.299 1.00 96.50 376 SER A CA 1
ATOM 2905 C C . SER A 1 376 ? 2.225 -27.852 1.893 1.00 96.50 376 SER A C 1
ATOM 2907 O O . SER A 1 376 ? 3.056 -28.283 2.691 1.00 96.50 376 SER A O 1
ATOM 2909 N N . ASN A 1 377 ? 2.153 -26.563 1.548 1.00 95.50 377 ASN A N 1
ATOM 2910 C CA . ASN A 1 377 ? 3.062 -25.511 1.967 1.00 95.50 377 ASN A CA 1
ATOM 2911 C C . ASN A 1 377 ? 4.499 -25.642 1.427 1.00 95.50 377 ASN A C 1
ATOM 2913 O O . ASN A 1 377 ? 5.426 -25.080 2.015 1.00 95.50 377 ASN A O 1
ATOM 2917 N N . ASN A 1 378 ? 4.696 -26.358 0.318 1.00 96.62 378 ASN A N 1
ATOM 2918 C CA . ASN A 1 378 ? 5.974 -26.387 -0.389 1.00 96.62 378 ASN A CA 1
ATOM 2919 C C . ASN A 1 378 ? 6.101 -25.145 -1.283 1.00 96.62 378 ASN A C 1
ATOM 2921 O O . ASN A 1 378 ? 5.114 -24.779 -1.928 1.00 96.62 378 ASN A O 1
ATOM 2925 N N . PRO A 1 379 ? 7.284 -24.509 -1.352 1.00 97.06 379 PRO A N 1
ATOM 2926 C CA . PRO A 1 379 ? 7.504 -23.375 -2.240 1.00 97.06 379 PRO A CA 1
ATOM 2927 C C . PRO A 1 379 ? 7.419 -23.797 -3.714 1.00 97.06 379 PRO A C 1
ATOM 2929 O O . PRO A 1 379 ? 7.912 -24.858 -4.102 1.00 97.06 379 PRO A O 1
ATOM 2932 N N . ILE A 1 380 ? 6.795 -22.947 -4.527 1.00 95.94 380 ILE A N 1
ATOM 2933 C CA . ILE A 1 380 ? 6.761 -23.028 -5.987 1.00 95.94 380 ILE A CA 1
ATOM 2934 C C . ILE A 1 380 ? 7.408 -21.754 -6.517 1.00 95.94 380 ILE A C 1
ATOM 2936 O O . ILE A 1 380 ? 6.793 -20.686 -6.528 1.00 95.94 380 ILE A O 1
ATOM 2940 N N . ASP A 1 381 ? 8.647 -21.892 -6.975 1.00 89.25 381 ASP A N 1
ATOM 2941 C CA . ASP A 1 381 ? 9.437 -20.749 -7.426 1.00 89.25 381 ASP A CA 1
ATOM 2942 C C . ASP A 1 381 ? 9.360 -20.547 -8.944 1.00 89.25 381 ASP A C 1
ATOM 2944 O O . ASP A 1 381 ? 9.662 -19.461 -9.419 1.00 89.25 381 ASP A O 1
ATOM 2948 N N . GLN A 1 382 ? 8.953 -21.557 -9.723 1.00 93.00 382 GLN A N 1
ATOM 2949 C CA . GLN A 1 382 ? 8.948 -21.524 -11.192 1.00 93.00 382 GLN A CA 1
ATOM 2950 C C . GLN A 1 382 ? 7.758 -22.281 -11.797 1.00 93.00 382 GLN A C 1
ATOM 2952 O O . GLN A 1 382 ? 7.162 -23.147 -11.156 1.00 93.00 382 GLN A O 1
ATOM 2957 N N . GLY A 1 383 ? 7.468 -22.006 -13.074 1.00 88.38 383 GLY A N 1
ATOM 2958 C CA . GLY A 1 383 ? 6.524 -22.776 -13.900 1.00 88.38 383 GLY A CA 1
ATOM 2959 C C . GLY A 1 383 ? 5.107 -22.204 -13.973 1.00 88.38 383 GLY A C 1
ATOM 2960 O O . GLY A 1 383 ? 4.262 -22.764 -14.669 1.00 88.38 383 GLY A O 1
ATOM 2961 N N . MET A 1 384 ? 4.857 -21.093 -13.284 1.00 95.75 384 MET A N 1
ATOM 2962 C CA . MET A 1 384 ? 3.635 -20.300 -13.394 1.00 95.75 384 MET A CA 1
ATOM 2963 C C . MET A 1 384 ? 3.638 -19.413 -14.651 1.00 95.75 384 MET A C 1
ATOM 2965 O O . MET A 1 384 ? 4.655 -19.272 -15.330 1.00 95.75 384 MET A O 1
ATOM 2969 N N . ALA A 1 385 ? 2.502 -18.785 -14.939 1.00 96.38 385 ALA A N 1
ATOM 2970 C CA . ALA A 1 385 ? 2.383 -17.707 -15.915 1.00 96.38 385 ALA A CA 1
ATOM 2971 C C . ALA A 1 385 ? 1.463 -16.613 -15.352 1.00 96.38 385 ALA A C 1
ATOM 2973 O O . ALA A 1 385 ? 0.243 -16.698 -15.441 1.00 96.38 385 ALA A O 1
ATOM 2974 N N . ALA A 1 386 ? 2.030 -15.587 -14.726 1.00 96.69 386 ALA A N 1
ATOM 2975 C CA . ALA A 1 386 ? 1.235 -14.520 -14.118 1.00 96.69 386 ALA A CA 1
ATOM 2976 C C . ALA A 1 386 ? 1.515 -13.179 -14.786 1.00 96.69 386 ALA A C 1
ATOM 2978 O O . ALA A 1 386 ? 2.676 -12.819 -14.966 1.00 96.69 386 ALA A O 1
ATOM 2979 N N . SER A 1 387 ? 0.481 -12.401 -15.097 1.00 98.00 387 SER A N 1
ATOM 2980 C CA . SER A 1 387 ? 0.696 -10.968 -15.301 1.00 98.00 387 SER A CA 1
ATOM 2981 C C . SER A 1 387 ? 0.982 -10.334 -13.945 1.00 98.00 387 SER A C 1
ATOM 2983 O O . SER A 1 387 ? 0.354 -10.696 -12.945 1.00 98.00 387 SER A O 1
ATOM 2985 N N . PHE A 1 388 ? 1.944 -9.421 -13.904 1.00 98.44 388 PHE A N 1
ATOM 2986 C CA . PHE A 1 388 ? 2.406 -8.823 -12.660 1.00 98.44 388 PHE A CA 1
ATOM 2987 C C . PHE A 1 388 ? 2.487 -7.308 -12.808 1.00 98.44 388 PHE A C 1
ATOM 2989 O O . PHE A 1 388 ? 3.268 -6.794 -13.608 1.00 98.44 388 PHE A O 1
ATOM 2996 N N . GLY A 1 389 ? 1.656 -6.608 -12.040 1.00 98.38 389 GLY A N 1
ATOM 2997 C CA . GLY A 1 389 ? 1.727 -5.164 -11.880 1.00 98.38 389 GLY A CA 1
ATOM 2998 C C . GLY A 1 389 ? 2.595 -4.799 -10.690 1.00 98.38 389 GLY A C 1
ATOM 2999 O O . GLY A 1 389 ? 2.546 -5.454 -9.644 1.00 98.38 389 GLY A O 1
ATOM 3000 N N . PHE A 1 390 ? 3.378 -3.741 -10.844 1.00 98.12 390 PHE A N 1
ATOM 3001 C CA . PHE A 1 390 ? 4.247 -3.211 -9.806 1.00 98.12 390 PHE A CA 1
ATOM 3002 C C . PHE A 1 390 ? 4.186 -1.685 -9.799 1.00 98.12 390 PHE A C 1
ATOM 3004 O O . PHE A 1 390 ? 4.127 -1.039 -10.843 1.00 98.12 390 PHE A O 1
ATOM 3011 N N . GLY A 1 391 ? 4.230 -1.101 -8.603 1.00 96.25 391 GLY A N 1
ATOM 3012 C CA . GLY A 1 391 ? 4.287 0.343 -8.420 1.00 96.25 391 GLY A CA 1
ATOM 3013 C C . GLY A 1 391 ? 5.292 0.744 -7.355 1.00 96.25 391 GLY A C 1
ATOM 3014 O O . GLY A 1 391 ? 5.671 -0.065 -6.502 1.00 96.25 391 GLY A O 1
ATOM 3015 N N . TRP A 1 392 ? 5.707 2.002 -7.412 1.00 96.38 392 TRP A N 1
ATOM 3016 C CA . TRP A 1 392 ? 6.590 2.657 -6.459 1.00 96.38 392 TRP A CA 1
ATOM 3017 C C . TRP A 1 392 ? 6.227 4.131 -6.296 1.00 96.38 392 TRP A C 1
ATOM 3019 O O . TRP A 1 392 ? 5.537 4.723 -7.125 1.00 96.38 392 TRP A O 1
ATOM 3029 N N . ARG A 1 393 ? 6.698 4.739 -5.215 1.00 93.88 393 ARG A N 1
ATOM 3030 C CA . ARG A 1 393 ? 6.482 6.147 -4.907 1.00 93.88 393 ARG A CA 1
ATOM 3031 C C . ARG A 1 393 ? 7.311 7.024 -5.830 1.00 93.88 393 ARG A C 1
ATOM 3033 O O . ARG A 1 393 ? 8.545 6.942 -5.880 1.00 93.88 393 ARG A O 1
ATOM 3040 N N . HIS A 1 394 ? 6.631 7.921 -6.527 1.00 90.81 394 HIS A N 1
ATOM 3041 C CA . HIS A 1 394 ? 7.245 8.844 -7.462 1.00 90.81 394 HIS A CA 1
ATOM 3042 C C . HIS A 1 394 ? 6.675 10.249 -7.286 1.00 90.81 394 HIS A C 1
ATOM 3044 O O . HIS A 1 394 ? 5.469 10.404 -7.211 1.00 90.81 394 HIS A O 1
ATOM 3050 N N . LEU A 1 395 ? 7.585 11.232 -7.227 1.00 81.56 395 LEU A N 1
ATOM 3051 C CA . LEU A 1 395 ? 7.438 12.702 -7.206 1.00 81.56 395 LEU A CA 1
ATOM 3052 C C . LEU A 1 395 ? 8.533 13.298 -6.310 1.00 81.56 395 LEU A C 1
ATOM 3054 O O . LEU A 1 395 ? 8.575 13.027 -5.114 1.00 81.56 395 LEU A O 1
ATOM 3058 N N . GLN A 1 396 ? 9.423 14.116 -6.878 1.00 66.38 396 GLN A N 1
ATOM 3059 C CA . GLN A 1 396 ? 10.639 14.588 -6.191 1.00 66.38 396 GLN A CA 1
ATOM 3060 C C . GLN A 1 396 ? 10.381 15.433 -4.932 1.00 66.38 396 GLN A C 1
ATOM 3062 O O . GLN A 1 396 ? 11.235 15.495 -4.055 1.00 66.38 396 GLN A O 1
ATOM 3067 N N . ALA A 1 397 ? 9.224 16.092 -4.837 1.00 68.25 397 ALA A N 1
ATOM 3068 C CA . ALA A 1 397 ? 8.864 16.912 -3.679 1.00 68.25 397 ALA A CA 1
ATOM 3069 C C . ALA A 1 397 ? 8.163 16.120 -2.557 1.00 68.25 397 ALA A C 1
ATOM 3071 O O . ALA A 1 397 ? 7.898 16.684 -1.495 1.00 68.25 397 ALA A O 1
ATOM 3072 N N . ALA A 1 398 ? 7.829 14.846 -2.787 1.00 71.12 398 ALA A N 1
ATOM 3073 C CA . ALA A 1 398 ? 7.116 14.023 -1.819 1.00 71.12 398 ALA A CA 1
ATOM 3074 C C . ALA A 1 398 ? 8.068 13.470 -0.749 1.00 71.12 398 ALA A C 1
ATOM 3076 O O . ALA A 1 398 ? 9.209 13.105 -1.031 1.00 71.12 398 ALA A O 1
ATOM 3077 N N . GLN A 1 399 ? 7.568 13.350 0.483 1.00 72.19 399 GLN A N 1
ATOM 3078 C CA . GLN A 1 399 ? 8.320 12.809 1.620 1.00 72.19 399 GLN A CA 1
ATOM 3079 C C . GLN A 1 399 ? 8.817 11.372 1.378 1.00 72.19 399 GLN A C 1
ATOM 3081 O O . GLN A 1 399 ? 9.859 10.988 1.900 1.00 72.19 399 GLN A O 1
ATOM 3086 N N . PHE A 1 400 ? 8.085 10.595 0.577 1.00 78.50 400 PHE A N 1
ATOM 3087 C CA . PHE A 1 400 ? 8.319 9.168 0.353 1.00 78.50 400 PHE A CA 1
ATOM 3088 C C . PHE A 1 400 ? 8.894 8.862 -1.035 1.00 78.50 400 PHE A C 1
ATOM 3090 O O . PHE A 1 400 ? 8.645 7.795 -1.575 1.00 78.50 400 PHE A O 1
ATOM 3097 N N . HIS A 1 401 ? 9.619 9.792 -1.656 1.00 89.38 401 HIS A N 1
ATOM 3098 C CA . HIS A 1 401 ? 10.153 9.599 -3.005 1.00 89.38 401 HIS A CA 1
ATOM 3099 C C . HIS A 1 401 ? 11.160 8.432 -3.103 1.00 89.38 401 HIS A C 1
ATOM 3101 O O . HIS A 1 401 ? 12.208 8.475 -2.466 1.00 89.38 401 HIS A O 1
ATOM 3107 N N . GLU A 1 402 ? 10.897 7.440 -3.966 1.00 95.25 402 GLU A N 1
ATOM 3108 C CA . GLU A 1 402 ? 11.747 6.239 -4.109 1.00 95.25 402 GLU A CA 1
ATOM 3109 C C . GLU A 1 402 ? 12.571 6.200 -5.412 1.00 95.25 402 GLU A C 1
ATOM 3111 O O . GLU A 1 402 ? 13.472 5.374 -5.547 1.00 95.25 402 GLU A O 1
ATOM 3116 N N . THR A 1 403 ? 12.270 7.056 -6.398 1.00 93.69 403 THR A N 1
ATOM 3117 C CA . THR A 1 403 ? 12.873 6.971 -7.751 1.00 93.69 403 THR A CA 1
ATOM 3118 C C . THR A 1 403 ? 14.310 7.503 -7.811 1.00 93.69 403 THR A C 1
ATOM 3120 O O . THR A 1 403 ? 15.114 7.049 -8.623 1.00 93.69 403 THR A O 1
ATOM 3123 N N . GLY A 1 404 ? 14.639 8.493 -6.980 1.00 87.06 404 GLY A N 1
ATOM 3124 C CA . GLY A 1 404 ? 15.902 9.219 -7.069 1.00 87.06 404 GLY A CA 1
ATOM 3125 C C . GLY A 1 404 ? 16.034 9.974 -8.397 1.00 87.06 404 GLY A C 1
ATOM 3126 O O . GLY A 1 404 ? 15.104 10.639 -8.849 1.00 87.06 404 GLY A O 1
ATOM 3127 N N . ASN A 1 405 ? 17.203 9.860 -9.032 1.00 84.19 405 ASN A N 1
ATOM 3128 C CA . ASN A 1 405 ? 17.510 10.527 -10.305 1.00 84.19 405 ASN A CA 1
ATOM 3129 C C . ASN A 1 405 ? 17.222 9.653 -11.538 1.00 84.19 405 ASN A C 1
ATOM 3131 O O . ASN A 1 405 ? 17.651 9.990 -12.641 1.00 84.19 405 ASN A O 1
ATOM 3135 N N . LEU A 1 406 ? 16.555 8.510 -11.361 1.00 84.31 406 LEU A N 1
ATOM 3136 C CA . LEU A 1 406 ? 16.315 7.578 -12.455 1.00 84.31 406 LEU A CA 1
ATOM 3137 C C . LEU A 1 406 ? 15.235 8.109 -13.422 1.00 84.31 406 LEU A C 1
ATOM 3139 O O . LEU A 1 406 ? 14.196 8.599 -12.967 1.00 84.31 406 LEU A O 1
ATOM 3143 N N . PRO A 1 407 ? 15.434 7.993 -14.748 1.00 85.12 407 PRO A N 1
ATOM 3144 C CA . PRO A 1 407 ? 14.438 8.402 -15.732 1.00 85.12 407 PRO A CA 1
ATOM 3145 C C . PRO A 1 407 ? 13.287 7.389 -15.776 1.00 85.12 407 PRO A C 1
ATOM 3147 O O . PRO A 1 407 ? 13.426 6.308 -16.343 1.00 85.12 407 PRO A O 1
ATOM 3150 N N . VAL A 1 408 ? 12.138 7.750 -15.191 1.00 87.88 408 VAL A N 1
ATOM 3151 C CA . VAL A 1 408 ? 10.951 6.876 -15.066 1.00 87.88 408 VAL A CA 1
ATOM 3152 C C . VAL A 1 408 ? 10.565 6.146 -16.360 1.00 87.88 408 VAL A C 1
ATOM 3154 O O . VAL A 1 408 ? 10.364 4.937 -16.275 1.00 87.88 408 VAL A O 1
ATOM 3157 N N . PRO A 1 409 ? 10.522 6.789 -17.545 1.00 85.88 409 PRO A N 1
ATOM 3158 C CA . PRO A 1 409 ? 10.128 6.103 -18.780 1.00 85.88 409 PRO A CA 1
ATOM 3159 C C . PRO A 1 409 ? 11.070 4.967 -19.221 1.00 85.88 409 PRO A C 1
ATOM 3161 O O . PRO A 1 409 ? 10.696 4.138 -20.044 1.00 85.88 409 PRO A O 1
ATOM 3164 N N . GLU A 1 410 ? 12.306 4.923 -18.711 1.00 82.25 410 GLU A N 1
ATOM 3165 C CA . GLU A 1 410 ? 13.287 3.876 -19.040 1.00 82.25 410 GLU A CA 1
ATOM 3166 C C . GLU A 1 410 ? 13.312 2.730 -18.017 1.00 82.25 410 GLU A C 1
ATOM 3168 O O . GLU A 1 410 ? 14.063 1.769 -18.193 1.00 82.25 410 GLU A O 1
ATOM 3173 N N . LEU A 1 411 ? 12.540 2.827 -16.932 1.00 89.81 411 LEU A N 1
ATOM 3174 C CA . LEU A 1 411 ? 12.559 1.836 -15.863 1.00 89.81 411 LEU A CA 1
ATOM 3175 C C . LEU A 1 411 ? 11.771 0.582 -16.237 1.00 89.81 411 LEU A C 1
ATOM 3177 O O . LEU A 1 411 ? 10.677 0.653 -16.792 1.00 89.81 411 LEU A O 1
ATOM 3181 N N . LEU A 1 412 ? 12.322 -0.572 -15.871 1.00 92.12 412 LEU A N 1
ATOM 3182 C CA . LEU A 1 412 ? 11.708 -1.876 -16.082 1.00 92.12 412 LEU A CA 1
ATOM 3183 C C . LEU A 1 412 ? 11.809 -2.750 -14.834 1.00 92.12 412 LEU A C 1
ATOM 3185 O O . LEU A 1 412 ? 12.600 -2.486 -13.921 1.00 92.12 412 LEU A O 1
ATOM 3189 N N . LEU A 1 413 ? 10.994 -3.801 -14.809 1.00 96.00 413 LEU A N 1
ATOM 3190 C CA . LEU A 1 413 ? 11.056 -4.824 -13.775 1.00 96.00 413 LEU A CA 1
ATOM 3191 C C . LEU A 1 413 ? 12.255 -5.746 -14.011 1.00 96.00 413 LEU A C 1
ATOM 3193 O O . LEU A 1 413 ? 12.475 -6.217 -15.125 1.00 96.00 413 LEU A O 1
ATOM 3197 N N . GLN A 1 414 ? 12.990 -6.056 -12.950 1.00 94.75 414 GLN A N 1
ATOM 3198 C CA . GLN A 1 414 ? 14.138 -6.959 -12.973 1.00 94.75 414 GLN A CA 1
ATOM 3199 C C . GLN A 1 414 ? 13.974 -8.035 -11.908 1.00 94.75 414 GLN A C 1
ATOM 3201 O O . GLN A 1 414 ? 13.469 -7.742 -10.831 1.00 94.75 414 GLN A O 1
ATOM 3206 N N . LEU A 1 415 ? 14.441 -9.253 -12.171 1.00 95.06 415 LEU A N 1
ATOM 3207 C CA . LEU A 1 415 ? 14.508 -10.339 -11.187 1.00 95.06 415 LEU A CA 1
ATOM 3208 C C . LEU A 1 415 ? 15.958 -10.730 -10.933 1.00 95.06 415 LEU A C 1
ATOM 3210 O O . LEU A 1 415 ? 16.741 -10.913 -11.868 1.00 95.06 415 LEU A O 1
ATOM 3214 N N . TRP A 1 416 ? 16.311 -10.884 -9.664 1.00 94.38 416 TRP A N 1
ATOM 3215 C CA . TRP A 1 416 ? 17.617 -11.384 -9.264 1.00 94.38 416 TRP A CA 1
ATOM 3216 C C . TRP A 1 416 ? 17.677 -12.910 -9.390 1.00 94.38 416 TRP A C 1
ATOM 3218 O O . TRP A 1 416 ? 16.956 -13.630 -8.697 1.00 94.38 416 TRP A O 1
ATOM 3228 N N . ILE A 1 417 ? 18.562 -13.425 -10.250 1.00 89.19 417 ILE A N 1
ATOM 3229 C CA . ILE A 1 417 ? 18.788 -14.870 -10.406 1.00 89.19 417 ILE A CA 1
ATOM 3230 C C . ILE A 1 417 ? 20.284 -15.167 -10.350 1.00 89.19 417 ILE A C 1
ATOM 3232 O O . ILE A 1 417 ? 21.077 -14.694 -11.169 1.00 89.19 417 ILE A O 1
ATOM 3236 N N . GLY A 1 418 ? 20.676 -16.010 -9.392 1.00 86.12 418 GLY A N 1
ATOM 3237 C CA . GLY A 1 418 ? 22.076 -16.339 -9.147 1.00 86.12 418 GLY A CA 1
ATOM 3238 C C . GLY A 1 418 ? 22.851 -15.095 -8.715 1.00 86.12 418 GLY A C 1
ATOM 3239 O O . GLY A 1 418 ? 22.780 -14.711 -7.552 1.00 86.12 418 GLY A O 1
ATOM 3240 N N . ASN A 1 419 ? 23.555 -14.476 -9.668 1.00 84.50 419 ASN A N 1
ATOM 3241 C CA . ASN A 1 419 ? 24.403 -13.299 -9.457 1.00 84.50 419 ASN A CA 1
ATOM 3242 C C . ASN A 1 419 ? 24.094 -12.129 -10.415 1.00 84.50 419 ASN A C 1
ATOM 3244 O O . ASN A 1 419 ? 24.913 -11.217 -10.522 1.00 84.50 419 ASN A O 1
ATOM 3248 N N . ASN A 1 420 ? 22.977 -12.163 -11.149 1.00 87.19 420 ASN A N 1
ATOM 3249 C CA . ASN A 1 420 ? 22.646 -11.130 -12.133 1.00 87.19 420 ASN A CA 1
ATOM 3250 C C . ASN A 1 420 ? 21.182 -10.691 -12.029 1.00 87.19 420 ASN A C 1
ATOM 3252 O O . ASN A 1 420 ? 20.307 -11.480 -11.666 1.00 87.19 420 ASN A O 1
ATOM 3256 N N . TRP A 1 421 ? 20.936 -9.443 -12.425 1.00 89.69 421 TRP A N 1
ATOM 3257 C CA . TRP A 1 421 ? 19.603 -8.909 -12.688 1.00 89.69 421 TRP A CA 1
ATOM 3258 C C . TRP A 1 421 ? 19.162 -9.292 -14.102 1.00 89.69 421 TRP A C 1
ATOM 3260 O O . TRP A 1 421 ? 19.902 -9.075 -15.061 1.00 89.69 421 TRP A O 1
ATOM 3270 N N . PHE A 1 422 ? 17.967 -9.861 -14.221 1.00 89.44 422 PHE A N 1
ATOM 3271 C CA . PHE A 1 422 ? 17.341 -10.214 -15.492 1.00 89.44 422 PHE A CA 1
ATOM 3272 C C . PHE A 1 422 ? 16.160 -9.293 -15.760 1.00 89.44 422 PHE A C 1
ATOM 3274 O O . PHE A 1 422 ? 15.242 -9.223 -14.946 1.00 89.44 422 PHE A O 1
ATOM 3281 N N . ASP A 1 423 ? 16.195 -8.611 -16.900 1.00 90.56 423 ASP A N 1
ATOM 3282 C CA . ASP A 1 423 ? 15.179 -7.648 -17.313 1.00 90.56 423 ASP A CA 1
ATOM 3283 C C . ASP A 1 423 ? 13.923 -8.362 -17.827 1.00 90.56 423 ASP A C 1
ATOM 3285 O O . ASP A 1 423 ? 14.010 -9.310 -18.612 1.00 90.56 423 ASP A O 1
ATOM 3289 N N . PHE A 1 424 ? 12.751 -7.873 -17.427 1.00 89.94 424 PHE A N 1
ATOM 3290 C CA . PHE A 1 424 ? 11.488 -8.200 -18.077 1.00 89.94 424 PHE A CA 1
ATOM 3291 C C . PHE A 1 424 ? 11.107 -7.111 -19.071 1.00 89.94 424 PHE A C 1
ATOM 3293 O O . PHE A 1 424 ? 11.336 -5.923 -18.843 1.00 89.94 424 PHE A O 1
ATOM 3300 N N . ASP A 1 425 ? 10.454 -7.527 -20.151 1.00 83.75 425 ASP A N 1
ATOM 3301 C CA . ASP A 1 425 ? 9.793 -6.606 -21.066 1.00 83.75 425 ASP A CA 1
ATOM 3302 C C . ASP A 1 425 ? 8.485 -6.113 -20.425 1.00 83.75 425 ASP A C 1
ATOM 3304 O O . ASP A 1 425 ? 7.447 -6.778 -20.486 1.00 83.75 425 ASP A O 1
ATOM 3308 N N . SER A 1 426 ? 8.573 -4.995 -19.701 1.00 86.44 426 SER A N 1
ATOM 3309 C CA . SER A 1 426 ? 7.422 -4.294 -19.128 1.00 86.44 426 SER A CA 1
ATOM 3310 C C . SER A 1 426 ? 6.896 -3.237 -20.087 1.00 86.44 426 SER A C 1
ATOM 3312 O O . SER A 1 426 ? 7.628 -2.732 -20.943 1.00 86.44 426 SER A O 1
ATOM 3314 N N . GLU A 1 427 ? 5.647 -2.828 -19.906 1.00 87.62 427 GLU A N 1
ATOM 3315 C CA . GLU A 1 427 ? 5.144 -1.605 -20.534 1.00 87.62 427 GLU A CA 1
ATOM 3316 C C . GLU A 1 427 ? 5.944 -0.377 -20.049 1.00 87.62 427 GLU A C 1
ATOM 3318 O O . GLU A 1 427 ? 6.653 -0.425 -19.033 1.00 87.62 427 GLU A O 1
ATOM 3323 N N . GLU A 1 428 ? 5.856 0.732 -20.782 1.00 88.38 428 GLU A N 1
ATOM 3324 C CA . GLU A 1 428 ? 6.436 2.003 -20.336 1.00 88.38 428 GLU A CA 1
ATOM 3325 C C . GLU A 1 428 ? 5.763 2.456 -19.026 1.00 88.38 428 GLU A C 1
ATOM 3327 O O . GLU A 1 428 ? 4.528 2.478 -18.952 1.00 88.38 428 GLU A O 1
ATOM 3332 N N . PRO A 1 429 ? 6.532 2.814 -17.981 1.00 94.56 429 PRO A N 1
ATOM 3333 C CA . PRO A 1 429 ? 5.937 3.256 -16.732 1.00 94.56 429 PRO A CA 1
ATOM 3334 C C . PRO A 1 429 ? 5.074 4.506 -16.858 1.00 94.56 429 PRO A C 1
ATOM 3336 O O . PRO A 1 429 ? 5.457 5.507 -17.460 1.00 94.56 429 PRO A O 1
ATOM 3339 N N . THR A 1 430 ? 3.921 4.465 -16.199 1.00 94.81 430 THR A N 1
ATOM 3340 C CA . THR A 1 430 ? 2.993 5.591 -16.083 1.00 94.81 430 THR A CA 1
ATOM 3341 C C . THR A 1 430 ? 3.144 6.252 -14.717 1.00 94.81 430 THR A C 1
ATOM 3343 O O . THR A 1 430 ? 3.344 5.571 -13.713 1.00 94.81 430 THR A O 1
ATOM 3346 N N . ILE A 1 431 ? 3.027 7.582 -14.668 1.00 92.56 431 ILE A N 1
ATOM 3347 C CA . ILE A 1 431 ? 3.002 8.360 -13.423 1.00 92.56 431 ILE A CA 1
ATOM 3348 C C . ILE A 1 431 ? 1.555 8.739 -13.097 1.00 92.56 431 ILE A C 1
ATOM 3350 O O . ILE A 1 431 ? 0.892 9.417 -13.884 1.00 92.56 431 ILE A O 1
ATOM 3354 N N . ASP A 1 432 ? 1.084 8.343 -11.918 1.00 89.81 432 ASP A N 1
ATOM 3355 C CA . ASP A 1 432 ? -0.137 8.857 -11.308 1.00 89.81 432 ASP A CA 1
ATOM 3356 C C . ASP A 1 432 ? 0.184 10.065 -10.415 1.00 89.81 432 ASP A C 1
ATOM 3358 O O . ASP A 1 432 ? 0.635 9.948 -9.272 1.00 89.81 432 ASP A O 1
ATOM 3362 N N . PHE A 1 433 ? -0.080 11.256 -10.950 1.00 86.69 433 PHE A N 1
ATOM 3363 C CA . PHE A 1 433 ? 0.115 12.523 -10.245 1.00 86.69 433 PHE A CA 1
ATOM 3364 C C . PHE A 1 433 ? -0.898 12.774 -9.117 1.00 86.69 433 PHE A C 1
ATOM 3366 O O . PHE A 1 433 ? -0.683 13.690 -8.326 1.00 86.69 433 PHE A O 1
ATOM 3373 N N . ALA A 1 434 ? -2.006 12.028 -9.045 1.00 84.69 434 ALA A N 1
ATOM 3374 C CA . ALA A 1 434 ? -2.995 12.199 -7.980 1.00 84.69 434 ALA A CA 1
ATOM 3375 C C . ALA A 1 434 ? -2.558 11.514 -6.679 1.00 84.69 434 ALA A C 1
ATOM 3377 O O . ALA A 1 434 ? -2.864 12.004 -5.591 1.00 84.69 434 ALA A O 1
ATOM 3378 N N . THR A 1 435 ? -1.848 10.393 -6.798 1.00 83.06 435 THR A N 1
ATOM 3379 C CA . THR A 1 435 ? -1.453 9.537 -5.671 1.00 83.06 435 THR A CA 1
ATOM 3380 C C . THR A 1 435 ? 0.060 9.494 -5.445 1.00 83.06 435 THR A C 1
ATOM 3382 O O . THR A 1 435 ? 0.507 8.890 -4.470 1.00 83.06 435 THR A O 1
ATOM 3385 N N . ASN A 1 436 ? 0.850 10.160 -6.294 1.00 89.88 436 ASN A N 1
ATOM 3386 C CA . ASN A 1 436 ? 2.316 10.212 -6.232 1.00 89.88 436 ASN A CA 1
ATOM 3387 C C . ASN A 1 436 ? 2.956 8.826 -6.424 1.00 89.88 436 ASN A C 1
ATOM 3389 O O . ASN A 1 436 ? 3.907 8.445 -5.729 1.00 89.88 436 ASN A O 1
ATOM 3393 N N . TRP A 1 437 ? 2.416 8.056 -7.367 1.00 93.62 437 TRP A N 1
ATOM 3394 C CA . TRP A 1 437 ? 2.936 6.747 -7.748 1.00 93.62 437 TRP A CA 1
ATOM 3395 C C . TRP A 1 437 ? 3.433 6.746 -9.182 1.00 93.62 437 TRP A C 1
ATOM 3397 O O . TRP A 1 437 ? 2.910 7.440 -10.048 1.00 93.62 437 TRP A O 1
ATOM 3407 N N . ALA A 1 438 ? 4.431 5.918 -9.445 1.00 95.62 438 ALA A N 1
ATOM 3408 C CA . ALA A 1 438 ? 4.708 5.413 -10.774 1.00 95.62 438 ALA A CA 1
ATOM 3409 C C . ALA A 1 438 ? 4.479 3.902 -10.771 1.00 95.62 438 ALA A C 1
ATOM 3411 O O . ALA A 1 438 ? 4.673 3.234 -9.751 1.00 95.62 438 ALA A O 1
ATOM 3412 N N . TYR A 1 439 ? 4.017 3.367 -11.891 1.00 97.00 439 TYR A N 1
ATOM 3413 C CA . TYR A 1 439 ? 3.677 1.957 -12.008 1.00 97.00 439 TYR A CA 1
ATOM 3414 C C . TYR A 1 439 ? 3.812 1.465 -13.443 1.00 97.00 439 TYR A C 1
ATOM 3416 O O . TYR A 1 439 ? 3.774 2.243 -14.396 1.00 97.00 439 TYR A O 1
ATOM 3424 N N . SER A 1 440 ? 3.971 0.156 -13.586 1.00 97.75 440 SER A N 1
ATOM 3425 C CA . SER A 1 440 ? 3.935 -0.552 -14.863 1.00 97.75 440 SER A CA 1
ATOM 3426 C C . SER A 1 440 ? 3.495 -2.002 -14.631 1.00 97.75 440 SER A C 1
ATOM 3428 O O . SER A 1 440 ? 3.266 -2.430 -13.494 1.00 97.75 440 SER A O 1
ATOM 3430 N N . ASP A 1 441 ? 3.356 -2.762 -15.710 1.00 97.56 441 ASP A N 1
ATOM 3431 C CA . ASP A 1 441 ? 3.055 -4.183 -15.685 1.00 97.56 441 ASP A CA 1
ATOM 3432 C C . ASP A 1 441 ? 3.911 -4.973 -16.678 1.00 97.56 441 ASP A C 1
ATOM 3434 O O . ASP A 1 441 ? 4.386 -4.465 -17.697 1.00 97.56 441 ASP A O 1
ATOM 3438 N N . VAL A 1 442 ? 4.101 -6.250 -16.356 1.00 96.56 442 VAL A N 1
ATOM 3439 C CA . VAL A 1 442 ? 4.650 -7.267 -17.255 1.00 96.56 442 VAL A CA 1
ATOM 3440 C C . VAL A 1 442 ? 3.560 -8.285 -17.571 1.00 96.56 442 VAL A C 1
ATOM 3442 O O . VAL A 1 442 ? 2.835 -8.748 -16.684 1.00 96.56 442 VAL A O 1
ATOM 3445 N N . LYS A 1 443 ? 3.444 -8.673 -18.846 1.00 93.19 443 LYS A N 1
ATOM 3446 C CA . LYS A 1 443 ? 2.361 -9.565 -19.296 1.00 93.19 443 LYS A CA 1
ATOM 3447 C C . LYS A 1 443 ? 2.482 -10.984 -18.753 1.00 93.19 443 LYS A C 1
ATOM 3449 O O . LYS A 1 443 ? 1.457 -11.631 -18.548 1.00 93.19 443 LYS A O 1
ATOM 3454 N N . SER A 1 444 ? 3.703 -11.468 -18.520 1.00 92.75 444 SER A N 1
ATOM 3455 C CA . SER A 1 444 ? 3.932 -12.812 -17.993 1.00 92.75 444 SER A CA 1
ATOM 3456 C C . SER A 1 444 ? 5.271 -12.927 -17.264 1.00 92.75 444 SER A C 1
ATOM 3458 O O . SER A 1 444 ? 6.328 -12.821 -17.884 1.00 92.75 444 SER A O 1
ATOM 3460 N N . ILE A 1 445 ? 5.225 -13.255 -15.975 1.00 96.06 445 ILE A N 1
ATOM 3461 C CA . ILE A 1 445 ? 6.344 -13.808 -15.207 1.00 96.06 445 ILE A CA 1
ATOM 3462 C C . ILE A 1 445 ? 6.173 -15.321 -15.064 1.00 96.06 445 ILE A C 1
ATOM 3464 O O . ILE A 1 445 ? 5.056 -15.819 -14.924 1.00 96.06 445 ILE A O 1
ATOM 3468 N N . SER A 1 446 ? 7.291 -16.046 -15.100 1.00 94.75 446 SER A N 1
ATOM 3469 C CA . SER A 1 446 ? 7.336 -17.512 -14.962 1.00 94.75 446 SER A CA 1
ATOM 3470 C C . SER A 1 446 ? 8.184 -17.998 -13.790 1.00 94.75 446 SER A C 1
ATOM 3472 O O . SER A 1 446 ? 8.424 -19.200 -13.634 1.00 94.75 446 SER A O 1
ATOM 3474 N N . GLN A 1 447 ? 8.624 -17.049 -12.967 1.00 95.31 447 GLN A N 1
ATOM 3475 C CA . GLN A 1 447 ? 9.415 -17.282 -11.778 1.00 95.31 447 GLN A CA 1
ATOM 3476 C C . GLN A 1 447 ? 9.092 -16.223 -10.718 1.00 95.31 447 GLN A C 1
ATOM 3478 O O . GLN A 1 447 ? 8.862 -15.058 -11.044 1.00 95.31 447 GLN A O 1
ATOM 3483 N N . PHE A 1 448 ? 9.092 -16.645 -9.458 1.00 96.75 448 PHE A N 1
ATOM 3484 C CA . PHE A 1 448 ? 9.024 -15.798 -8.271 1.00 96.75 448 PHE A CA 1
ATOM 3485 C C . PHE A 1 448 ? 10.414 -15.594 -7.651 1.00 96.75 448 PHE A C 1
ATOM 3487 O O . PHE A 1 448 ? 11.367 -16.312 -7.965 1.00 96.75 448 PHE A O 1
ATOM 3494 N N . GLY A 1 449 ? 10.535 -14.588 -6.788 1.00 96.44 449 GLY A N 1
ATOM 3495 C CA . GLY A 1 449 ? 11.785 -14.213 -6.137 1.00 96.44 449 GLY A CA 1
ATOM 3496 C C . GLY A 1 449 ? 11.894 -12.711 -5.905 1.00 96.44 449 GLY A C 1
ATOM 3497 O O . GLY A 1 449 ? 10.889 -12.013 -5.778 1.00 96.44 449 GLY A O 1
ATOM 3498 N N . GLU A 1 450 ? 13.136 -12.235 -5.859 1.00 97.12 450 GLU A N 1
ATOM 3499 C CA . GLU A 1 450 ? 13.499 -10.858 -5.521 1.00 97.12 450 GLU A CA 1
ATOM 3500 C C . GLU A 1 450 ? 13.493 -9.961 -6.764 1.00 97.12 450 GLU A C 1
ATOM 3502 O O . GLU A 1 450 ? 14.371 -10.048 -7.630 1.00 97.12 450 GLU A O 1
ATOM 3507 N N . PHE A 1 451 ? 12.497 -9.087 -6.840 1.00 97.25 451 PHE A N 1
ATOM 3508 C CA . PHE A 1 451 ? 12.294 -8.134 -7.917 1.00 97.25 451 PHE A CA 1
ATOM 3509 C C . PHE A 1 451 ? 12.777 -6.730 -7.557 1.00 97.25 451 PHE A C 1
ATOM 3511 O O . PHE A 1 451 ? 12.576 -6.236 -6.446 1.00 97.25 451 PHE A O 1
ATOM 3518 N N . ALA A 1 452 ? 13.342 -6.045 -8.544 1.00 96.38 452 ALA A N 1
ATOM 3519 C CA . ALA A 1 452 ? 13.732 -4.645 -8.476 1.00 96.38 452 ALA A CA 1
ATOM 3520 C C . ALA A 1 452 ? 13.165 -3.865 -9.659 1.00 96.38 452 ALA A C 1
ATOM 3522 O O . ALA A 1 452 ? 12.747 -4.444 -10.660 1.00 96.38 452 ALA A O 1
ATOM 3523 N N . ILE A 1 453 ? 13.183 -2.540 -9.547 1.00 96.75 453 ILE A N 1
ATOM 3524 C CA . ILE A 1 453 ? 12.818 -1.634 -10.634 1.00 96.75 453 ILE A CA 1
ATOM 3525 C C . ILE A 1 453 ? 14.048 -0.799 -10.944 1.00 96.75 453 ILE A C 1
ATOM 3527 O O . ILE A 1 453 ? 14.596 -0.137 -10.060 1.00 96.75 453 ILE A O 1
ATOM 3531 N N . GLY A 1 454 ? 14.513 -0.845 -12.182 1.00 91.81 454 GLY A N 1
ATOM 3532 C CA . GLY A 1 454 ? 15.764 -0.201 -12.540 1.00 91.81 454 GLY A CA 1
ATOM 3533 C C . GLY A 1 454 ? 15.923 -0.005 -14.028 1.00 91.81 454 GLY A C 1
ATOM 3534 O O . GLY A 1 454 ? 15.105 -0.449 -14.830 1.00 91.81 454 GLY A O 1
ATOM 3535 N N . LEU A 1 455 ? 17.017 0.661 -14.378 1.00 85.69 455 LEU A N 1
ATOM 3536 C CA . LEU A 1 455 ? 17.467 0.710 -15.758 1.00 85.69 455 LEU A CA 1
ATOM 3537 C C . LEU A 1 455 ? 17.834 -0.706 -16.235 1.00 85.69 455 LEU A C 1
ATOM 3539 O O . LEU A 1 455 ? 18.315 -1.504 -15.413 1.00 85.69 455 LEU A O 1
ATOM 3543 N N . PRO A 1 456 ? 17.647 -1.003 -17.535 1.00 80.75 456 PRO A N 1
ATOM 3544 C CA . PRO A 1 456 ? 18.034 -2.272 -18.138 1.00 80.75 456 PRO A CA 1
ATOM 3545 C C . PRO A 1 456 ? 19.445 -2.683 -17.708 1.00 80.75 456 PRO A C 1
ATOM 3547 O O . PRO A 1 456 ? 20.396 -1.905 -17.836 1.00 80.75 456 PRO A O 1
ATOM 3550 N N . GLY A 1 457 ? 19.578 -3.890 -17.151 1.00 61.22 457 GLY A N 1
ATOM 3551 C CA . GLY A 1 457 ? 20.815 -4.384 -16.535 1.00 61.22 457 GLY A CA 1
ATOM 3552 C C . GLY A 1 457 ? 21.938 -4.602 -17.545 1.00 61.22 457 GLY A C 1
ATOM 3553 O O . GLY A 1 457 ? 23.106 -4.727 -17.179 1.00 61.22 457 GLY A O 1
ATOM 3554 N N . MET A 1 458 ? 21.592 -4.611 -18.829 1.00 53.47 458 MET A N 1
ATOM 3555 C CA . MET A 1 458 ? 22.511 -4.782 -19.929 1.00 53.47 458 MET A CA 1
ATOM 3556 C C . MET A 1 458 ? 22.250 -3.679 -20.972 1.00 53.47 458 MET A C 1
ATOM 3558 O O . MET A 1 458 ? 21.310 -3.730 -21.753 1.00 53.47 458 MET A O 1
ATOM 3562 N N . ILE A 1 459 ? 23.238 -2.778 -21.048 1.00 53.44 459 ILE A N 1
ATOM 3563 C CA . ILE A 1 459 ? 23.793 -2.141 -22.254 1.00 53.44 459 ILE A CA 1
ATOM 3564 C C . ILE A 1 459 ? 22.953 -1.047 -22.945 1.00 53.44 459 ILE A C 1
ATOM 3566 O O . ILE A 1 459 ? 22.106 -1.304 -23.793 1.00 53.44 459 ILE A O 1
ATOM 3570 N N . SER A 1 460 ? 23.338 0.215 -22.698 1.00 64.31 460 SER A N 1
ATOM 3571 C CA . SER A 1 460 ? 23.136 1.299 -23.668 1.00 64.31 460 SER A CA 1
ATOM 3572 C C . SER A 1 460 ? 23.614 0.832 -25.034 1.00 64.31 460 SER A C 1
ATOM 3574 O O . SER A 1 460 ? 24.790 0.502 -25.187 1.00 64.31 460 SER A O 1
ATOM 3576 N N . ILE A 1 461 ? 22.728 0.812 -26.020 1.00 80.56 461 ILE A N 1
ATOM 3577 C CA . ILE A 1 461 ? 23.117 0.572 -27.404 1.00 80.56 461 ILE A CA 1
ATOM 3578 C C . ILE A 1 461 ? 23.802 1.845 -27.886 1.00 80.56 461 ILE A C 1
ATOM 3580 O O . ILE A 1 461 ? 23.210 2.921 -27.862 1.00 80.56 461 ILE A O 1
ATOM 3584 N N . ILE A 1 462 ? 25.068 1.736 -28.274 1.00 86.88 462 ILE A N 1
ATOM 3585 C CA . ILE A 1 462 ? 25.854 2.857 -28.782 1.00 86.88 462 ILE A CA 1
ATOM 3586 C C . ILE A 1 462 ? 26.099 2.629 -30.264 1.00 86.88 462 ILE A C 1
ATOM 3588 O O . ILE A 1 462 ? 26.727 1.647 -30.661 1.00 86.88 462 ILE A O 1
ATOM 3592 N N . LEU A 1 463 ? 25.647 3.573 -31.082 1.00 90.75 463 LEU A N 1
ATOM 3593 C CA . LEU A 1 463 ? 26.020 3.639 -32.483 1.00 90.75 463 LEU A CA 1
ATOM 3594 C C . LEU A 1 463 ? 27.255 4.530 -32.637 1.00 90.75 463 LEU A C 1
ATOM 3596 O O . LEU A 1 463 ? 27.218 5.732 -32.380 1.00 90.75 463 LEU A O 1
ATOM 3600 N N . ASN A 1 464 ? 28.351 3.937 -33.101 1.00 92.25 464 ASN A N 1
ATOM 3601 C CA . ASN A 1 464 ? 29.532 4.665 -33.544 1.00 92.25 464 ASN A CA 1
ATOM 3602 C C . ASN A 1 464 ? 29.510 4.769 -35.070 1.00 92.25 464 ASN A C 1
ATOM 3604 O O . ASN A 1 464 ? 29.613 3.759 -35.765 1.00 92.25 464 ASN A O 1
ATOM 3608 N N . ALA A 1 465 ? 29.390 5.986 -35.599 1.00 94.19 465 ALA A N 1
ATOM 3609 C CA . ALA A 1 465 ? 29.299 6.224 -37.036 1.00 94.19 465 ALA A CA 1
ATOM 3610 C C . ALA A 1 465 ? 30.209 7.370 -37.501 1.00 94.19 465 ALA A C 1
ATOM 3612 O O . ALA A 1 465 ? 30.496 8.305 -36.746 1.00 94.19 465 ALA A O 1
ATOM 3613 N N . ARG A 1 466 ? 30.662 7.287 -38.758 1.00 95.25 466 ARG A N 1
ATOM 3614 C CA . ARG A 1 466 ? 31.448 8.323 -39.440 1.00 95.25 466 ARG A CA 1
ATOM 3615 C C . ARG A 1 466 ? 30.934 8.575 -40.854 1.00 95.25 466 ARG A C 1
ATOM 3617 O O . ARG A 1 466 ? 30.594 7.632 -41.559 1.00 95.25 466 ARG A O 1
ATOM 3624 N N . MET A 1 467 ? 30.959 9.830 -41.289 1.00 95.69 467 MET A N 1
ATOM 3625 C CA . MET A 1 467 ? 30.705 10.249 -42.666 1.00 95.69 467 MET A CA 1
ATOM 3626 C C . MET A 1 467 ? 31.429 11.561 -42.997 1.00 95.69 467 MET A C 1
ATOM 3628 O O . MET A 1 467 ? 31.840 12.298 -42.106 1.00 95.69 467 MET A O 1
ATOM 3632 N N . TYR A 1 468 ? 31.530 11.885 -44.286 1.00 97.38 468 TYR A N 1
ATOM 3633 C CA . TYR A 1 468 ? 32.034 13.175 -44.761 1.00 97.38 468 TYR A CA 1
ATOM 3634 C C . TYR A 1 468 ? 31.044 13.815 -45.732 1.00 97.38 468 TYR A C 1
ATOM 3636 O O . TYR A 1 468 ? 30.353 13.111 -46.469 1.00 97.38 468 TYR A O 1
ATOM 3644 N N . LEU A 1 469 ? 31.012 15.145 -45.764 1.00 96.94 469 LEU A N 1
ATOM 3645 C CA . LEU A 1 469 ? 30.240 15.944 -46.715 1.00 96.94 469 LEU A CA 1
ATOM 3646 C C . LEU A 1 469 ? 31.198 16.579 -47.722 1.00 96.94 469 LEU A C 1
ATOM 3648 O O . LEU A 1 469 ? 32.162 17.224 -47.314 1.00 96.94 469 LEU A O 1
ATOM 3652 N N . GLU A 1 470 ? 30.952 16.402 -49.023 1.00 95.06 470 GLU A N 1
ATOM 3653 C CA . GLU A 1 470 ? 31.825 16.941 -50.077 1.00 95.06 470 GLU A CA 1
ATOM 3654 C C . GLU A 1 470 ? 32.034 18.447 -49.937 1.00 95.06 470 GLU A C 1
ATOM 3656 O O . GLU A 1 470 ? 33.156 18.925 -50.094 1.00 95.06 470 GLU A O 1
ATOM 3661 N N . GLY A 1 471 ? 30.967 19.176 -49.611 1.00 93.06 471 GLY A N 1
ATOM 3662 C CA . GLY A 1 471 ? 31.014 20.621 -49.454 1.00 93.06 471 GLY A CA 1
ATOM 3663 C C . GLY A 1 471 ? 31.919 21.100 -48.331 1.00 93.06 471 GLY A C 1
ATOM 3664 O O . GLY A 1 471 ? 32.724 22.012 -48.517 1.00 93.06 471 GLY A O 1
ATOM 3665 N N . ALA A 1 472 ? 31.799 20.453 -47.172 1.00 96.00 472 ALA A N 1
ATOM 3666 C CA . ALA A 1 472 ? 32.543 20.826 -45.980 1.00 96.00 472 ALA A CA 1
ATOM 3667 C C . ALA A 1 472 ? 33.985 20.294 -45.977 1.00 96.00 472 ALA A C 1
ATOM 3669 O O . ALA A 1 472 ? 34.803 20.738 -45.172 1.00 96.00 472 ALA A O 1
ATOM 3670 N N . TYR A 1 473 ? 34.313 19.331 -46.842 1.00 96.69 473 TYR A N 1
ATOM 3671 C CA . TYR A 1 473 ? 35.593 18.629 -46.816 1.00 96.69 473 TYR A CA 1
ATOM 3672 C C . TYR A 1 473 ? 36.780 19.535 -47.177 1.00 96.69 473 TYR A C 1
ATOM 3674 O O . TYR A 1 473 ? 36.838 20.155 -48.241 1.00 96.69 473 TYR A O 1
ATOM 3682 N N . LEU A 1 474 ? 37.796 19.556 -46.312 1.00 94.25 474 LEU A N 1
ATOM 3683 C CA . LEU A 1 474 ? 39.036 20.293 -46.529 1.00 94.25 474 LEU A CA 1
ATOM 3684 C C . LEU A 1 474 ? 40.041 19.410 -47.273 1.00 94.25 474 LEU A C 1
ATOM 3686 O O . LEU A 1 474 ? 40.624 18.485 -46.713 1.00 94.25 474 LEU A O 1
ATOM 3690 N N . LYS A 1 475 ? 40.284 19.698 -48.551 1.00 88.25 475 LYS A N 1
ATOM 3691 C CA . LYS A 1 475 ? 41.239 18.928 -49.360 1.00 88.25 475 LYS A CA 1
ATOM 3692 C C . LYS A 1 475 ? 42.663 19.000 -48.786 1.00 88.25 475 LYS A C 1
ATOM 3694 O O . LYS A 1 475 ? 43.176 20.095 -48.568 1.00 88.25 475 LYS A O 1
ATOM 3699 N N . GLY A 1 476 ? 43.316 17.847 -48.615 1.00 85.00 476 GLY A N 1
ATOM 3700 C CA . GLY A 1 476 ? 44.678 17.757 -48.071 1.00 85.00 476 GLY A CA 1
ATOM 3701 C C . GLY A 1 476 ? 44.728 17.797 -46.542 1.00 85.00 476 GLY A C 1
ATOM 3702 O O . GLY A 1 476 ? 45.795 17.996 -45.967 1.00 85.00 476 GLY A O 1
ATOM 3703 N N . SER A 1 477 ? 43.576 17.652 -45.882 1.00 84.19 477 SER A N 1
ATOM 3704 C CA . SER A 1 477 ? 43.456 17.672 -44.420 1.00 84.19 477 SER A CA 1
ATOM 3705 C C . SER A 1 477 ? 43.412 16.282 -43.784 1.00 84.19 477 SER A C 1
ATOM 3707 O O . SER A 1 477 ? 43.307 16.188 -42.561 1.00 84.19 477 SER A O 1
ATOM 3709 N N . GLN A 1 478 ? 43.481 15.220 -44.597 1.00 82.31 478 GLN A N 1
ATOM 3710 C CA . GLN A 1 478 ? 43.404 13.829 -44.147 1.00 82.31 478 GLN A CA 1
ATOM 3711 C C . GLN A 1 478 ? 42.133 13.549 -43.320 1.00 82.31 478 GLN A C 1
ATOM 3713 O O . GLN A 1 478 ? 42.199 13.026 -42.208 1.00 82.31 478 GLN A O 1
ATOM 3718 N N . GLY A 1 479 ? 40.960 13.898 -43.862 1.00 87.12 479 GLY A N 1
ATOM 3719 C CA . GLY A 1 479 ? 39.673 13.582 -43.236 1.00 87.12 479 GLY A CA 1
ATOM 3720 C C . GLY A 1 479 ? 39.118 14.663 -42.308 1.00 87.12 479 GLY A C 1
ATOM 3721 O O . GLY A 1 479 ? 38.474 14.322 -41.315 1.00 87.12 479 GLY A O 1
ATOM 3722 N N . ARG A 1 480 ? 39.365 15.952 -42.588 1.00 94.19 480 ARG A N 1
ATOM 3723 C CA . ARG A 1 480 ? 38.742 17.067 -41.857 1.00 94.19 480 ARG A CA 1
ATOM 3724 C C . ARG A 1 480 ? 37.730 17.838 -42.699 1.00 94.19 480 ARG A C 1
ATOM 3726 O O . ARG A 1 480 ? 37.903 18.022 -43.901 1.00 94.19 480 ARG A O 1
ATOM 3733 N N . MET A 1 481 ? 36.704 18.346 -42.029 1.00 97.31 481 MET A N 1
ATOM 3734 C CA . MET A 1 481 ? 35.719 19.285 -42.554 1.00 97.31 481 MET A CA 1
ATOM 3735 C C . MET A 1 481 ? 35.850 20.649 -41.872 1.00 97.31 481 MET A C 1
ATOM 3737 O O . MET A 1 481 ? 36.389 20.747 -40.768 1.00 97.31 481 MET A O 1
ATOM 3741 N N . HIS A 1 482 ? 35.387 21.709 -42.527 1.00 95.38 482 HIS A N 1
ATOM 3742 C CA . HIS A 1 482 ? 35.279 23.030 -41.908 1.00 95.38 482 HIS A CA 1
ATOM 3743 C C . HIS A 1 482 ? 33.946 23.189 -41.162 1.00 95.38 482 HIS A C 1
ATOM 3745 O O . HIS A 1 482 ? 32.982 22.474 -41.419 1.00 95.38 482 HIS A O 1
ATOM 3751 N N . THR A 1 483 ? 33.915 24.119 -40.206 1.00 95.81 483 THR A N 1
ATOM 3752 C CA . THR A 1 483 ? 32.743 24.444 -39.371 1.00 95.81 483 THR A CA 1
ATOM 3753 C C . THR A 1 483 ? 32.247 25.865 -39.644 1.00 95.81 483 THR A C 1
ATOM 3755 O O . THR A 1 483 ? 31.773 26.554 -38.740 1.00 95.81 483 THR A O 1
ATOM 3758 N N . GLU A 1 484 ? 32.405 26.363 -40.878 1.00 94.38 484 GLU A N 1
ATOM 3759 C CA . GLU A 1 484 ? 32.177 27.780 -41.191 1.00 94.38 484 GLU A CA 1
ATOM 3760 C C . GLU A 1 484 ? 30.756 28.255 -40.862 1.00 94.38 484 GLU A C 1
ATOM 3762 O O . GLU A 1 484 ? 30.608 29.356 -40.328 1.00 94.38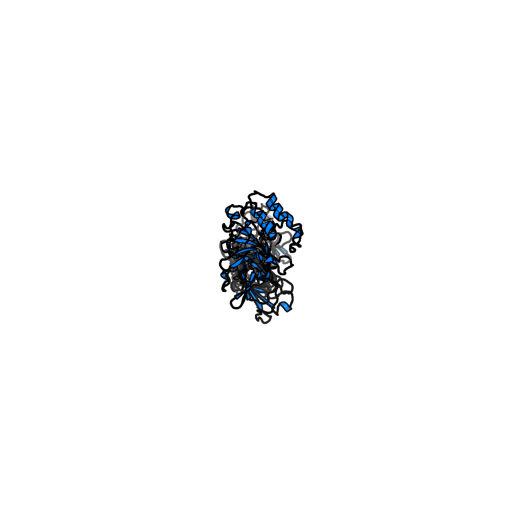 484 GLU A O 1
ATOM 3767 N N . LEU A 1 485 ? 29.730 27.425 -41.080 1.00 94.75 485 LEU A N 1
ATOM 3768 C CA . LEU A 1 485 ? 28.351 27.744 -40.686 1.00 94.75 485 LEU A CA 1
ATOM 3769 C C . LEU A 1 485 ? 28.218 28.016 -39.192 1.00 94.75 485 LEU A C 1
ATOM 3771 O O . LEU A 1 485 ? 27.553 28.969 -38.786 1.00 94.75 485 LEU A O 1
ATOM 3775 N N . ASN A 1 486 ? 28.851 27.188 -38.370 1.00 93.81 486 ASN A N 1
ATOM 3776 C CA . ASN A 1 486 ? 28.766 27.299 -36.926 1.00 93.81 486 ASN A CA 1
ATOM 3777 C C . ASN A 1 486 ? 29.606 28.473 -36.403 1.00 93.81 486 ASN A C 1
ATOM 3779 O O . ASN A 1 486 ? 29.098 29.312 -35.664 1.00 93.81 486 ASN A O 1
ATOM 3783 N N . ASN A 1 487 ? 30.837 28.632 -36.907 1.00 92.81 487 ASN A N 1
ATOM 3784 C CA . ASN A 1 487 ? 31.715 29.768 -36.583 1.00 92.81 487 ASN A CA 1
ATOM 3785 C C . ASN A 1 487 ? 31.078 31.128 -36.924 1.00 92.81 487 ASN A C 1
ATOM 3787 O O . ASN A 1 487 ? 31.408 32.147 -36.318 1.00 92.81 487 ASN A O 1
ATOM 3791 N N . ARG A 1 488 ? 30.171 31.156 -37.907 1.00 92.38 488 ARG A N 1
ATOM 3792 C CA . ARG A 1 488 ? 29.408 32.341 -38.324 1.00 92.38 488 ARG A CA 1
ATOM 3793 C C . ARG A 1 488 ? 28.055 32.488 -37.612 1.00 92.38 488 ARG A C 1
ATOM 3795 O O . ARG A 1 488 ? 27.309 33.412 -37.932 1.00 92.38 488 ARG A O 1
ATOM 3802 N N . GLY A 1 489 ? 27.717 31.593 -36.680 1.00 91.81 489 GLY A N 1
ATOM 3803 C CA . GLY A 1 489 ? 26.438 31.578 -35.962 1.00 91.81 489 GLY A CA 1
ATOM 3804 C C . GLY A 1 489 ? 25.226 31.244 -36.840 1.00 91.81 489 GLY A C 1
ATOM 3805 O O . GLY A 1 489 ? 24.091 31.521 -36.456 1.00 91.81 489 GLY A O 1
ATOM 3806 N N . LEU A 1 490 ? 25.446 30.685 -38.034 1.00 94.25 490 LEU A N 1
ATOM 3807 C CA . LEU A 1 490 ? 24.387 30.339 -38.984 1.00 94.25 490 LEU A CA 1
ATOM 3808 C C . LEU A 1 490 ? 23.730 29.001 -38.646 1.00 94.25 490 LEU A C 1
ATOM 3810 O O . LEU A 1 490 ? 22.540 28.845 -38.887 1.00 94.25 490 LEU A O 1
ATOM 3814 N N . LEU A 1 491 ? 24.460 28.060 -38.037 1.00 92.19 491 LEU A N 1
ATOM 3815 C CA . LEU A 1 491 ? 23.904 26.759 -37.642 1.00 92.19 491 LEU A CA 1
ATOM 3816 C C . LEU A 1 491 ? 22.778 26.896 -36.593 1.00 92.19 491 LEU A C 1
ATOM 3818 O O . LEU A 1 491 ? 21.820 26.128 -36.603 1.00 92.19 491 LEU A O 1
ATOM 3822 N N . ALA A 1 492 ? 22.819 27.945 -35.764 1.00 89.81 492 ALA A N 1
ATOM 3823 C CA . ALA A 1 492 ? 21.748 28.296 -34.826 1.00 89.81 492 ALA A CA 1
ATOM 3824 C C . ALA A 1 492 ? 20.450 28.787 -35.506 1.00 89.81 492 ALA A C 1
ATOM 3826 O O . ALA A 1 492 ? 19.428 28.927 -34.842 1.00 89.81 492 ALA A O 1
ATOM 3827 N N . GLN A 1 493 ? 20.473 29.052 -36.819 1.00 91.06 493 GLN A N 1
ATOM 3828 C CA . GLN A 1 493 ? 19.303 29.446 -37.617 1.00 91.06 493 GLN A CA 1
ATOM 3829 C C . GLN A 1 493 ? 18.594 28.240 -38.255 1.00 91.06 493 GLN A C 1
ATOM 3831 O O . GLN A 1 493 ? 17.728 28.421 -39.112 1.00 91.06 493 GLN A O 1
ATOM 3836 N N . THR A 1 494 ? 18.979 27.015 -37.881 1.00 90.38 494 THR A N 1
ATOM 3837 C CA . THR A 1 494 ? 18.377 25.784 -38.401 1.00 90.38 494 THR A CA 1
ATOM 3838 C C . THR A 1 494 ? 16.871 25.779 -38.156 1.00 90.38 494 THR A C 1
ATOM 3840 O O . THR A 1 494 ? 16.406 25.960 -37.033 1.00 90.38 494 THR A O 1
ATOM 3843 N N . ASN A 1 495 ? 16.100 25.552 -39.220 1.00 90.00 495 ASN A N 1
ATOM 3844 C CA . ASN A 1 495 ? 14.671 25.303 -39.107 1.00 90.00 495 ASN A CA 1
ATOM 3845 C C . ASN A 1 495 ? 14.442 23.816 -38.810 1.00 90.00 495 ASN A C 1
ATOM 3847 O O . ASN A 1 495 ? 14.538 22.985 -39.713 1.00 90.00 495 ASN A O 1
ATOM 3851 N N . TYR A 1 496 ? 14.142 23.494 -37.555 1.00 91.00 496 TYR A N 1
ATOM 3852 C CA . TYR A 1 496 ? 13.940 22.116 -37.105 1.00 91.00 496 TYR A CA 1
ATOM 3853 C C . TYR A 1 496 ? 12.663 21.463 -37.665 1.00 91.00 496 TYR A C 1
ATOM 3855 O O . TYR A 1 496 ? 12.592 20.241 -37.739 1.00 91.00 496 TYR A O 1
ATOM 3863 N N . ASP A 1 497 ? 11.706 22.257 -38.158 1.00 89.38 497 ASP A N 1
ATOM 3864 C CA . ASP A 1 497 ? 10.482 21.760 -38.806 1.00 89.38 497 ASP A CA 1
ATOM 3865 C C . ASP A 1 497 ? 10.685 21.426 -40.299 1.00 89.38 497 ASP A C 1
ATOM 3867 O O . ASP A 1 497 ? 9.753 20.999 -40.991 1.00 89.38 497 ASP A O 1
ATOM 3871 N N . ALA A 1 498 ? 11.897 21.624 -40.828 1.00 86.94 498 ALA A N 1
ATOM 3872 C CA . ALA A 1 498 ? 12.239 21.337 -42.216 1.00 86.94 498 ALA A CA 1
ATOM 3873 C C . ALA A 1 498 ? 12.863 19.943 -42.398 1.00 86.94 498 ALA A C 1
ATOM 3875 O O . ALA A 1 498 ? 13.459 19.360 -41.490 1.00 86.94 498 ALA A O 1
ATOM 3876 N N . TYR A 1 499 ? 12.763 19.416 -43.619 1.00 84.75 499 TYR A N 1
ATOM 3877 C CA . TYR A 1 499 ? 13.437 18.178 -44.005 1.00 84.75 499 TYR A CA 1
ATOM 3878 C C . TYR A 1 499 ? 14.974 18.336 -43.947 1.00 84.75 499 TYR A C 1
ATOM 3880 O O . TYR A 1 499 ? 15.490 19.355 -44.411 1.00 84.75 499 TYR A O 1
ATOM 3888 N N . PRO A 1 500 ? 15.732 17.332 -43.451 1.00 89.69 500 PRO A N 1
ATOM 3889 C CA . PRO A 1 500 ? 15.272 16.015 -42.995 1.00 89.69 500 PRO A CA 1
ATOM 3890 C C . PRO A 1 500 ? 14.921 15.924 -41.502 1.00 89.69 500 PRO A C 1
ATOM 3892 O O . PRO A 1 500 ? 14.463 14.864 -41.086 1.00 89.69 500 PRO A O 1
ATOM 3895 N N . ILE A 1 501 ? 15.150 16.974 -40.704 1.00 92.00 501 ILE A N 1
ATOM 3896 C CA . ILE A 1 501 ? 14.993 16.946 -39.234 1.00 92.00 501 ILE A CA 1
ATOM 3897 C C . ILE A 1 501 ? 13.549 16.630 -38.839 1.00 92.00 501 ILE A C 1
ATOM 3899 O O . ILE A 1 501 ? 13.322 15.822 -37.947 1.00 92.00 501 ILE A O 1
ATOM 3903 N N . ASN A 1 502 ? 12.574 17.151 -39.583 1.00 90.31 502 ASN A N 1
ATOM 3904 C CA . ASN A 1 502 ? 11.152 16.895 -39.352 1.00 90.31 502 ASN A CA 1
ATOM 3905 C C . ASN A 1 502 ? 10.706 15.422 -39.468 1.00 90.31 502 ASN A C 1
ATOM 3907 O O . ASN A 1 502 ? 9.560 15.110 -39.143 1.00 90.31 502 ASN A O 1
ATOM 3911 N N . LEU A 1 503 ? 11.568 14.520 -39.951 1.00 90.31 503 LEU A N 1
ATOM 3912 C CA . LEU A 1 503 ? 11.311 13.078 -39.930 1.00 90.31 503 LEU A CA 1
ATOM 3913 C C . LEU A 1 503 ? 11.443 12.493 -38.521 1.00 90.31 503 LEU A C 1
ATOM 3915 O O . LEU A 1 503 ? 10.765 11.522 -38.193 1.00 90.31 503 LEU A O 1
ATOM 3919 N N . ASP A 1 504 ? 12.299 13.083 -37.690 1.00 91.88 504 ASP A N 1
ATOM 3920 C CA . ASP A 1 504 ? 12.466 12.706 -36.296 1.00 91.88 504 ASP A CA 1
ATOM 3921 C C . ASP A 1 504 ? 11.395 13.381 -35.439 1.00 91.88 504 ASP A C 1
ATOM 3923 O O . ASP A 1 504 ? 11.606 14.411 -34.810 1.00 91.88 504 ASP A O 1
ATOM 3927 N N . THR A 1 505 ? 10.200 12.790 -35.422 1.00 88.00 505 THR A N 1
ATOM 3928 C CA . THR A 1 505 ? 9.045 13.337 -34.691 1.00 88.00 505 THR A CA 1
ATOM 3929 C C . THR A 1 505 ? 9.224 13.346 -33.170 1.00 88.00 505 THR A C 1
ATOM 3931 O O . THR A 1 505 ? 8.369 13.885 -32.471 1.00 88.00 505 THR A O 1
ATOM 3934 N N . LYS A 1 506 ? 10.274 12.695 -32.651 1.00 85.25 506 LYS A N 1
ATOM 3935 C CA . LYS A 1 506 ? 10.621 12.660 -31.222 1.00 85.25 506 LYS A CA 1
ATOM 3936 C C . LYS A 1 506 ? 11.738 13.646 -30.872 1.00 85.25 506 LYS A C 1
ATOM 3938 O O . LYS A 1 506 ? 12.047 13.806 -29.695 1.00 85.25 506 LYS A O 1
ATOM 3943 N N . PHE A 1 507 ? 12.333 14.304 -31.867 1.00 86.88 507 PHE A N 1
ATOM 3944 C CA . PHE A 1 507 ? 13.334 15.334 -31.651 1.00 86.88 507 PHE A CA 1
ATOM 3945 C C . PHE A 1 507 ? 12.713 16.548 -30.953 1.00 86.88 507 PHE A C 1
ATOM 3947 O O . PHE A 1 507 ? 11.767 17.153 -31.457 1.00 86.88 507 PHE A O 1
ATOM 3954 N N . ASP A 1 508 ? 13.274 16.918 -29.803 1.00 84.94 508 ASP A N 1
ATOM 3955 C CA . ASP A 1 508 ? 12.901 18.118 -29.059 1.00 84.94 508 ASP A CA 1
ATOM 3956 C C . ASP A 1 508 ? 14.034 19.160 -29.142 1.00 84.94 508 ASP A C 1
ATOM 3958 O O . ASP A 1 508 ? 15.052 19.030 -28.450 1.00 84.94 508 ASP A O 1
ATOM 3962 N N 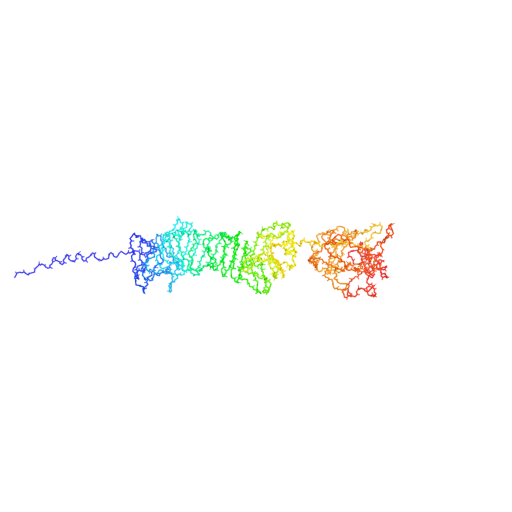. PRO A 1 509 ? 13.878 20.225 -29.955 1.00 83.38 509 PRO A N 1
ATOM 3963 C CA . PRO A 1 509 ? 14.881 21.279 -30.074 1.00 83.38 509 PRO A CA 1
ATOM 3964 C C . PRO A 1 509 ? 15.150 22.029 -28.764 1.00 83.38 509 PRO A C 1
ATOM 3966 O O . PRO A 1 509 ? 16.201 22.658 -28.634 1.00 83.38 509 PRO A O 1
ATOM 3969 N N . THR A 1 510 ? 14.229 21.989 -27.791 1.00 81.75 510 THR A N 1
ATOM 3970 C CA . THR A 1 510 ? 14.402 22.681 -26.502 1.00 81.75 510 THR A CA 1
ATOM 3971 C C . THR A 1 510 ? 15.520 22.075 -25.652 1.00 81.75 510 THR A C 1
ATOM 3973 O O . THR A 1 510 ? 16.047 22.746 -24.763 1.00 81.75 510 THR A O 1
ATOM 3976 N N . LEU A 1 511 ? 15.942 20.845 -25.966 1.00 75.56 511 LEU A N 1
ATOM 3977 C CA . LEU A 1 511 ? 17.064 20.165 -25.321 1.00 75.56 511 LEU A CA 1
ATOM 3978 C C . LEU A 1 511 ? 18.437 20.675 -25.793 1.00 75.56 511 LEU A C 1
ATOM 3980 O O . LEU A 1 511 ? 19.450 20.406 -25.139 1.00 75.56 511 LEU A O 1
ATOM 3984 N N . ILE A 1 512 ? 18.500 21.432 -26.895 1.00 81.06 512 ILE A N 1
ATOM 3985 C CA . ILE A 1 512 ? 19.744 22.040 -27.381 1.00 81.06 512 ILE A CA 1
ATOM 3986 C C . ILE A 1 512 ? 20.025 23.305 -26.566 1.00 81.06 512 ILE A C 1
ATOM 3988 O O . ILE A 1 512 ? 19.551 24.397 -26.872 1.00 81.06 512 ILE A O 1
ATOM 3992 N N . THR A 1 513 ? 20.831 23.161 -25.515 1.00 73.12 513 THR A N 1
ATOM 3993 C CA . THR A 1 513 ? 21.268 24.294 -24.682 1.00 73.12 513 THR A CA 1
ATOM 3994 C C . THR A 1 513 ? 22.429 25.070 -25.311 1.00 73.12 513 THR A C 1
ATOM 3996 O O . THR A 1 513 ? 22.515 26.287 -25.150 1.00 73.12 513 THR A O 1
ATOM 3999 N N . GLN A 1 514 ? 23.296 24.385 -26.066 1.00 83.12 514 GLN A N 1
ATOM 4000 C CA . GLN A 1 514 ? 24.379 24.970 -26.856 1.00 83.12 514 GLN A CA 1
ATOM 4001 C C . GLN A 1 514 ? 24.748 24.033 -28.016 1.00 83.12 514 GLN A C 1
ATOM 4003 O O . GLN A 1 514 ? 24.958 22.840 -27.810 1.00 83.12 514 GLN A O 1
ATOM 4008 N N . ILE A 1 515 ? 24.875 24.576 -29.230 1.00 86.50 515 ILE A N 1
ATOM 4009 C CA . ILE A 1 515 ? 25.459 23.842 -30.361 1.00 86.50 515 ILE A CA 1
ATOM 4010 C C . ILE A 1 515 ? 26.980 23.777 -30.139 1.00 86.50 515 ILE A C 1
ATOM 4012 O O . ILE A 1 515 ? 27.588 24.834 -29.955 1.00 86.50 515 ILE A O 1
ATOM 4016 N N . PRO A 1 516 ? 27.617 22.589 -30.142 1.00 87.25 516 PRO A N 1
ATOM 4017 C CA . PRO A 1 516 ? 29.061 22.480 -29.938 1.00 87.25 516 PRO A CA 1
ATOM 4018 C C . PRO A 1 516 ? 29.829 23.288 -30.986 1.00 87.25 516 PRO A C 1
ATOM 4020 O O . PRO A 1 516 ? 29.514 23.166 -32.163 1.00 87.25 516 PRO A O 1
ATOM 4023 N N . ASP A 1 517 ? 30.871 24.038 -30.612 1.00 84.06 517 ASP A N 1
ATOM 4024 C CA . ASP A 1 517 ? 31.668 24.859 -31.553 1.00 84.06 517 ASP A CA 1
ATOM 4025 C C . ASP A 1 517 ? 32.279 24.038 -32.708 1.00 84.06 517 ASP A C 1
ATOM 4027 O O . ASP A 1 517 ? 32.576 24.550 -33.789 1.00 84.06 517 ASP A O 1
ATOM 4031 N N . SER A 1 518 ? 32.452 22.733 -32.498 1.00 88.25 518 SER A N 1
ATOM 4032 C CA . SER A 1 518 ? 32.943 21.796 -33.501 1.00 88.25 518 SER A CA 1
ATOM 4033 C C . SER A 1 518 ? 31.860 21.261 -34.446 1.00 88.25 518 SER A C 1
ATOM 4035 O O . SER A 1 518 ? 32.202 20.560 -35.390 1.00 88.25 518 SER A O 1
ATOM 4037 N N . ALA A 1 519 ? 30.575 21.565 -34.262 1.00 93.62 519 ALA A N 1
ATOM 4038 C CA . ALA A 1 519 ? 29.531 21.057 -35.149 1.00 93.62 519 ALA A CA 1
ATOM 4039 C C . ALA A 1 519 ? 29.690 21.598 -36.584 1.00 93.62 519 ALA A C 1
ATOM 4041 O O . ALA A 1 519 ? 29.863 22.800 -36.803 1.00 93.62 519 ALA A O 1
ATOM 4042 N N . VAL A 1 520 ? 29.635 20.688 -37.557 1.00 95.94 520 VAL A N 1
ATOM 4043 C CA . VAL A 1 520 ? 29.663 20.971 -38.998 1.00 95.94 520 VAL A CA 1
ATOM 4044 C C . VAL A 1 520 ? 28.243 21.241 -39.501 1.00 95.94 520 VAL A C 1
ATOM 4046 O O . VAL A 1 520 ? 28.003 22.279 -40.113 1.00 95.94 520 VAL A O 1
ATOM 4049 N N . ASP A 1 521 ? 27.307 20.327 -39.218 1.00 95.25 521 ASP A N 1
ATOM 4050 C CA . ASP A 1 521 ? 25.870 20.445 -39.517 1.00 95.25 521 ASP A CA 1
ATOM 4051 C C . ASP A 1 521 ? 25.063 19.374 -38.749 1.00 95.25 521 ASP A C 1
ATOM 4053 O O . ASP A 1 521 ? 25.641 18.543 -38.035 1.00 95.25 521 ASP A O 1
ATOM 4057 N N . PHE A 1 522 ? 23.740 19.370 -38.924 1.00 94.44 522 PHE A N 1
ATOM 4058 C CA . PHE A 1 522 ? 22.831 18.316 -38.467 1.00 94.44 522 PHE A CA 1
ATOM 4059 C C . PHE A 1 522 ? 22.686 17.192 -39.503 1.00 94.44 522 PHE A C 1
ATOM 4061 O O . PHE A 1 522 ? 22.575 17.428 -40.707 1.00 94.44 522 PHE A O 1
ATOM 4068 N N . VAL A 1 523 ? 22.611 15.952 -39.024 1.00 95.69 523 VAL A N 1
ATOM 4069 C CA . VAL A 1 523 ? 22.372 14.744 -39.826 1.00 95.69 523 VAL A CA 1
ATOM 4070 C C . VAL A 1 523 ? 21.207 13.974 -39.213 1.00 95.69 523 VAL A C 1
ATOM 4072 O O . VAL A 1 523 ? 21.075 13.914 -37.994 1.00 95.69 523 VAL A O 1
ATOM 4075 N N . VAL A 1 524 ? 20.373 13.356 -40.050 1.00 95.62 524 VAL A N 1
ATOM 4076 C CA . VAL A 1 524 ? 19.298 12.468 -39.588 1.00 95.62 524 VAL A CA 1
ATOM 4077 C C . VAL A 1 524 ? 19.621 11.036 -39.973 1.00 95.62 524 VAL A C 1
ATOM 4079 O O . VAL A 1 524 ? 19.844 10.722 -41.147 1.00 95.62 524 VAL A O 1
ATOM 4082 N N . LEU A 1 525 ? 19.637 10.176 -38.961 1.00 96.12 525 LEU A N 1
ATOM 4083 C CA . LEU A 1 525 ? 19.745 8.734 -39.090 1.00 96.12 525 LEU A CA 1
ATOM 4084 C C . LEU A 1 525 ? 18.345 8.143 -39.183 1.00 96.12 525 LEU A C 1
ATOM 4086 O O . LEU A 1 525 ? 17.492 8.418 -38.346 1.00 96.12 525 LEU A O 1
ATOM 4090 N N . GLU A 1 526 ? 18.109 7.313 -40.187 1.00 94.56 526 GLU A N 1
ATOM 4091 C CA . GLU A 1 526 ? 16.858 6.581 -40.358 1.00 94.56 526 GLU A CA 1
ATOM 4092 C C . GLU A 1 526 ? 17.124 5.076 -40.269 1.00 94.56 526 GLU A C 1
ATOM 4094 O O . GLU A 1 526 ? 17.977 4.541 -40.982 1.00 94.56 526 GLU A O 1
ATOM 4099 N N . PHE A 1 527 ? 16.374 4.395 -39.402 1.00 94.50 527 PHE A N 1
ATOM 4100 C CA . PHE A 1 527 ? 16.542 2.977 -39.096 1.00 94.50 527 PHE A CA 1
ATOM 4101 C C . PHE A 1 527 ? 15.404 2.179 -39.724 1.00 94.50 527 PHE A C 1
ATOM 4103 O O . PHE A 1 527 ? 14.247 2.372 -39.361 1.00 94.50 527 PHE A O 1
ATOM 4110 N N . ARG A 1 528 ? 15.704 1.257 -40.646 1.00 93.31 528 ARG A N 1
ATOM 4111 C CA . ARG A 1 528 ? 14.695 0.396 -41.294 1.00 93.31 528 ARG A CA 1
ATOM 4112 C C . ARG A 1 528 ? 14.964 -1.077 -41.019 1.00 93.31 528 ARG A C 1
ATOM 4114 O O . ARG A 1 528 ? 16.084 -1.531 -41.241 1.00 93.31 528 ARG A O 1
ATOM 4121 N N . LYS A 1 529 ? 13.953 -1.849 -40.605 1.00 90.25 529 LYS A N 1
ATOM 4122 C CA . LYS A 1 529 ? 14.089 -3.314 -40.435 1.00 90.25 529 LYS A CA 1
ATOM 4123 C C . LYS A 1 529 ? 14.279 -4.025 -41.780 1.00 90.25 529 LYS A C 1
ATOM 4125 O O . LYS A 1 529 ? 15.069 -4.959 -41.865 1.00 90.25 529 LYS A O 1
ATOM 4130 N N . GLN A 1 530 ? 13.607 -3.556 -42.834 1.00 89.44 530 GLN A N 1
ATOM 4131 C CA . GLN A 1 530 ? 13.800 -4.019 -44.211 1.00 89.44 530 GLN A CA 1
ATOM 4132 C C . GLN A 1 530 ? 14.095 -2.853 -45.150 1.00 89.44 530 GLN A C 1
ATOM 4134 O O . GLN A 1 530 ? 13.618 -1.735 -44.966 1.00 89.44 530 GLN A O 1
ATOM 4139 N N . ARG A 1 531 ? 14.830 -3.134 -46.228 1.00 86.62 531 ARG A N 1
ATOM 4140 C CA . ARG A 1 531 ? 15.294 -2.135 -47.200 1.00 86.62 531 ARG A CA 1
ATOM 4141 C C . ARG A 1 531 ? 14.209 -1.168 -47.713 1.00 86.62 531 ARG A C 1
ATOM 4143 O O . ARG A 1 531 ? 14.466 0.034 -47.852 1.00 86.62 531 ARG A O 1
ATOM 4150 N N . ASN A 1 532 ? 13.022 -1.695 -48.014 1.00 86.12 532 ASN A N 1
ATOM 4151 C CA . ASN A 1 532 ? 11.911 -0.965 -48.642 1.00 86.12 532 ASN A CA 1
ATOM 4152 C C . ASN A 1 532 ? 10.740 -0.682 -47.687 1.00 86.12 532 ASN A C 1
ATOM 4154 O O . ASN A 1 532 ? 9.700 -0.201 -48.132 1.00 86.12 532 ASN A O 1
ATOM 4158 N N . GLU A 1 533 ? 10.889 -0.986 -46.399 1.00 85.69 533 GLU A N 1
ATOM 4159 C CA . GLU A 1 533 ? 9.887 -0.650 -45.389 1.00 85.69 533 GLU A CA 1
ATOM 4160 C C . GLU A 1 533 ? 10.024 0.804 -44.925 1.00 85.69 533 GLU A C 1
ATOM 4162 O O . GLU A 1 533 ? 11.029 1.478 -45.180 1.00 85.69 533 GLU A O 1
ATOM 4167 N N . GLN A 1 534 ? 8.984 1.288 -44.241 1.00 86.31 534 GLN A N 1
ATOM 4168 C CA . GLN A 1 534 ? 9.058 2.542 -43.500 1.00 86.31 534 GLN A CA 1
ATOM 4169 C C . GLN A 1 534 ? 10.107 2.440 -42.386 1.00 86.31 534 GLN A C 1
ATOM 4171 O O . GLN A 1 534 ? 10.430 1.348 -41.909 1.00 86.31 534 GLN A O 1
ATOM 4176 N N . ALA A 1 535 ? 10.646 3.587 -41.978 1.00 89.56 535 ALA A N 1
ATOM 4177 C CA . ALA A 1 535 ? 11.551 3.642 -40.844 1.00 89.56 535 ALA A CA 1
ATOM 4178 C C . ALA A 1 535 ? 10.854 3.145 -39.575 1.00 89.56 535 ALA A C 1
ATOM 4180 O O . ALA A 1 535 ? 9.715 3.513 -39.295 1.00 89.56 535 ALA A O 1
ATOM 4181 N N . SER A 1 536 ? 11.561 2.334 -38.798 1.00 89.44 536 SER A N 1
ATOM 4182 C CA . SER A 1 536 ? 11.166 1.976 -37.440 1.00 89.44 536 SER A CA 1
ATOM 4183 C C . SER A 1 536 ? 11.286 3.177 -36.511 1.00 89.44 536 SER A C 1
ATOM 4185 O O . SER A 1 536 ? 10.405 3.401 -35.690 1.00 89.44 536 SER A O 1
ATOM 4187 N N . PHE A 1 537 ? 12.361 3.952 -36.664 1.00 91.88 537 PHE A N 1
ATOM 4188 C CA . PHE A 1 537 ? 12.557 5.225 -35.984 1.00 91.88 537 PHE A CA 1
ATOM 4189 C C . PHE A 1 537 ? 13.625 6.072 -36.689 1.00 91.88 537 PHE A C 1
ATOM 4191 O O . PHE A 1 537 ? 14.338 5.600 -37.584 1.00 91.88 537 PHE A O 1
ATOM 4198 N N . TYR A 1 538 ? 13.723 7.328 -36.265 1.00 93.69 538 TYR A N 1
ATOM 4199 C CA . TYR A 1 538 ? 14.699 8.310 -36.721 1.00 93.69 538 TYR A CA 1
ATOM 4200 C C . TYR A 1 538 ? 15.505 8.816 -35.524 1.00 93.69 538 TYR A C 1
ATOM 4202 O O . TYR A 1 538 ? 15.040 8.718 -34.391 1.00 93.69 538 TYR A O 1
ATOM 4210 N N . LYS A 1 539 ? 16.712 9.327 -35.771 1.00 92.94 539 LYS A N 1
ATOM 4211 C CA . LYS A 1 539 ? 17.517 10.000 -34.749 1.00 92.94 539 LYS A CA 1
ATOM 4212 C C . LYS A 1 539 ? 18.336 11.133 -35.356 1.00 92.94 539 LYS A C 1
ATOM 4214 O O . LYS A 1 539 ? 19.149 10.903 -36.256 1.00 92.94 539 LYS A O 1
ATOM 4219 N N . THR A 1 540 ? 18.129 12.344 -34.863 1.00 94.44 540 THR A N 1
ATOM 4220 C CA . THR A 1 540 ? 18.896 13.537 -35.245 1.00 94.44 540 THR A CA 1
ATOM 4221 C C . THR A 1 540 ? 20.210 13.596 -34.466 1.00 94.44 540 THR A C 1
ATOM 4223 O O . THR A 1 540 ? 20.231 13.332 -33.268 1.00 94.44 540 THR A O 1
ATOM 4226 N N . VAL A 1 541 ? 21.319 13.906 -35.144 1.00 94.75 541 VAL A N 1
ATOM 4227 C CA . VAL A 1 541 ? 22.688 13.909 -34.591 1.00 94.75 541 VAL A CA 1
ATOM 4228 C C . VAL A 1 541 ? 23.516 15.067 -35.162 1.00 94.75 541 VAL A C 1
ATOM 4230 O O . VAL A 1 541 ? 23.189 15.618 -36.217 1.00 94.75 541 VAL A O 1
ATOM 4233 N N . TYR A 1 542 ? 24.618 15.420 -34.499 1.00 94.81 542 TYR A N 1
ATOM 4234 C CA . TYR A 1 542 ? 25.611 16.361 -35.024 1.00 94.81 542 TYR A CA 1
ATOM 4235 C C . TYR A 1 542 ? 26.681 15.654 -35.851 1.00 94.81 542 TYR A C 1
ATOM 4237 O O . TYR A 1 542 ? 27.139 14.565 -35.505 1.00 94.81 542 TYR A O 1
ATOM 4245 N N . LEU A 1 543 ? 27.158 16.324 -36.899 1.00 96.25 543 LEU A N 1
ATOM 4246 C CA . LEU A 1 543 ? 28.377 15.947 -37.605 1.00 96.25 543 LEU A CA 1
ATOM 4247 C C . LEU A 1 543 ? 29.583 16.711 -37.045 1.00 96.25 543 LEU A C 1
ATOM 4249 O O . LEU A 1 543 ? 29.587 17.939 -37.011 1.00 96.25 543 LEU A O 1
ATOM 4253 N N . HIS A 1 544 ? 30.625 15.988 -36.646 1.00 95.25 544 HIS A N 1
ATOM 4254 C CA . HIS A 1 544 ? 31.880 16.542 -36.141 1.00 95.25 544 HIS A CA 1
ATOM 4255 C C . HIS A 1 544 ? 32.921 16.711 -37.276 1.00 95.25 544 HIS A C 1
ATOM 4257 O O . HIS A 1 544 ? 32.841 16.012 -38.292 1.00 95.25 544 HIS A O 1
ATOM 4263 N N . PRO A 1 545 ? 33.952 17.578 -37.151 1.00 95.31 545 PRO A N 1
ATOM 4264 C CA . PRO A 1 545 ? 34.860 17.904 -38.249 1.00 95.31 545 PRO A CA 1
ATOM 4265 C C . PRO A 1 545 ? 35.774 16.755 -38.655 1.00 95.31 545 PRO A C 1
ATOM 4267 O O . PRO A 1 545 ? 36.329 16.791 -39.740 1.00 95.31 545 PRO A O 1
ATOM 4270 N N . ASP A 1 546 ? 35.971 15.746 -37.806 1.00 94.50 546 ASP A N 1
ATOM 4271 C CA . ASP A 1 546 ? 36.688 14.508 -38.157 1.00 94.50 546 ASP A CA 1
ATOM 4272 C C . ASP A 1 546 ? 35.781 13.444 -38.810 1.00 94.50 546 ASP A C 1
ATOM 4274 O O . ASP A 1 546 ? 36.212 12.314 -39.061 1.00 94.50 546 ASP A O 1
ATOM 4278 N N . GLY A 1 547 ? 34.524 13.805 -39.071 1.00 94.44 547 GLY A N 1
ATOM 4279 C CA . GLY A 1 547 ? 33.503 12.973 -39.683 1.00 94.44 547 GLY A CA 1
ATOM 4280 C C . GLY A 1 547 ? 32.694 12.126 -38.708 1.00 94.44 547 GLY A C 1
ATOM 4281 O O . GLY A 1 547 ? 31.758 11.466 -39.147 1.00 94.44 547 GLY A O 1
ATOM 4282 N N . ARG A 1 548 ? 33.015 12.091 -37.408 1.00 95.19 548 ARG A N 1
ATOM 4283 C CA . ARG A 1 548 ? 32.212 11.318 -36.444 1.00 95.19 548 ARG A CA 1
ATOM 4284 C C . ARG A 1 548 ? 30.832 11.945 -36.248 1.00 95.19 548 ARG A C 1
ATOM 4286 O O . ARG A 1 548 ? 30.685 13.163 -36.304 1.00 95.19 548 ARG A O 1
ATOM 4293 N N . LEU A 1 549 ? 29.840 11.099 -35.995 1.00 95.00 549 LEU A N 1
ATOM 4294 C CA . LEU A 1 549 ? 28.489 11.523 -35.636 1.00 95.00 549 LEU A CA 1
ATOM 4295 C C . LEU A 1 549 ? 28.312 11.490 -34.119 1.00 95.00 549 LEU A C 1
ATOM 4297 O O . LEU A 1 549 ? 28.638 10.483 -33.490 1.00 95.00 549 LEU A O 1
ATOM 4301 N N . PHE A 1 550 ? 27.858 12.603 -33.547 1.00 91.44 550 PHE A N 1
ATOM 4302 C CA . PHE A 1 550 ? 27.720 12.825 -32.105 1.00 91.44 550 PHE A CA 1
ATOM 4303 C C . PHE A 1 550 ? 26.251 13.013 -31.743 1.00 91.44 550 PHE A C 1
ATOM 4305 O O . PHE A 1 550 ? 25.471 13.542 -32.534 1.00 91.44 550 PHE A O 1
ATOM 4312 N N . ASP A 1 551 ? 25.884 12.610 -30.533 1.00 87.31 551 ASP A N 1
ATOM 4313 C CA . ASP A 1 551 ? 24.548 12.866 -30.008 1.00 87.31 551 ASP A CA 1
ATOM 4314 C C . ASP A 1 551 ? 24.281 14.382 -29.892 1.00 87.31 551 ASP A C 1
ATOM 4316 O O . ASP A 1 551 ? 25.212 15.183 -29.750 1.00 87.31 551 ASP A O 1
ATOM 4320 N N . ILE A 1 552 ? 23.012 14.793 -29.947 1.00 84.00 552 ILE A N 1
ATOM 4321 C CA . ILE A 1 552 ? 22.607 16.204 -29.828 1.00 84.00 552 ILE A CA 1
ATOM 4322 C C . ILE A 1 552 ? 22.945 16.812 -28.461 1.00 84.00 552 ILE A C 1
ATOM 4324 O O . ILE A 1 552 ? 23.005 18.034 -28.328 1.00 84.00 552 ILE A O 1
ATOM 4328 N N . HIS A 1 553 ? 23.222 15.982 -27.455 1.00 75.75 553 HIS A N 1
ATOM 4329 C CA . HIS A 1 553 ? 23.740 16.422 -26.160 1.00 75.75 553 HIS A CA 1
ATOM 4330 C C . HIS A 1 553 ? 25.256 16.698 -26.168 1.00 75.75 553 HIS A C 1
ATOM 4332 O O . HIS A 1 553 ? 25.818 17.098 -25.151 1.00 75.75 553 HIS A O 1
ATOM 4338 N N . GLY A 1 554 ? 25.928 16.527 -27.314 1.00 66.31 554 GLY A N 1
ATOM 4339 C CA . GLY A 1 554 ? 27.368 16.751 -27.475 1.00 66.31 554 GLY A CA 1
ATOM 4340 C C . GLY A 1 554 ? 28.231 15.540 -27.113 1.00 66.31 554 GLY A C 1
ATOM 4341 O O . GLY A 1 554 ? 29.460 15.622 -27.177 1.00 66.31 554 GLY A O 1
ATOM 4342 N N . ASP A 1 555 ? 27.610 14.410 -26.772 1.00 75.94 555 ASP A N 1
ATOM 4343 C CA . ASP A 1 555 ? 28.310 13.169 -26.471 1.00 75.94 555 ASP A CA 1
ATOM 4344 C C . ASP A 1 555 ? 28.870 12.517 -27.739 1.00 75.94 555 ASP A C 1
ATOM 4346 O O . ASP A 1 555 ? 28.200 12.364 -28.760 1.00 75.94 555 ASP A O 1
ATOM 4350 N N . SER A 1 556 ? 30.115 12.045 -27.650 1.00 73.75 556 SER A N 1
ATOM 4351 C CA . SER A 1 556 ? 30.804 11.369 -28.765 1.00 73.75 556 SER A CA 1
ATOM 4352 C C . SER A 1 556 ? 30.208 10.013 -29.176 1.00 73.75 556 SER A C 1
ATOM 4354 O O . SER A 1 556 ? 30.664 9.410 -30.148 1.00 73.75 556 SER A O 1
ATOM 4356 N N . ASN A 1 557 ? 29.218 9.530 -28.423 1.00 78.56 557 ASN A N 1
ATOM 4357 C CA . ASN A 1 557 ? 28.545 8.252 -28.600 1.00 78.56 557 ASN A CA 1
ATOM 4358 C C . ASN A 1 557 ? 27.055 8.511 -28.833 1.00 78.56 557 ASN A C 1
ATOM 4360 O O . ASN A 1 557 ? 26.410 9.122 -27.986 1.00 78.56 557 ASN A O 1
ATOM 4364 N N . ILE A 1 558 ? 26.495 7.996 -29.928 1.00 88.75 558 ILE A N 1
ATOM 4365 C CA . ILE A 1 558 ? 25.053 8.088 -30.179 1.00 88.75 558 ILE A CA 1
ATOM 4366 C C . ILE A 1 558 ? 24.369 6.993 -29.368 1.00 88.75 558 ILE A C 1
ATOM 4368 O O . ILE A 1 558 ? 24.468 5.811 -29.709 1.00 88.75 558 ILE A O 1
ATOM 4372 N N . ARG A 1 559 ? 23.691 7.371 -28.284 1.00 85.12 559 ARG A N 1
ATOM 4373 C CA . ARG A 1 559 ? 22.960 6.423 -27.440 1.00 85.12 559 ARG A CA 1
ATOM 4374 C C . ARG A 1 559 ? 21.588 6.156 -28.048 1.00 85.12 559 ARG A C 1
ATOM 4376 O O . ARG A 1 559 ? 20.817 7.087 -28.240 1.00 85.12 559 ARG A O 1
ATOM 4383 N N . ILE A 1 560 ? 21.278 4.896 -28.333 1.00 83.56 560 ILE A N 1
ATOM 4384 C CA . ILE A 1 560 ? 19.953 4.465 -28.781 1.00 83.56 560 ILE A CA 1
ATOM 4385 C C . ILE A 1 560 ? 19.229 3.836 -27.589 1.00 83.56 560 ILE A C 1
ATOM 4387 O O . ILE A 1 560 ? 19.742 2.905 -26.964 1.00 83.56 560 ILE A O 1
ATOM 4391 N N . THR A 1 561 ? 18.057 4.363 -27.258 1.00 75.56 561 THR A N 1
ATOM 4392 C CA . THR A 1 561 ? 17.225 3.934 -26.128 1.00 75.56 561 THR A CA 1
ATOM 4393 C C . THR A 1 561 ? 15.872 3.420 -26.616 1.00 75.56 561 THR A C 1
ATOM 4395 O O . THR A 1 561 ? 15.485 3.603 -27.773 1.00 75.56 561 THR A O 1
ATOM 4398 N N . ARG A 1 562 ? 15.101 2.792 -25.720 1.00 70.06 562 ARG A N 1
ATOM 4399 C CA . ARG A 1 562 ? 13.721 2.377 -26.016 1.00 70.06 562 ARG A CA 1
ATOM 4400 C C . ARG A 1 562 ? 12.844 3.557 -26.447 1.00 70.06 562 ARG A C 1
ATOM 4402 O O . ARG A 1 562 ? 11.981 3.379 -27.302 1.00 70.06 562 ARG A O 1
ATOM 4409 N N . GLN A 1 563 ? 13.105 4.758 -25.921 1.00 70.00 563 GLN A N 1
ATOM 4410 C CA . GLN A 1 563 ? 12.392 5.970 -26.331 1.00 70.00 563 GLN A CA 1
ATOM 4411 C C . GLN A 1 563 ? 12.597 6.279 -27.812 1.00 70.00 563 GLN A C 1
ATOM 4413 O O . GLN A 1 563 ? 11.661 6.754 -28.447 1.00 70.00 563 GLN A O 1
ATOM 4418 N N . ASP A 1 564 ? 13.755 5.953 -28.395 1.00 76.50 564 ASP A N 1
ATOM 4419 C CA . ASP A 1 564 ? 13.964 6.105 -29.837 1.00 76.50 564 ASP A CA 1
ATOM 4420 C C . ASP A 1 564 ? 13.055 5.132 -30.615 1.00 76.50 564 ASP A C 1
ATOM 4422 O O . ASP A 1 564 ? 12.414 5.522 -31.589 1.00 76.50 564 ASP A O 1
ATOM 4426 N N . GLY A 1 565 ? 12.859 3.912 -30.106 1.00 72.62 565 GLY A N 1
ATOM 4427 C CA . GLY A 1 565 ? 12.017 2.870 -30.711 1.00 72.62 565 GLY A CA 1
ATOM 4428 C C . GLY A 1 565 ? 12.761 1.562 -30.991 1.00 72.62 565 GLY A C 1
ATOM 4429 O O . GLY A 1 565 ? 12.355 0.806 -31.874 1.00 72.62 565 GLY A O 1
ATOM 4430 N N . ILE A 1 566 ? 13.871 1.312 -30.286 1.00 75.44 566 ILE A N 1
ATOM 4431 C CA . ILE A 1 566 ? 14.623 0.056 -30.372 1.00 75.44 566 ILE A CA 1
ATOM 4432 C C . ILE A 1 566 ? 14.122 -0.961 -29.338 1.00 75.44 566 ILE A C 1
ATOM 4434 O O . ILE A 1 566 ? 13.806 -0.610 -28.201 1.00 75.44 566 ILE A O 1
ATOM 4438 N N . ASP A 1 567 ? 14.101 -2.232 -29.735 1.00 66.19 567 ASP A N 1
ATOM 4439 C CA . ASP A 1 567 ? 13.842 -3.358 -28.837 1.00 66.19 567 ASP A CA 1
ATOM 4440 C C . ASP A 1 567 ? 14.973 -3.484 -27.793 1.00 66.19 567 ASP A C 1
ATOM 4442 O O . ASP A 1 567 ? 16.133 -3.181 -28.088 1.00 66.19 567 ASP A O 1
ATOM 4446 N N . SER A 1 568 ? 14.665 -3.985 -26.591 1.00 57.47 568 SER A N 1
ATOM 4447 C CA . SER A 1 568 ? 15.592 -4.065 -25.440 1.00 57.47 568 SER A CA 1
ATOM 4448 C C . SER A 1 568 ? 16.884 -4.859 -25.697 1.00 57.47 568 SER A C 1
ATOM 4450 O O . SER A 1 568 ? 17.866 -4.690 -24.981 1.00 57.47 568 SER A O 1
ATOM 4452 N N . GLY A 1 569 ? 16.919 -5.692 -26.742 1.00 64.81 569 GLY A N 1
ATOM 4453 C CA . GLY A 1 569 ? 18.097 -6.460 -27.154 1.00 64.81 569 GLY A CA 1
ATOM 4454 C C . GLY A 1 569 ? 18.895 -5.877 -28.325 1.00 64.81 569 GLY A C 1
ATOM 4455 O O . GLY A 1 569 ? 19.929 -6.443 -28.665 1.00 64.81 569 GLY A O 1
ATOM 4456 N N . GLY A 1 570 ? 18.449 -4.790 -28.960 1.00 77.81 570 GLY A N 1
ATOM 4457 C CA . GLY A 1 570 ? 18.993 -4.312 -30.236 1.00 77.81 570 GLY A CA 1
ATOM 4458 C C . GLY A 1 570 ? 18.383 -4.997 -31.463 1.00 77.81 570 GLY A C 1
ATOM 4459 O O . GLY A 1 570 ? 17.389 -5.716 -31.372 1.00 77.81 570 GLY A O 1
ATOM 4460 N N . GLY A 1 571 ? 18.939 -4.749 -32.650 1.00 86.00 571 GLY A N 1
ATOM 4461 C CA . GLY A 1 571 ? 18.408 -5.314 -33.891 1.00 86.00 571 GLY A CA 1
ATOM 4462 C C . GLY A 1 571 ? 19.251 -5.050 -35.135 1.00 86.00 571 GLY A C 1
ATOM 4463 O O . GLY A 1 571 ? 20.201 -4.272 -35.123 1.00 86.00 571 GLY A O 1
ATOM 4464 N N . ASN A 1 572 ? 18.875 -5.706 -36.233 1.00 91.44 572 ASN A N 1
ATOM 4465 C CA . ASN A 1 572 ? 19.467 -5.474 -37.547 1.00 91.44 572 ASN A CA 1
ATOM 4466 C C . ASN A 1 572 ? 18.681 -4.390 -38.292 1.00 91.44 572 ASN A C 1
ATOM 4468 O O . ASN A 1 572 ? 17.462 -4.514 -38.430 1.00 91.44 572 ASN A O 1
ATOM 4472 N N . TYR A 1 573 ? 19.373 -3.363 -38.786 1.00 94.25 573 TYR A N 1
ATOM 4473 C CA . TYR A 1 573 ? 18.746 -2.237 -39.479 1.00 94.25 573 TYR A CA 1
ATOM 4474 C C . TYR A 1 573 ? 19.524 -1.835 -40.726 1.00 94.25 573 TYR A C 1
ATOM 4476 O O . TYR A 1 573 ? 20.741 -1.665 -40.677 1.00 94.25 573 TYR A O 1
ATOM 4484 N N . HIS A 1 574 ? 18.826 -1.590 -41.831 1.00 95.44 574 HIS A N 1
ATOM 4485 C CA . HIS A 1 574 ? 19.382 -0.742 -42.878 1.00 95.44 574 HIS A CA 1
ATOM 4486 C C . HIS A 1 574 ? 19.408 0.697 -42.366 1.00 95.44 574 HIS A C 1
ATOM 4488 O O . HIS A 1 574 ? 18.362 1.234 -41.990 1.00 95.44 574 HIS A O 1
ATOM 4494 N N . LEU A 1 575 ? 20.593 1.310 -42.351 1.00 95.31 575 LEU A N 1
ATOM 4495 C CA . LEU A 1 575 ? 20.749 2.701 -41.930 1.00 95.31 575 LEU A CA 1
ATOM 4496 C C . LEU A 1 575 ? 20.758 3.615 -43.144 1.00 95.31 575 LEU A C 1
ATOM 4498 O O . LEU A 1 575 ? 21.569 3.434 -44.054 1.00 95.31 575 LEU A O 1
ATOM 4502 N N . VAL A 1 576 ? 19.868 4.603 -43.138 1.00 95.31 576 VAL A N 1
ATOM 4503 C CA . VAL A 1 576 ? 19.843 5.692 -44.112 1.00 95.31 576 VAL A CA 1
ATOM 4504 C C . VAL A 1 576 ? 20.444 6.935 -43.466 1.00 95.31 576 VAL A C 1
ATOM 4506 O O . VAL A 1 576 ? 20.025 7.341 -42.383 1.00 95.31 576 VAL A O 1
ATOM 4509 N N . ILE A 1 577 ? 21.401 7.557 -44.149 1.00 95.19 577 ILE A N 1
ATOM 4510 C CA . ILE A 1 577 ? 21.947 8.862 -43.778 1.00 95.19 577 ILE A CA 1
ATOM 4511 C C . ILE A 1 577 ? 21.247 9.924 -44.610 1.00 95.19 577 ILE A C 1
ATOM 4513 O O . ILE A 1 577 ? 21.283 9.872 -45.844 1.00 95.19 577 ILE A O 1
ATOM 4517 N N . ARG A 1 578 ? 20.632 10.902 -43.944 1.00 93.56 578 ARG A N 1
ATOM 4518 C CA . ARG A 1 578 ? 19.995 12.050 -44.591 1.00 93.56 578 ARG A CA 1
ATOM 4519 C C . ARG A 1 578 ? 20.644 13.349 -44.156 1.00 93.56 578 ARG A C 1
ATOM 4521 O O . ARG A 1 578 ? 20.932 13.565 -42.983 1.00 93.56 578 ARG A O 1
ATOM 4528 N N . HIS A 1 579 ? 20.800 14.233 -45.128 1.00 93.12 579 HIS A N 1
ATOM 4529 C CA . HIS A 1 579 ? 21.290 15.587 -44.942 1.00 93.12 579 HIS A CA 1
ATOM 4530 C C . HIS A 1 579 ? 20.442 16.545 -45.786 1.00 93.12 579 HIS A C 1
ATOM 4532 O O . HIS A 1 579 ? 19.840 16.127 -46.777 1.00 93.12 579 HIS A O 1
ATOM 4538 N N . ARG A 1 580 ? 20.386 17.825 -45.408 1.00 89.69 580 ARG A N 1
ATOM 4539 C CA . ARG A 1 580 ? 19.516 18.827 -46.058 1.00 89.69 580 ARG A CA 1
ATOM 4540 C C . ARG A 1 580 ? 19.858 19.124 -47.520 1.00 89.69 580 ARG A C 1
ATOM 4542 O O . ARG A 1 580 ? 18.978 19.493 -48.286 1.00 89.69 580 ARG A O 1
ATOM 4549 N N . ASN A 1 581 ? 21.128 18.975 -47.894 1.00 87.75 581 ASN A N 1
ATOM 4550 C CA . ASN A 1 581 ? 21.647 19.412 -49.196 1.00 87.75 581 ASN A CA 1
ATOM 4551 C C . ASN A 1 581 ? 22.665 18.443 -49.840 1.00 87.75 581 ASN A C 1
ATOM 4553 O O . ASN A 1 581 ? 23.334 18.784 -50.820 1.00 87.75 581 ASN A O 1
ATOM 4557 N N . HIS A 1 582 ? 22.799 17.241 -49.269 1.00 90.44 582 HIS A N 1
ATOM 4558 C CA . HIS A 1 582 ? 23.642 16.163 -49.785 1.00 90.44 582 HIS A CA 1
ATOM 4559 C C . HIS A 1 582 ? 22.789 14.915 -50.042 1.00 90.44 582 HIS A C 1
ATOM 4561 O O . HIS A 1 582 ? 21.795 14.676 -49.354 1.00 90.44 582 HIS A O 1
ATOM 4567 N N . SER A 1 583 ? 23.175 14.123 -51.043 1.00 87.31 583 SER A N 1
ATOM 4568 C CA . SER A 1 583 ? 22.407 12.953 -51.475 1.00 87.31 583 SER A CA 1
ATOM 4569 C C . SER A 1 583 ? 22.315 11.901 -50.359 1.00 87.31 583 SER A C 1
ATOM 4571 O O . SER A 1 583 ? 23.351 11.554 -49.779 1.00 87.31 583 SER A O 1
ATOM 4573 N N . PRO A 1 584 ? 21.110 11.390 -50.036 1.00 88.75 584 PRO A N 1
ATOM 4574 C CA . PRO A 1 584 ? 20.955 10.373 -49.009 1.00 88.75 584 PRO A CA 1
ATOM 4575 C C . PRO A 1 584 ? 21.555 9.040 -49.463 1.00 88.75 584 PRO A C 1
ATOM 4577 O O . PRO A 1 584 ? 21.438 8.649 -50.625 1.00 88.75 584 PRO A O 1
ATOM 4580 N N . ILE A 1 585 ? 22.149 8.313 -48.523 1.00 91.94 585 ILE A N 1
ATOM 4581 C CA . ILE A 1 585 ? 22.749 6.994 -48.757 1.00 91.94 585 ILE A CA 1
ATOM 4582 C C . ILE A 1 585 ? 22.153 5.971 -47.802 1.00 91.94 585 ILE A C 1
ATOM 4584 O O . ILE A 1 585 ? 21.687 6.328 -46.723 1.00 91.94 585 ILE A O 1
ATOM 4588 N N . ILE A 1 586 ? 22.181 4.699 -48.190 1.00 94.31 586 ILE A N 1
ATOM 4589 C CA . ILE A 1 586 ? 21.714 3.587 -47.364 1.00 94.31 586 ILE A CA 1
ATOM 4590 C C . ILE A 1 586 ? 22.720 2.445 -47.384 1.00 94.31 586 ILE A C 1
ATOM 4592 O O . ILE A 1 586 ? 23.440 2.251 -48.368 1.00 94.31 586 ILE A O 1
ATOM 4596 N N . THR A 1 587 ? 22.772 1.687 -46.296 1.00 96.69 587 THR A N 1
ATOM 4597 C CA . THR A 1 587 ? 23.625 0.506 -46.204 1.00 96.69 587 THR A CA 1
ATOM 4598 C C . THR A 1 587 ? 23.163 -0.594 -47.162 1.00 96.69 587 THR A C 1
ATOM 4600 O O . THR A 1 587 ? 21.964 -0.861 -47.287 1.00 96.69 587 THR A O 1
ATOM 4603 N N . ALA A 1 588 ? 24.124 -1.242 -47.831 1.00 93.25 588 ALA A N 1
ATOM 4604 C CA . ALA A 1 588 ? 23.855 -2.329 -48.777 1.00 93.25 588 ALA A CA 1
ATOM 4605 C C . ALA A 1 588 ? 23.202 -3.537 -48.084 1.00 93.25 588 ALA A C 1
ATOM 4607 O O . ALA A 1 588 ? 22.246 -4.109 -48.595 1.00 93.25 588 ALA A O 1
ATOM 4608 N N . GLU A 1 589 ? 23.683 -3.855 -46.884 1.00 95.12 589 GLU A N 1
ATOM 4609 C CA . GLU A 1 589 ? 23.166 -4.903 -46.004 1.00 95.12 589 GLU A CA 1
ATOM 4610 C C . GLU A 1 589 ? 22.722 -4.283 -44.666 1.00 95.12 589 GLU A C 1
ATOM 4612 O O . GLU A 1 589 ? 23.182 -3.186 -44.311 1.00 95.12 589 GLU A O 1
ATOM 4617 N N . PRO A 1 590 ? 21.823 -4.936 -43.909 1.00 94.94 590 PRO A N 1
ATOM 4618 C CA . PRO A 1 590 ? 21.430 -4.446 -42.598 1.00 94.94 590 PRO A CA 1
ATOM 4619 C C . PRO A 1 590 ? 22.599 -4.552 -41.607 1.00 94.94 590 PRO A C 1
ATOM 4621 O O . PRO A 1 590 ? 23.301 -5.562 -41.537 1.00 94.94 590 PRO A O 1
ATOM 4624 N N . LEU A 1 591 ? 22.801 -3.497 -40.824 1.00 94.56 591 LEU A N 1
ATOM 4625 C CA . LEU A 1 591 ? 23.834 -3.407 -39.799 1.00 94.56 591 LEU A CA 1
ATOM 4626 C C . LEU A 1 591 ? 23.334 -3.966 -38.475 1.00 94.56 591 LEU A C 1
ATOM 4628 O O . LEU A 1 591 ? 22.198 -3.719 -38.071 1.00 94.56 591 LEU A O 1
ATOM 4632 N N . ALA A 1 592 ? 24.216 -4.677 -37.782 1.00 90.56 592 ALA A N 1
ATOM 4633 C CA . ALA A 1 592 ? 23.935 -5.300 -36.501 1.00 90.56 592 ALA A CA 1
ATOM 4634 C C . ALA A 1 592 ? 24.086 -4.274 -35.365 1.00 90.56 592 ALA A C 1
ATOM 4636 O O . ALA A 1 592 ? 25.188 -4.032 -34.863 1.00 90.56 592 ALA A O 1
ATOM 4637 N N . ILE A 1 593 ? 22.976 -3.664 -34.954 1.00 89.50 593 ILE A N 1
ATOM 4638 C CA . ILE A 1 593 ? 22.920 -2.661 -33.888 1.00 89.50 593 ILE A CA 1
ATOM 4639 C C . ILE A 1 593 ? 22.554 -3.365 -32.585 1.00 89.50 593 ILE A C 1
ATOM 4641 O O . ILE A 1 593 ? 21.403 -3.388 -32.154 1.00 89.50 593 ILE A O 1
ATOM 4645 N N . PHE A 1 594 ? 23.567 -3.986 -31.992 1.00 83.81 594 PHE A N 1
ATOM 4646 C CA . PHE A 1 594 ? 23.469 -4.695 -30.726 1.00 83.81 594 PHE A CA 1
ATOM 4647 C C . PHE A 1 594 ? 24.493 -4.136 -29.751 1.00 83.81 594 PHE A C 1
ATOM 4649 O O . PHE A 1 594 ? 25.570 -3.705 -30.174 1.00 83.81 594 PHE A O 1
ATOM 4656 N N . PRO A 1 595 ? 24.226 -4.237 -28.450 1.00 78.81 595 PRO A N 1
ATOM 4657 C CA . PRO A 1 595 ? 25.196 -3.892 -27.430 1.00 78.81 595 PRO A CA 1
ATOM 4658 C C . PRO A 1 595 ? 26.631 -4.411 -27.586 1.00 78.81 595 PRO A C 1
ATOM 4660 O O . PRO A 1 595 ? 27.600 -3.720 -27.274 1.00 78.81 595 PRO A O 1
ATOM 4663 N N . GLN A 1 596 ? 26.791 -5.646 -28.068 1.00 78.31 596 GLN A N 1
ATOM 4664 C CA . GLN A 1 596 ? 28.102 -6.273 -28.253 1.00 78.31 596 GLN A CA 1
ATOM 4665 C C . GLN A 1 596 ? 28.917 -5.570 -29.351 1.00 78.31 596 GLN A C 1
ATOM 4667 O O . GLN A 1 596 ? 30.137 -5.713 -29.395 1.00 78.31 596 GLN A O 1
ATOM 4672 N N . ASN A 1 597 ? 28.255 -4.770 -30.194 1.00 86.00 597 ASN A N 1
ATOM 4673 C CA . ASN A 1 597 ? 28.849 -4.005 -31.285 1.00 86.00 597 ASN A CA 1
ATOM 4674 C C . ASN A 1 597 ? 29.042 -2.521 -30.937 1.00 86.00 597 ASN A C 1
ATOM 4676 O O . ASN A 1 597 ? 29.390 -1.743 -31.820 1.00 86.00 597 ASN A O 1
ATOM 4680 N N . ASN A 1 598 ? 28.873 -2.115 -29.673 1.00 86.81 598 ASN A N 1
ATOM 4681 C CA . ASN A 1 598 ? 28.994 -0.714 -29.250 1.00 86.81 598 ASN A CA 1
ATOM 4682 C C . ASN A 1 598 ? 30.330 -0.054 -29.630 1.00 86.81 598 ASN A C 1
ATOM 4684 O O . ASN A 1 598 ? 30.389 1.159 -29.805 1.00 86.81 598 ASN A O 1
ATOM 4688 N N . SER A 1 599 ? 31.415 -0.825 -29.747 1.00 84.44 599 SER A N 1
ATOM 4689 C CA . SER A 1 599 ? 32.738 -0.324 -30.142 1.00 84.44 599 SER A CA 1
ATOM 4690 C C . SER A 1 599 ? 32.973 -0.305 -31.658 1.00 84.44 599 SER A C 1
ATOM 4692 O O . SER A 1 599 ? 33.997 0.218 -32.103 1.00 84.44 599 SER A O 1
ATOM 4694 N N . PHE A 1 600 ? 32.066 -0.873 -32.458 1.00 90.12 600 PHE A N 1
ATOM 4695 C CA . PHE A 1 600 ? 32.227 -0.976 -33.905 1.00 90.12 600 PHE A CA 1
ATOM 4696 C C . PHE A 1 600 ? 31.915 0.361 -34.585 1.00 90.12 600 PHE A C 1
ATOM 4698 O O . PHE A 1 600 ? 30.829 0.911 -34.425 1.00 90.12 600 PHE A O 1
ATOM 4705 N N . LEU A 1 601 ? 32.868 0.876 -35.367 1.00 92.31 601 LEU A N 1
ATOM 4706 C CA . LEU A 1 601 ? 32.693 2.100 -36.146 1.00 92.31 601 LEU A CA 1
ATOM 4707 C C . LEU A 1 601 ? 32.125 1.777 -37.532 1.00 92.31 601 LEU A C 1
ATOM 4709 O O . LEU A 1 601 ? 32.816 1.200 -38.371 1.00 92.31 601 LEU A O 1
ATOM 4713 N N . TYR A 1 602 ? 30.902 2.225 -37.795 1.00 94.81 602 TYR A N 1
ATOM 4714 C CA . TYR A 1 602 ? 30.302 2.204 -39.125 1.00 94.81 602 TYR A CA 1
ATOM 4715 C C . TYR A 1 602 ? 30.737 3.437 -39.920 1.00 94.81 602 TYR A C 1
ATOM 4717 O O . TYR A 1 602 ? 30.278 4.554 -39.679 1.00 94.81 602 TYR A O 1
ATOM 4725 N N . ASP A 1 603 ? 31.656 3.240 -40.862 1.00 94.88 603 ASP A N 1
ATOM 4726 C CA . ASP A 1 603 ? 32.200 4.314 -41.690 1.00 94.88 603 ASP A CA 1
ATOM 4727 C C . ASP A 1 603 ? 31.486 4.387 -43.048 1.00 94.88 603 ASP A C 1
ATOM 4729 O O . ASP A 1 603 ? 31.756 3.612 -43.967 1.00 94.88 603 ASP A O 1
ATOM 4733 N N . PHE A 1 604 ? 30.582 5.354 -43.182 1.00 95.38 604 PHE A N 1
ATOM 4734 C CA . PHE A 1 604 ? 29.798 5.613 -44.390 1.00 95.38 604 PHE A CA 1
ATOM 4735 C C . PHE A 1 604 ? 30.619 6.260 -45.517 1.00 95.38 604 PHE A C 1
ATOM 4737 O O . PHE A 1 604 ? 30.111 6.426 -46.625 1.00 95.38 604 PHE A O 1
ATOM 4744 N N . SER A 1 605 ? 31.895 6.585 -45.273 1.00 92.94 605 SER A N 1
ATOM 4745 C CA . SER A 1 605 ? 32.850 6.912 -46.339 1.00 92.94 605 SER A CA 1
ATOM 4746 C C . SER A 1 605 ? 33.429 5.671 -47.030 1.00 92.94 605 SER A C 1
ATOM 4748 O O . SER A 1 605 ? 34.153 5.801 -48.015 1.00 92.94 605 SER A O 1
ATOM 4750 N N . GLN A 1 606 ? 33.112 4.459 -46.561 1.00 94.12 606 GLN A N 1
ATOM 4751 C CA . GLN A 1 606 ? 33.563 3.217 -47.184 1.00 94.12 606 GLN A CA 1
ATOM 4752 C C . GLN A 1 606 ? 32.553 2.741 -48.237 1.00 94.12 606 GLN A C 1
ATOM 4754 O O . GLN A 1 606 ? 31.452 2.321 -47.876 1.00 94.12 606 GLN A O 1
ATOM 4759 N N . PRO A 1 607 ? 32.915 2.698 -49.536 1.00 93.12 607 PRO A N 1
ATOM 4760 C CA . PRO A 1 607 ? 31.994 2.269 -50.588 1.00 93.12 607 PRO A CA 1
ATOM 4761 C C . PRO A 1 607 ? 31.390 0.878 -50.374 1.00 93.12 607 PRO A C 1
ATOM 4763 O O . PRO A 1 607 ? 30.270 0.635 -50.799 1.00 93.12 607 PRO A O 1
ATOM 4766 N N . GLY A 1 608 ? 32.106 -0.041 -49.718 1.00 93.06 608 GLY A N 1
ATOM 4767 C CA . GLY A 1 608 ? 31.611 -1.397 -49.460 1.00 93.06 608 GLY A CA 1
ATOM 4768 C C . GLY A 1 608 ? 30.428 -1.469 -48.487 1.00 93.06 608 GLY A C 1
ATOM 4769 O O . GLY A 1 608 ? 29.713 -2.464 -48.495 1.00 93.06 608 GLY A O 1
ATOM 4770 N N . LEU A 1 609 ? 30.206 -0.431 -47.672 1.00 94.50 609 LEU A N 1
ATOM 4771 C CA . LEU A 1 609 ? 29.085 -0.365 -46.730 1.00 94.50 609 LEU A CA 1
ATOM 4772 C C . LEU A 1 609 ? 27.783 0.082 -47.413 1.00 94.50 609 LEU A C 1
ATOM 4774 O O . LEU A 1 609 ? 26.696 -0.190 -46.907 1.00 94.50 609 LEU A O 1
ATOM 4778 N N . ILE A 1 610 ? 27.888 0.783 -48.545 1.00 94.88 610 ILE A N 1
ATOM 4779 C CA . ILE A 1 610 ? 26.814 1.592 -49.125 1.00 94.88 610 ILE A CA 1
ATOM 4780 C C . ILE A 1 610 ? 26.236 0.933 -50.376 1.00 94.88 610 ILE A C 1
ATOM 4782 O O . ILE A 1 610 ? 26.964 0.459 -51.252 1.00 94.88 610 ILE A O 1
ATOM 4786 N N . GLU A 1 611 ? 24.911 0.949 -50.501 1.00 91.75 611 GLU A N 1
ATOM 4787 C CA . GLU A 1 611 ? 24.232 0.511 -51.718 1.00 91.75 611 GLU A CA 1
ATOM 4788 C C . GLU A 1 611 ? 24.633 1.393 -52.915 1.00 91.75 611 GLU A C 1
ATOM 4790 O O . GLU A 1 611 ? 24.704 2.618 -52.819 1.00 91.75 611 GLU A O 1
ATOM 4795 N N . GLY A 1 612 ? 24.936 0.773 -54.059 1.00 87.38 612 GLY A N 1
ATOM 4796 C CA . GLY A 1 612 ? 25.495 1.467 -55.229 1.00 87.38 612 GLY A CA 1
ATOM 4797 C C . GLY A 1 612 ? 26.994 1.784 -55.111 1.00 87.38 612 GLY A C 1
ATOM 4798 O O . GLY A 1 612 ? 27.625 2.189 -56.089 1.00 87.38 612 GLY A O 1
ATOM 4799 N N . THR A 1 613 ? 27.618 1.479 -53.971 1.00 91.31 613 THR A N 1
ATOM 4800 C CA . THR A 1 613 ? 29.068 1.525 -53.743 1.00 91.31 613 THR A CA 1
ATOM 4801 C C . THR A 1 613 ? 29.688 2.892 -54.064 1.00 91.31 613 THR A C 1
ATOM 4803 O O . THR A 1 613 ? 29.165 3.929 -53.663 1.00 91.31 613 THR A O 1
ATOM 4806 N N . SER A 1 614 ? 30.797 2.940 -54.810 1.00 89.25 614 SER A N 1
ATOM 4807 C CA . SER A 1 614 ? 31.474 4.192 -55.156 1.00 89.25 614 SER A CA 1
ATOM 4808 C C . SER A 1 614 ? 30.641 5.085 -56.073 1.00 89.25 614 SER A C 1
ATOM 4810 O O . SER A 1 614 ? 30.929 6.272 -56.159 1.00 89.25 614 SER A O 1
ATOM 4812 N N . ALA A 1 615 ? 29.633 4.540 -56.767 1.00 87.56 615 ALA A N 1
ATOM 4813 C CA . ALA A 1 615 ? 28.745 5.336 -57.609 1.00 87.56 615 ALA A CA 1
ATOM 4814 C C . ALA A 1 615 ? 27.802 6.216 -56.778 1.00 87.56 615 ALA A C 1
ATOM 4816 O O . ALA A 1 615 ? 27.378 7.255 -57.265 1.00 87.56 615 ALA A O 1
ATOM 4817 N N . SER A 1 616 ? 27.524 5.858 -55.523 1.00 87.62 616 SER A N 1
ATOM 4818 C CA . SER A 1 616 ? 26.661 6.634 -54.620 1.00 87.62 616 SER A CA 1
ATOM 4819 C C . SER A 1 616 ? 27.412 7.729 -53.853 1.00 87.62 616 SER A C 1
ATOM 4821 O O . SER A 1 616 ? 26.793 8.543 -53.175 1.00 87.62 616 SER A O 1
ATOM 4823 N N . LEU A 1 617 ? 28.742 7.781 -53.969 1.00 92.06 617 LEU A N 1
ATOM 4824 C CA . LEU A 1 617 ? 29.611 8.673 -53.199 1.00 92.06 617 LEU A CA 1
ATOM 4825 C C . LEU A 1 617 ? 30.499 9.534 -54.110 1.00 92.06 617 LEU A C 1
ATOM 4827 O O . LEU A 1 617 ? 30.618 9.290 -55.312 1.00 92.06 617 LEU A O 1
ATOM 4831 N N . LYS A 1 618 ? 31.153 10.544 -53.531 1.00 92.56 618 LYS A N 1
ATOM 4832 C CA . LYS A 1 618 ? 32.131 11.404 -54.205 1.00 92.56 618 LYS A CA 1
ATOM 4833 C C . LYS A 1 618 ? 33.538 11.157 -53.688 1.00 92.56 618 LYS A C 1
ATOM 4835 O O . LYS A 1 618 ? 33.752 11.206 -52.487 1.00 92.56 618 LYS A O 1
ATOM 4840 N N . ILE A 1 619 ? 34.514 11.004 -54.582 1.00 93.50 619 ILE A N 1
ATOM 4841 C CA . ILE A 1 619 ? 35.933 11.067 -54.197 1.00 93.50 619 ILE A CA 1
ATOM 4842 C C . ILE A 1 619 ? 36.307 12.528 -53.922 1.00 93.50 619 ILE A C 1
ATOM 4844 O O . ILE A 1 619 ? 36.288 13.347 -54.844 1.00 93.50 619 ILE A O 1
ATOM 4848 N N . VAL A 1 620 ? 36.680 12.835 -52.680 1.00 93.00 620 VAL A N 1
ATOM 4849 C CA . VAL A 1 620 ? 37.079 14.189 -52.244 1.00 93.00 620 VAL A CA 1
ATOM 4850 C C . VAL A 1 620 ? 38.591 14.341 -52.099 1.00 93.00 620 VAL A C 1
ATOM 4852 O O . VAL A 1 620 ? 39.142 15.422 -52.316 1.00 93.00 620 VAL A O 1
ATOM 4855 N N . GLU A 1 621 ? 39.287 13.244 -51.811 1.00 92.19 621 GLU A N 1
ATOM 4856 C CA . GLU A 1 621 ? 40.737 13.216 -51.669 1.00 92.19 621 GLU A CA 1
ATOM 4857 C C . GLU A 1 621 ? 41.289 11.842 -52.056 1.00 92.19 621 GLU A C 1
ATOM 4859 O O . GLU A 1 621 ? 40.614 10.818 -51.939 1.00 92.19 621 GLU A O 1
ATOM 4864 N N . VAL A 1 622 ? 42.528 11.835 -52.539 1.00 90.06 622 VAL A N 1
ATOM 4865 C CA . VAL A 1 622 ? 43.362 10.638 -52.605 1.00 90.06 622 VAL A CA 1
ATOM 4866 C C . VAL A 1 622 ? 44.540 10.922 -51.691 1.00 90.06 622 VAL A C 1
ATOM 4868 O O . VAL A 1 622 ? 45.262 11.886 -51.945 1.00 90.06 622 VAL A O 1
ATOM 4871 N N . ASN A 1 623 ? 44.672 10.164 -50.605 1.00 82.06 623 ASN A N 1
ATOM 4872 C CA . ASN A 1 623 ? 45.720 10.405 -49.619 1.00 82.06 623 ASN A CA 1
ATOM 4873 C C . ASN A 1 623 ? 47.103 10.000 -50.166 1.00 82.06 623 ASN A C 1
ATOM 4875 O O . ASN A 1 623 ? 47.220 9.411 -51.244 1.00 82.06 623 ASN A O 1
ATOM 4879 N N . ASP A 1 624 ? 48.158 10.286 -49.404 1.00 80.94 624 ASP A N 1
ATOM 4880 C CA . ASP A 1 624 ? 49.547 10.004 -49.800 1.00 80.94 624 ASP A CA 1
ATOM 4881 C C . ASP A 1 624 ? 49.837 8.505 -50.018 1.00 80.94 624 ASP A C 1
ATOM 4883 O O . ASP A 1 624 ? 50.821 8.145 -50.664 1.00 80.94 624 ASP A O 1
ATOM 4887 N N . LEU A 1 625 ? 48.965 7.625 -49.512 1.00 81.44 625 LEU A N 1
ATOM 4888 C CA . LEU A 1 625 ? 49.024 6.172 -49.691 1.00 81.44 625 LEU A CA 1
ATOM 4889 C C . LEU A 1 625 ? 48.238 5.690 -50.925 1.00 81.44 625 LEU A C 1
ATOM 4891 O O . LEU A 1 625 ? 48.209 4.494 -51.212 1.00 81.44 625 LEU A O 1
ATOM 4895 N N . GLY A 1 626 ? 47.618 6.601 -51.681 1.00 84.00 626 GLY A N 1
ATOM 4896 C CA . GLY A 1 626 ? 46.793 6.285 -52.849 1.00 84.00 626 GLY A CA 1
ATOM 4897 C C . GLY A 1 626 ? 45.362 5.854 -52.510 1.00 84.00 626 GLY A C 1
ATOM 4898 O O . GLY A 1 626 ? 44.612 5.466 -53.412 1.00 84.00 626 GLY A O 1
ATOM 4899 N N . GLU A 1 627 ? 44.963 5.921 -51.241 1.00 85.50 627 GLU A N 1
ATOM 4900 C CA . GLU A 1 627 ? 43.621 5.562 -50.793 1.00 85.50 627 GLU A CA 1
ATOM 4901 C C . GLU A 1 627 ? 42.647 6.699 -51.090 1.00 85.50 627 GLU A C 1
ATOM 4903 O O . GLU A 1 627 ? 42.943 7.879 -50.899 1.00 85.50 627 GLU A O 1
ATOM 4908 N N . ARG A 1 628 ? 41.461 6.338 -51.575 1.00 91.12 628 ARG A N 1
ATOM 4909 C CA . ARG A 1 628 ? 40.416 7.295 -51.937 1.00 91.12 628 ARG A CA 1
ATOM 4910 C C . ARG A 1 628 ? 39.526 7.543 -50.730 1.00 91.12 628 ARG A C 1
ATOM 4912 O O . ARG A 1 628 ? 38.938 6.599 -50.211 1.00 91.12 628 ARG A O 1
ATOM 4919 N N . ILE A 1 629 ? 39.391 8.803 -50.340 1.00 91.75 629 ILE A N 1
ATOM 4920 C CA . ILE A 1 629 ? 38.438 9.242 -49.324 1.00 91.75 629 ILE A CA 1
ATOM 4921 C C . ILE A 1 629 ? 37.148 9.628 -50.034 1.00 91.75 629 ILE A C 1
ATOM 4923 O O . ILE A 1 629 ? 37.169 10.413 -50.992 1.00 91.75 629 ILE A O 1
ATOM 4927 N N . TYR A 1 630 ? 36.037 9.067 -49.563 1.00 95.06 630 TYR A N 1
ATOM 4928 C CA . TYR A 1 630 ? 34.721 9.340 -50.114 1.00 95.06 630 TYR A CA 1
ATOM 4929 C C . TYR A 1 630 ? 33.878 10.197 -49.170 1.00 95.06 630 TYR A C 1
ATOM 4931 O O . TYR A 1 630 ? 33.974 10.097 -47.951 1.00 95.06 630 TYR A O 1
ATOM 4939 N N . ALA A 1 631 ? 33.023 11.025 -49.749 1.00 95.56 631 ALA A N 1
ATOM 4940 C CA . ALA A 1 631 ? 32.036 11.823 -49.043 1.00 95.56 631 ALA A CA 1
ATOM 4941 C C . ALA A 1 631 ? 30.665 11.652 -49.700 1.00 95.56 631 ALA A C 1
ATOM 4943 O O . ALA A 1 631 ? 30.561 11.204 -50.848 1.00 95.56 631 ALA A O 1
ATOM 4944 N N . LEU A 1 632 ? 29.609 12.032 -48.988 1.00 94.50 632 LEU A N 1
ATOM 4945 C CA . LEU A 1 632 ? 28.295 12.189 -49.597 1.00 94.50 632 LEU A CA 1
ATOM 4946 C C . LEU A 1 632 ? 28.381 13.290 -50.658 1.00 94.50 632 LEU A C 1
ATOM 4948 O O . LEU A 1 632 ? 29.089 14.283 -50.480 1.00 94.50 632 LEU A O 1
ATOM 4952 N N . LYS A 1 633 ? 27.666 13.099 -51.768 1.00 91.75 633 LYS A N 1
ATOM 4953 C CA . LYS A 1 633 ? 27.627 14.058 -52.877 1.00 91.75 633 LYS A CA 1
ATOM 4954 C C . LYS A 1 633 ? 26.817 15.284 -52.474 1.00 91.75 633 LYS A C 1
ATOM 4956 O O . LYS A 1 633 ? 25.665 15.135 -52.061 1.00 91.75 633 LYS A O 1
ATOM 4961 N N . GLY A 1 634 ? 27.394 16.472 -52.617 1.00 89.00 634 GLY A N 1
ATOM 4962 C CA . GLY A 1 634 ? 26.658 17.726 -52.454 1.00 89.00 634 GLY A CA 1
ATOM 4963 C C . GLY A 1 634 ? 25.791 18.032 -53.675 1.00 89.00 634 GLY A C 1
ATOM 4964 O O . GLY A 1 634 ? 26.009 17.473 -54.755 1.00 89.00 634 GLY A O 1
ATOM 4965 N N . GLY A 1 635 ? 24.840 18.952 -53.523 1.00 81.44 635 GLY A N 1
ATOM 4966 C CA . GLY A 1 635 ? 24.043 19.439 -54.649 1.00 81.44 635 GLY A CA 1
ATOM 4967 C C . GLY A 1 635 ? 22.701 18.746 -54.836 1.00 81.44 635 GLY A C 1
ATOM 4968 O O . GLY A 1 635 ? 22.267 18.614 -55.975 1.00 81.44 635 GLY A O 1
ATOM 4969 N N . PHE A 1 636 ? 22.090 18.268 -53.749 1.00 77.31 636 PHE A N 1
ATOM 4970 C CA . PHE A 1 636 ? 20.824 17.536 -53.785 1.00 77.31 636 PHE A CA 1
ATOM 4971 C C . PHE A 1 636 ? 19.799 18.204 -52.859 1.00 77.31 636 PHE A C 1
ATOM 4973 O O . PHE A 1 636 ? 19.916 18.085 -51.638 1.00 77.31 636 PHE A O 1
ATOM 4980 N N . LEU A 1 637 ? 18.820 18.916 -53.423 1.00 68.19 637 LEU A N 1
ATOM 4981 C CA . LEU A 1 637 ? 17.711 19.541 -52.697 1.00 68.19 637 LEU A CA 1
ATOM 4982 C C . LEU A 1 637 ? 16.485 18.632 -52.740 1.00 68.19 637 LEU A C 1
ATOM 4984 O O . LEU A 1 637 ? 15.872 18.414 -53.783 1.00 68.19 637 LEU A O 1
ATOM 4988 N N . ASN A 1 638 ? 16.076 18.153 -51.570 1.00 59.16 638 ASN A N 1
ATOM 4989 C CA . ASN A 1 638 ? 14.816 17.439 -51.405 1.00 59.16 638 ASN A CA 1
ATOM 4990 C C . ASN A 1 638 ? 13.783 18.373 -50.768 1.00 59.16 638 ASN A C 1
ATOM 4992 O O . ASN A 1 638 ? 13.629 18.377 -49.550 1.00 59.16 638 ASN A O 1
ATOM 4996 N N . GLU A 1 639 ? 13.081 19.168 -51.578 1.00 51.59 639 GLU A N 1
ATOM 4997 C CA . GLU A 1 639 ? 12.044 20.092 -51.080 1.00 51.59 639 GLU A CA 1
ATOM 4998 C C . GLU A 1 639 ? 10.600 19.582 -51.270 1.00 51.59 639 GLU A C 1
ATOM 5000 O O . GLU A 1 639 ? 9.663 20.278 -50.891 1.00 51.59 639 GLU A O 1
ATOM 5005 N N . ASP A 1 640 ? 10.381 18.360 -51.784 1.00 43.75 640 ASP A N 1
ATOM 5006 C CA . ASP A 1 640 ? 9.023 17.840 -52.020 1.00 43.75 640 ASP A CA 1
ATOM 5007 C C . ASP A 1 640 ? 8.779 16.432 -51.444 1.00 43.75 640 ASP A C 1
ATOM 5009 O O . ASP A 1 640 ? 9.281 15.414 -51.932 1.00 43.75 640 ASP A O 1
ATOM 5013 N N . VAL A 1 641 ? 7.940 16.384 -50.405 1.00 42.72 641 VAL A N 1
ATOM 5014 C CA . VAL A 1 641 ? 7.530 15.174 -49.673 1.00 42.72 641 VAL A CA 1
ATOM 5015 C C . VAL A 1 641 ? 6.701 14.228 -50.554 1.00 42.72 641 VAL A C 1
ATOM 5017 O O . VAL A 1 641 ? 6.701 13.015 -50.347 1.00 42.72 641 VAL A O 1
ATOM 5020 N N . SER A 1 642 ? 6.035 14.747 -51.591 1.00 42.47 642 SER A N 1
ATOM 5021 C CA . SER A 1 642 ? 5.166 13.952 -52.471 1.00 42.47 642 SER A CA 1
ATOM 5022 C C . SER A 1 642 ? 5.932 13.030 -53.433 1.00 42.47 642 SER A C 1
ATOM 5024 O O . SER A 1 642 ? 5.385 12.033 -53.908 1.00 42.47 642 SER A O 1
ATOM 5026 N N . LEU A 1 643 ? 7.220 13.303 -53.662 1.00 46.72 643 LEU A N 1
ATOM 5027 C CA . LEU A 1 643 ? 8.108 12.492 -54.499 1.00 46.72 643 LEU A CA 1
ATOM 5028 C C . LEU A 1 643 ? 8.943 11.486 -53.676 1.00 46.72 643 LEU A C 1
ATOM 5030 O O . LEU A 1 643 ? 9.535 10.574 -54.250 1.00 46.72 643 LEU A O 1
ATOM 5034 N N . MET A 1 644 ? 8.943 11.567 -52.337 1.00 48.66 644 MET A N 1
ATOM 5035 C CA . MET A 1 644 ? 9.838 10.800 -51.447 1.00 48.66 644 MET A CA 1
ATOM 5036 C C . MET A 1 644 ? 9.700 9.270 -51.509 1.00 48.66 644 MET A C 1
ATOM 5038 O O . MET A 1 644 ? 10.688 8.576 -51.278 1.00 48.66 644 MET A O 1
ATOM 5042 N N . ASN A 1 645 ? 8.543 8.724 -51.899 1.00 41.12 645 ASN A N 1
ATOM 5043 C CA . ASN A 1 645 ? 8.386 7.274 -52.113 1.00 41.12 645 ASN A CA 1
ATOM 5044 C C . ASN A 1 645 ? 8.926 6.786 -53.475 1.00 41.12 645 ASN A C 1
ATOM 5046 O O . ASN A 1 645 ? 8.973 5.582 -53.718 1.00 41.12 645 ASN A O 1
ATOM 5050 N N . GLY A 1 646 ? 9.341 7.699 -54.363 1.00 40.00 646 GLY A N 1
ATOM 5051 C CA . GLY A 1 646 ? 9.896 7.401 -55.690 1.00 40.00 646 GLY A CA 1
ATOM 5052 C C . GLY A 1 646 ? 11.369 7.789 -55.887 1.00 40.00 646 GLY A C 1
ATOM 5053 O O . GLY A 1 646 ? 11.964 7.396 -56.893 1.00 40.00 646 GLY A O 1
ATOM 5054 N N . ILE A 1 647 ? 11.992 8.511 -54.944 1.00 45.53 647 ILE A N 1
ATOM 5055 C CA . ILE A 1 647 ? 13.379 9.021 -55.048 1.00 45.53 647 ILE A CA 1
ATOM 5056 C C . ILE A 1 647 ? 14.402 7.948 -54.620 1.00 45.53 647 ILE A C 1
ATOM 5058 O O . ILE A 1 647 ? 15.280 8.160 -53.795 1.00 45.53 647 ILE A O 1
ATOM 5062 N N . PHE A 1 648 ? 14.297 6.757 -55.206 1.00 45.28 648 PHE A N 1
ATOM 5063 C CA . PHE A 1 648 ? 15.438 5.839 -55.353 1.00 45.28 648 PHE A CA 1
ATOM 5064 C C . PHE A 1 648 ? 15.853 5.698 -56.824 1.00 45.28 648 PHE A C 1
ATOM 5066 O O . PHE A 1 648 ? 16.720 4.896 -57.158 1.00 45.28 648 PHE A O 1
ATOM 5073 N N . ASN A 1 649 ? 15.249 6.486 -57.720 1.00 37.91 649 ASN A N 1
ATOM 5074 C CA . ASN A 1 649 ? 15.521 6.437 -59.147 1.00 37.91 649 ASN A CA 1
ATOM 5075 C C . ASN A 1 649 ? 16.110 7.774 -59.620 1.00 37.91 649 ASN A C 1
ATOM 5077 O O . ASN A 1 649 ? 15.390 8.749 -59.827 1.00 37.91 649 ASN A O 1
ATOM 5081 N N . VAL A 1 650 ? 17.432 7.800 -59.817 1.00 40.59 650 VAL A N 1
ATOM 5082 C CA . VAL A 1 650 ? 18.271 8.951 -60.235 1.00 40.59 650 VAL A CA 1
ATOM 5083 C C . VAL A 1 650 ? 17.921 9.471 -61.653 1.00 40.59 650 VAL A C 1
ATOM 5085 O O . VAL A 1 650 ? 18.635 10.271 -62.243 1.00 40.59 650 VAL A O 1
ATOM 5088 N N . THR A 1 651 ? 16.807 9.031 -62.243 1.00 40.69 651 THR A N 1
ATOM 5089 C CA . THR A 1 651 ? 16.412 9.340 -63.627 1.00 40.69 651 THR A CA 1
ATOM 5090 C C . THR A 1 651 ? 15.233 10.309 -63.758 1.00 40.69 651 THR A C 1
ATOM 5092 O O . THR A 1 651 ? 14.868 10.659 -64.883 1.00 40.69 651 THR A O 1
ATOM 5095 N N . GLN A 1 652 ? 14.633 10.792 -62.661 1.00 40.22 652 GLN A N 1
ATOM 5096 C CA . GLN A 1 652 ? 13.546 11.773 -62.763 1.00 40.22 652 GLN A CA 1
ATOM 5097 C C . GLN A 1 652 ? 14.050 13.181 -63.126 1.00 40.22 652 GLN A C 1
ATOM 5099 O O . GLN A 1 652 ? 14.921 13.756 -62.484 1.00 40.22 652 GLN A O 1
ATOM 5104 N N . ILE A 1 653 ? 13.450 13.758 -64.171 1.00 41.62 653 ILE A N 1
ATOM 5105 C CA . ILE A 1 653 ? 13.838 15.040 -64.783 1.00 41.62 653 ILE A CA 1
ATOM 5106 C C . ILE A 1 653 ? 13.450 16.271 -63.936 1.00 41.62 653 ILE A C 1
ATOM 5108 O O . ILE A 1 653 ? 13.976 17.355 -64.174 1.00 41.62 653 ILE A O 1
ATOM 5112 N N . TYR A 1 654 ? 12.593 16.113 -62.921 1.00 40.00 654 TYR A N 1
ATOM 5113 C CA . TYR A 1 654 ? 12.058 17.232 -62.133 1.00 40.00 654 TYR A CA 1
ATOM 5114 C C . TYR A 1 654 ? 12.943 17.680 -60.953 1.00 40.00 654 TYR A C 1
ATOM 5116 O O . TYR A 1 654 ? 13.027 18.882 -60.718 1.00 40.00 654 TYR A O 1
ATOM 5124 N N . THR A 1 655 ? 13.681 16.785 -60.282 1.00 48.06 655 THR A N 1
ATOM 5125 C CA . THR A 1 655 ? 14.698 17.173 -59.273 1.00 48.06 655 THR A CA 1
ATOM 5126 C C . THR A 1 655 ? 15.881 17.902 -59.922 1.00 48.06 655 THR A C 1
ATOM 5128 O O . THR A 1 655 ? 16.393 18.887 -59.403 1.00 48.06 655 THR A O 1
ATOM 51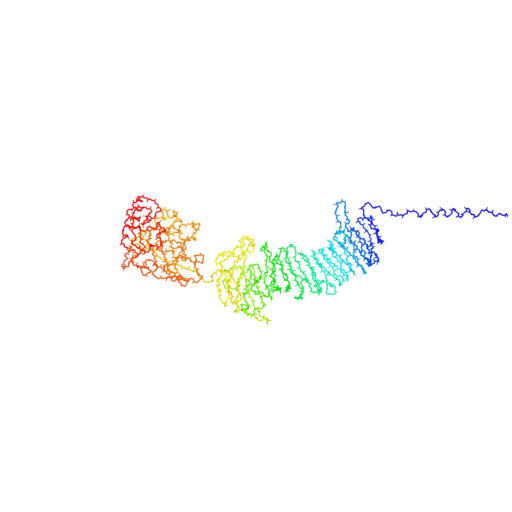31 N N . MET A 1 656 ? 16.227 17.511 -61.152 1.00 49.28 656 MET A N 1
ATOM 5132 C CA . MET A 1 656 ? 17.383 18.023 -61.891 1.00 49.28 656 MET A CA 1
ATOM 5133 C C . MET A 1 656 ? 17.365 19.531 -62.228 1.00 49.28 656 MET A C 1
ATOM 5135 O O . MET A 1 656 ? 18.419 20.067 -62.591 1.00 49.28 656 MET A O 1
ATOM 5139 N N . ASN A 1 657 ? 16.219 20.223 -62.163 1.00 49.50 657 ASN A N 1
ATOM 5140 C CA . ASN A 1 657 ? 16.164 21.669 -62.422 1.00 49.50 657 ASN A CA 1
ATOM 5141 C C . ASN A 1 657 ? 16.289 22.526 -61.154 1.00 49.50 657 ASN A C 1
ATOM 5143 O O . ASN A 1 657 ? 17.006 23.521 -61.193 1.00 49.50 657 ASN A O 1
ATOM 5147 N N . TYR A 1 658 ? 15.713 22.111 -60.024 1.00 55.78 658 TYR A N 1
ATOM 5148 C CA . TYR A 1 658 ? 15.717 22.921 -58.800 1.00 55.78 658 TYR A CA 1
ATOM 5149 C C . TYR A 1 658 ? 17.093 23.008 -58.115 1.00 55.78 658 TYR A C 1
ATOM 5151 O O . TYR A 1 658 ? 17.445 24.075 -57.618 1.00 55.78 658 TYR A O 1
ATOM 5159 N N . ASP A 1 659 ? 17.917 21.954 -58.163 1.00 61.38 659 ASP A N 1
ATOM 5160 C CA . ASP A 1 659 ? 19.228 21.915 -57.481 1.00 61.38 659 ASP A CA 1
ATOM 5161 C C . ASP A 1 659 ? 20.198 23.020 -57.946 1.00 61.38 659 ASP A C 1
ATOM 5163 O O . ASP A 1 659 ? 20.899 23.655 -57.149 1.00 61.38 659 ASP A O 1
ATOM 5167 N N . HIS A 1 660 ? 20.228 23.285 -59.254 1.00 63.22 660 HIS A N 1
ATOM 5168 C CA . HIS A 1 660 ? 21.094 24.308 -59.843 1.00 63.22 660 HIS A CA 1
ATOM 5169 C C . HIS A 1 660 ? 20.393 25.671 -59.959 1.00 63.22 660 HIS A C 1
ATOM 5171 O O . HIS A 1 660 ? 21.051 26.703 -59.828 1.00 63.22 660 HIS A O 1
ATOM 5177 N N . GLU A 1 661 ? 19.067 25.702 -60.151 1.00 64.50 661 GLU A N 1
ATOM 5178 C CA . GLU A 1 661 ? 18.295 26.950 -60.109 1.00 64.50 661 GLU A CA 1
ATOM 5179 C C . GLU A 1 661 ? 18.317 27.571 -58.709 1.00 64.50 661 GLU A C 1
ATOM 5181 O O . GLU A 1 661 ? 18.460 28.783 -58.599 1.00 64.50 661 GLU A O 1
ATOM 5186 N N . GLY A 1 662 ? 18.274 26.775 -57.636 1.00 66.19 662 GLY A N 1
ATOM 5187 C CA . GLY A 1 662 ? 18.345 27.263 -56.256 1.00 66.19 662 GLY A CA 1
ATOM 5188 C C . GLY A 1 662 ? 19.645 28.011 -55.949 1.00 66.19 662 GLY A C 1
ATOM 5189 O O . GLY A 1 662 ? 19.610 29.115 -55.399 1.00 66.19 662 GLY A O 1
ATOM 5190 N N . SER A 1 663 ? 20.792 27.469 -56.375 1.00 70.81 663 SER A N 1
ATOM 5191 C CA . SER A 1 663 ? 22.094 28.140 -56.223 1.00 70.81 663 SER A CA 1
ATOM 5192 C C . SER A 1 663 ? 22.263 29.330 -57.182 1.00 70.81 663 SER A C 1
ATOM 5194 O O . SER A 1 663 ? 22.862 30.342 -56.816 1.00 70.81 663 SER A O 1
ATOM 5196 N N . TRP A 1 664 ? 21.678 29.273 -58.383 1.00 74.88 664 TRP A N 1
ATOM 5197 C CA . TRP A 1 664 ? 21.711 30.372 -59.357 1.00 74.88 664 TRP A CA 1
ATOM 5198 C C . TRP A 1 664 ? 20.804 31.558 -58.974 1.00 74.88 664 TRP A C 1
ATOM 5200 O O . TRP A 1 664 ? 21.213 32.713 -59.071 1.00 74.88 664 TRP A O 1
ATOM 5210 N N . ILE A 1 665 ? 19.586 31.296 -58.493 1.00 73.06 665 ILE A N 1
ATOM 5211 C CA . ILE A 1 665 ? 18.623 32.304 -58.010 1.00 73.06 665 ILE A CA 1
ATOM 5212 C C . ILE A 1 665 ? 19.071 32.874 -56.657 1.00 73.06 665 ILE A C 1
ATOM 5214 O O . ILE A 1 665 ? 18.842 34.046 -56.356 1.00 73.06 665 ILE A O 1
ATOM 5218 N N . GLY A 1 666 ? 19.706 32.047 -55.824 1.00 67.12 666 GLY A N 1
ATOM 5219 C CA . GLY A 1 666 ? 20.245 32.427 -54.522 1.00 67.12 666 GLY A CA 1
ATOM 5220 C C . GLY A 1 666 ? 21.598 33.132 -54.570 1.00 67.12 666 GLY A C 1
ATOM 5221 O O . GLY A 1 666 ? 22.110 33.481 -53.511 1.00 67.12 666 GLY A O 1
ATOM 5222 N N . PHE A 1 667 ? 22.176 33.342 -55.755 1.00 77.00 667 PHE A N 1
ATOM 5223 C CA . PHE A 1 667 ? 23.528 33.867 -55.920 1.00 77.00 667 PHE A CA 1
ATOM 5224 C C . PHE A 1 667 ? 23.729 35.156 -55.103 1.00 77.00 667 PHE A C 1
ATOM 5226 O O . PHE A 1 667 ? 22.927 36.083 -55.206 1.00 77.00 667 PHE A O 1
ATOM 5233 N N . THR A 1 668 ? 24.793 35.212 -54.292 1.00 82.25 668 THR A N 1
ATOM 5234 C CA . THR A 1 668 ? 25.161 36.282 -53.328 1.00 82.25 668 THR A CA 1
ATOM 5235 C C . THR A 1 668 ? 24.361 36.355 -52.023 1.00 82.25 668 THR A C 1
ATOM 5237 O O . THR A 1 668 ? 24.606 37.254 -51.216 1.00 82.25 668 THR A O 1
ATOM 5240 N N . LYS A 1 669 ? 23.438 35.423 -51.758 1.00 87.19 669 LYS A N 1
ATOM 5241 C CA . LYS A 1 669 ? 22.761 35.355 -50.455 1.00 87.19 669 LYS A CA 1
ATOM 5242 C C . LYS A 1 669 ? 23.685 34.778 -49.385 1.00 87.19 669 LYS A C 1
ATOM 5244 O O . LYS A 1 669 ? 24.329 33.757 -49.603 1.00 87.19 669 LYS A O 1
ATOM 5249 N N . TYR A 1 670 ? 23.679 35.419 -48.220 1.00 89.62 670 TYR A N 1
ATOM 5250 C CA . TYR A 1 670 ? 24.391 34.988 -47.020 1.00 89.62 670 TYR A CA 1
ATOM 5251 C C . TYR A 1 670 ? 23.400 34.498 -45.960 1.00 89.62 670 TYR A C 1
ATOM 5253 O O . TYR A 1 670 ? 22.421 35.197 -45.684 1.00 89.62 670 TYR A O 1
ATOM 5261 N N . GLY A 1 671 ? 23.625 33.317 -45.386 1.00 89.38 671 GLY A N 1
ATOM 5262 C CA . GLY A 1 671 ? 22.735 32.711 -44.393 1.00 89.38 671 GLY A CA 1
ATOM 5263 C C . GLY A 1 671 ? 22.772 31.183 -44.399 1.00 89.38 671 GLY A C 1
ATOM 5264 O O . GLY A 1 671 ? 23.519 30.570 -45.156 1.00 89.38 671 GLY A O 1
ATOM 5265 N N . PHE A 1 672 ? 21.946 30.563 -43.554 1.00 91.06 672 PHE A N 1
ATOM 5266 C CA . PHE A 1 672 ? 21.775 29.111 -43.524 1.00 91.06 672 PHE A CA 1
ATOM 5267 C C . PHE A 1 672 ? 20.766 28.676 -44.596 1.00 91.06 672 PHE A C 1
ATOM 5269 O O . PHE A 1 672 ? 19.556 28.731 -44.382 1.00 91.06 672 PHE A O 1
ATOM 5276 N N . PHE A 1 673 ? 21.256 28.267 -45.769 1.00 88.56 673 PHE A N 1
ATOM 5277 C CA . PHE A 1 673 ? 20.407 27.902 -46.909 1.00 88.56 673 PHE A CA 1
ATOM 5278 C C . PHE A 1 673 ? 20.641 26.467 -47.374 1.00 88.56 673 PHE A C 1
ATOM 5280 O O . PHE A 1 673 ? 21.768 25.985 -47.369 1.00 88.56 673 PHE A O 1
ATOM 5287 N N . ASN A 1 674 ? 19.591 25.803 -47.866 1.00 86.50 674 ASN A N 1
ATOM 5288 C CA . ASN A 1 674 ? 19.727 24.461 -48.439 1.00 86.50 674 ASN A CA 1
ATOM 5289 C C . ASN A 1 674 ? 20.613 24.458 -49.699 1.00 86.50 674 ASN A C 1
ATOM 5291 O O . ASN A 1 674 ? 21.325 23.497 -49.946 1.00 86.50 674 ASN A O 1
ATOM 5295 N N . ALA A 1 675 ? 20.613 25.539 -50.484 1.00 87.25 675 ALA A N 1
ATOM 5296 C CA . ALA A 1 675 ? 21.409 25.642 -51.712 1.00 87.25 675 ALA A CA 1
ATOM 5297 C C . ALA A 1 675 ? 22.892 26.020 -51.488 1.00 87.25 675 ALA A C 1
ATOM 5299 O O . ALA A 1 675 ? 23.622 26.196 -52.462 1.00 87.25 675 ALA A O 1
ATOM 5300 N N . ASP A 1 676 ? 23.328 26.171 -50.233 1.00 90.81 676 ASP A N 1
ATOM 5301 C CA . ASP A 1 676 ? 24.734 26.343 -49.848 1.00 90.81 676 ASP A CA 1
ATOM 5302 C C . ASP A 1 676 ? 25.390 24.959 -49.713 1.00 90.81 676 ASP A C 1
ATOM 5304 O O . ASP A 1 676 ? 25.405 24.347 -48.644 1.00 90.81 676 ASP A O 1
ATOM 5308 N N . TYR A 1 677 ? 25.842 24.411 -50.838 1.00 91.06 677 TYR A N 1
ATOM 5309 C CA . TYR A 1 677 ? 26.365 23.051 -50.924 1.00 91.06 677 TYR A CA 1
ATOM 5310 C C . TYR A 1 677 ? 27.810 22.936 -50.470 1.00 91.06 677 TYR A C 1
ATOM 5312 O O . TYR A 1 677 ? 28.215 21.828 -50.133 1.00 91.06 677 TYR A O 1
ATOM 5320 N N . ASN A 1 678 ? 28.588 24.022 -50.484 1.00 92.44 678 ASN A N 1
ATOM 5321 C CA . ASN A 1 678 ? 29.945 24.047 -49.939 1.00 92.44 678 ASN A CA 1
ATOM 5322 C C . ASN A 1 678 ? 29.992 24.425 -48.446 1.00 92.44 678 ASN A C 1
ATOM 5324 O O . ASN A 1 678 ? 31.056 24.332 -47.829 1.00 92.44 678 ASN A O 1
ATOM 5328 N N . MET A 1 679 ? 28.839 24.778 -47.872 1.00 93.75 679 MET A N 1
ATOM 5329 C CA . MET A 1 679 ? 28.605 24.996 -46.447 1.00 93.75 679 MET A CA 1
ATOM 5330 C C . MET A 1 679 ? 29.380 26.179 -45.860 1.00 93.75 679 MET A C 1
ATOM 5332 O O . MET A 1 679 ? 29.744 26.167 -44.684 1.00 93.75 679 MET A O 1
ATOM 5336 N N . ASP A 1 680 ? 29.670 27.202 -46.660 1.00 93.19 680 ASP A N 1
ATOM 5337 C CA . ASP A 1 680 ? 30.396 28.390 -46.190 1.00 93.19 680 ASP A CA 1
ATOM 5338 C C . ASP A 1 680 ? 29.464 29.546 -45.767 1.00 93.19 680 ASP A C 1
ATOM 5340 O O . ASP A 1 680 ? 29.916 30.596 -45.294 1.00 93.19 680 ASP A O 1
ATOM 5344 N N . GLY A 1 681 ? 28.149 29.354 -45.882 1.00 92.44 681 GLY A N 1
ATOM 5345 C CA . GLY A 1 681 ? 27.120 30.334 -45.554 1.00 92.44 681 GLY A CA 1
ATOM 5346 C C . GLY A 1 681 ? 26.886 31.376 -46.645 1.00 92.44 681 GLY A C 1
ATOM 5347 O O . GLY A 1 681 ? 26.176 32.349 -46.385 1.00 92.44 681 GLY A O 1
ATOM 5348 N N . LEU A 1 682 ? 27.489 31.234 -47.832 1.00 92.44 682 LEU A N 1
ATOM 5349 C CA . LEU A 1 682 ? 27.353 32.152 -48.962 1.00 92.44 682 LEU A CA 1
ATOM 5350 C C . LEU A 1 682 ? 27.113 31.389 -50.269 1.00 92.44 682 LEU A C 1
ATOM 5352 O O . LEU A 1 682 ? 28.045 30.865 -50.872 1.00 92.44 682 LEU A O 1
ATOM 5356 N N . ILE A 1 683 ? 25.901 31.492 -50.816 1.00 89.88 683 ILE A N 1
ATOM 5357 C CA . ILE A 1 683 ? 25.587 30.887 -52.116 1.00 89.88 683 ILE A CA 1
ATOM 5358 C C . ILE A 1 683 ? 26.367 31.601 -53.229 1.00 89.88 683 ILE A C 1
ATOM 5360 O O . ILE A 1 683 ? 26.127 32.780 -53.533 1.00 89.88 683 ILE A O 1
ATOM 5364 N N . ASN A 1 684 ? 27.288 30.884 -53.869 1.00 89.12 684 ASN A N 1
ATOM 5365 C CA . ASN A 1 684 ? 28.154 31.408 -54.919 1.00 89.12 684 ASN A CA 1
ATOM 5366 C C . ASN A 1 684 ? 28.421 30.385 -56.045 1.00 89.12 684 ASN A C 1
ATOM 5368 O O . ASN A 1 684 ? 27.738 29.374 -56.203 1.00 89.12 684 ASN A O 1
ATOM 5372 N N . THR A 1 685 ? 29.400 30.674 -56.910 1.00 87.62 685 THR A N 1
ATOM 5373 C CA . THR A 1 685 ? 29.711 29.814 -58.063 1.00 87.62 685 THR A CA 1
ATOM 5374 C C . THR A 1 685 ? 30.240 28.437 -57.657 1.00 87.62 685 THR A C 1
ATOM 5376 O O . THR A 1 685 ? 30.163 27.506 -58.457 1.00 87.62 685 THR A O 1
ATOM 5379 N N . ARG A 1 686 ? 30.769 28.275 -56.437 1.00 89.06 686 ARG A N 1
ATOM 5380 C CA . ARG A 1 686 ? 31.204 26.980 -55.895 1.00 89.06 686 ARG A CA 1
ATOM 5381 C C . ARG A 1 686 ? 30.022 26.039 -55.699 1.00 89.06 686 ARG A C 1
ATOM 5383 O O . ARG A 1 686 ? 30.098 24.910 -56.174 1.00 89.06 686 ARG A O 1
ATOM 5390 N N . ASP A 1 687 ? 28.926 26.515 -55.117 1.00 89.25 687 ASP A N 1
ATOM 5391 C CA . ASP A 1 687 ? 27.697 25.734 -54.922 1.00 89.25 687 ASP A CA 1
ATOM 5392 C C . ASP A 1 687 ? 27.102 25.288 -56.253 1.00 89.25 687 ASP A C 1
ATOM 5394 O O . ASP A 1 687 ? 26.801 24.109 -56.474 1.00 89.25 687 ASP A O 1
ATOM 5398 N N . PHE A 1 688 ? 27.024 26.226 -57.196 1.00 84.88 688 PHE A N 1
ATOM 5399 C CA . PHE A 1 688 ? 26.583 25.923 -58.550 1.00 84.88 688 PHE A CA 1
ATOM 5400 C C . PHE A 1 688 ? 27.445 24.824 -59.190 1.00 84.88 688 PHE A C 1
ATOM 5402 O O . PHE A 1 688 ? 26.923 23.878 -59.775 1.00 84.88 688 PHE A O 1
ATOM 5409 N N . ASN A 1 689 ? 28.769 24.895 -59.038 1.00 87.81 689 ASN A N 1
ATOM 5410 C CA . ASN A 1 689 ? 29.669 23.881 -59.584 1.00 87.81 689 ASN A CA 1
ATOM 5411 C C . ASN A 1 689 ? 29.506 22.513 -58.903 1.00 87.81 689 ASN A C 1
ATOM 5413 O O . ASN A 1 689 ? 29.582 21.501 -59.597 1.00 87.81 689 ASN A O 1
ATOM 5417 N N . ILE A 1 690 ? 29.283 22.458 -57.585 1.00 88.38 690 ILE A N 1
ATOM 5418 C CA . ILE A 1 690 ? 29.053 21.195 -56.859 1.00 88.38 690 ILE A CA 1
ATOM 5419 C C . ILE A 1 690 ? 27.789 20.511 -57.392 1.00 88.38 690 ILE A C 1
ATOM 5421 O O . ILE A 1 690 ? 27.860 19.378 -57.873 1.00 88.38 690 ILE A O 1
ATOM 5425 N N . SER A 1 691 ? 26.661 21.226 -57.405 1.00 82.81 691 SER A N 1
ATOM 5426 C CA . SER A 1 691 ? 25.393 20.693 -57.928 1.00 82.81 691 SER A CA 1
ATOM 5427 C C . SER A 1 691 ? 25.485 20.285 -59.398 1.00 82.81 691 SER A C 1
ATOM 5429 O O . SER A 1 691 ? 25.059 19.193 -59.776 1.00 82.81 691 SER A O 1
ATOM 5431 N N . TRP A 1 692 ? 26.124 21.102 -60.237 1.00 81.88 692 TRP A N 1
ATOM 5432 C CA . TRP A 1 692 ? 26.288 20.795 -61.654 1.00 81.88 692 TRP A CA 1
ATOM 5433 C C . TRP A 1 692 ? 27.153 19.552 -61.907 1.00 81.88 692 TRP A C 1
ATOM 5435 O O . TRP A 1 692 ? 26.803 18.709 -62.738 1.00 81.88 692 TRP A O 1
ATOM 5445 N N . ASN A 1 693 ? 28.275 19.414 -61.194 1.00 83.62 693 ASN A N 1
ATOM 5446 C CA . ASN A 1 693 ? 29.228 18.322 -61.406 1.00 83.62 693 ASN A CA 1
ATOM 5447 C C . ASN A 1 693 ? 28.698 16.964 -60.935 1.00 83.62 693 ASN A C 1
ATOM 5449 O O . ASN A 1 693 ? 29.074 15.937 -61.503 1.00 83.62 693 ASN A O 1
ATOM 5453 N N . ASN A 1 694 ? 27.830 16.954 -59.924 1.00 83.94 694 ASN A N 1
ATOM 5454 C CA . ASN A 1 694 ? 27.267 15.724 -59.372 1.00 83.94 694 ASN A CA 1
ATOM 5455 C C . ASN A 1 694 ? 25.953 15.296 -60.041 1.00 83.94 694 ASN A C 1
ATOM 5457 O O . ASN A 1 694 ? 25.551 14.150 -59.893 1.00 83.94 694 ASN A O 1
ATOM 5461 N N . ARG A 1 695 ? 25.324 16.150 -60.860 1.00 68.44 695 ARG A N 1
ATOM 5462 C CA . ARG A 1 695 ? 24.045 15.874 -61.549 1.00 68.44 695 ARG A CA 1
ATOM 5463 C C . ARG A 1 695 ? 24.054 14.661 -62.493 1.00 68.44 695 ARG A C 1
ATOM 5465 O O . ARG A 1 695 ? 22.997 14.125 -62.809 1.00 68.44 695 ARG A O 1
ATOM 5472 N N . ARG A 1 696 ? 25.215 14.275 -63.033 1.00 55.84 696 ARG A N 1
ATOM 5473 C CA . ARG A 1 696 ? 25.350 13.216 -64.062 1.00 55.84 696 ARG A CA 1
ATOM 5474 C C . ARG A 1 696 ? 26.147 11.992 -63.597 1.00 55.84 696 ARG A C 1
ATOM 5476 O O . ARG A 1 696 ? 26.505 11.168 -64.439 1.00 55.84 696 ARG A O 1
ATOM 5483 N N . GLN A 1 697 ? 26.470 11.910 -62.307 1.00 48.81 697 GLN A N 1
ATOM 5484 C CA . GLN A 1 697 ? 27.249 10.832 -61.689 1.00 48.81 697 GLN A CA 1
ATOM 5485 C C . GLN A 1 697 ? 26.412 10.177 -60.612 1.00 48.81 697 GLN A C 1
ATOM 5487 O O . GLN A 1 697 ? 26.405 8.934 -60.548 1.00 48.81 697 GLN A O 1
#

pLDDT: mean 88.09, std 15.69, range [32.06, 98.94]

Sequence (697 aa):
MKKITLYTTITFILLLIAGLGANAQNSIDNTGGALKNSGIIRVKNGQVKSFPDTLGGRVEFLQKVESSQQVIPNIVFNQLVIGNQAKKIVHDLRDANNLIKPLVVLDSLIVIDSAHLTTRWIGYEPEDVQAKSTVKNNAKYTGPRYIILNAENKPQDLMGNGSFSKLMIDNPYGVNVISGGFLIDEELKLNRGELRNTQENNFTMKDTSLIVRNVGASLAVEPQFEASVNIRYIGTGDLVTGPETPSNKTVLKDLYVQNTGETELSRNITVNDSLFVGAVVNTLDDTLSLTSTKNPVFAEYNDAAEIAGNFERTNLVIGDTILLNNHHTWLLFANQSDMAGITRLVSTVRPLTYQPYPGGDEKVQRIINLQGFDLSNNPIDQGMAASFGFGWRHLQAAQFHETGNLPVPELLLQLWIGNNWFDFDSEEPTIDFATNWAYSDVKSISQFGEFAIGLPGMISIILNARMYLEGAYLKGSQGRMHTELNNRGLLAQTNYDAYPINLDTKFDPTLITQIPDSAVDFVVLEFRKQRNEQASFYKTVYLHPDGRLFDIHGDSNIRITRQDGIDSGGGNYHLVIRHRNHSPIITAEPLAIFPQNNSFLYDFSQPGLIEGTSASLKIVEVNDLGERIYALKGGFLNEDVSLMNGIFNVTQIYTMNYDHEGSWIGFTKYGFFNADYNMDGLINTRDFNISWNNRRQ

Radius of gyration: 44.59 Å; chains: 1; bounding box: 128×65×155 Å

Secondary structure (DSSP, 8-state):
----SSSSSSTTTSSSSTTSSS--------SS-EE---SEEEEPTTTTTT--SEEEEEEEE----TT-EEEE-SSEEEEEEE-SSSEEEE---B-TTSPBPPEEEEEEEEE-TT-EEES-BTTB----EEESSEEEESSEEESSSPEEE--SSS-EEEE-S-EEEEEEEE-TT-EEEEE---EEEEEEEEEEEEEE--SSS--EEPTTEEEEEETTEEESSPPEESS-EEEEEEESS-EE--TTS-SSTTTEEEEEEEESS-EE-SS-EEESSEEEESS-EEEEEEEEEE-SSSPPEE-TT-TT--EEEEEEE-S--TTSEEE-SSSS-EEE-SSGGGGTT--EEEEEEEET---SSTTGGGS-SEEEEEEEE-TT--EE-EEEEEEEEEEEE--TTSTT---TT--GGG-EEEEEETTEEEE--BPPPEEETTTTEEEEEEEEEEE-EEEEEES-SS--EEEEEE--BTTTB-TTSSS-B--HHHHTT-GGG--TTSTTGGG-TT--GGG-S---TT--EEEEEEEESSTTSPPSEEEEEEEPTTSBEE-TTS-SSEEE-TTTT--TT-EEEEEEEE-SSB--EEBSS-EEE-GGGTT-EEETT-GGGBTTGGGGSEEEEE-TTSPEEEEBPB------GGGTTTTT-TT-TTHHHHHHHHHHHTTT-BSS-TT-SS-SSB--HHHHHHHHHHTT-

Foldseek 3Di:
DDDDDPPPVVVVVVVVVVPPPDDPPVPPPQPQDADDDQDEAEDDAPRPPRDHLYYEHEYEDADADLPAEHEDEQHEYQHYAFYHRHEYEYAQDADPVRHGHHREYAEEYAYDDAYEYEPDDPPGRHEAHEYQAEYHHAYHYDDPHEHEHEHEPEEHEYEYQYEHCEYEYHYQREYEQPAANYEHAAEYEFAAAEHHADPRRAYEYEPAHEYEYEPHGYYDAAHHYPFAYEYAYAYEEEEEDYSPQDPDQRHYAEYHYYYAYEYEYPAAGHHEHAAEFAAEYEDPAHEDEYADCDEYHFDPQALGRWYAFKYKYQAHDACDWHDTGDPQWTKHHNDPQQLVQFRMKIWHKHAQQFDPAPCSVQFFRMKIFMWTAHPVRDTDFFAHWIKTKDKHAADPPDPRHRGPPADQQQKFKWADDDRATDTADWHGWDADPSNRMIMIIGRTDGGTTIMTIHHHRDFQQWAKEFAAALLQDDEPPLQFGDQQCLVVVQQVVDDCCDPPNVQQVVDDPVLQPDDPSQFNHKKKKFWAQDPLDHGQFIAIFTQGGSGITAHSNRHSIDGDGVSRPADPFFHWTWIWIDDQFFDIWTFPGTDGRGRVCNVPYHYPQAQNGTVVRCLQWDFNYQDPVRDTGTHTQGQFHDRDPVCVSPPVDLPDPVRLPCSLVVLVVQAQQAHDDSLSSSSNRGRHVVSNCSNVVSSVD